Protein 1VBK (pdb70)

Sequence (603 aa):
MNVVIVRYGEIGTKSRQTRSWFEKILMNNIREALVTEEVPYKEIFSRHGRIIVKTNSPKEAANVLVRVFGIVSISPAMEVEASLEKINRTALLMFRKKAKEVGKERPKFRVTARRITKEFPLDSLEIQAKVGEYILNNENCEVDLKNYDIEIGIEIMQGKAYIYTEKIKGWGGLPIGTEGRMIGILHDELSALAIFLMMKRGVEVIPVYIGKDDKNLEKVRSLWNLLKRYSYGSKGFLVVAESFDRVLKLIRDFGVKGVIKGLRPNDLNSEVSEITEDFKMFPVPVYYPLIALPEEYIKSVKERLGLMNVVIVRYKSRQTRSWFEKILMNNIREALVTEEVPYKEIFSRHGRIIVKTNSPKEAANVLVRVFGIVSISPAMEVEASLEKINRTALLMFRKKAKEVGKERPKFRVTARRITKEFPLDSLEIQAKVGEYILNNENCEVDLKNYDIEIGIEIMQGKAYIYTEKIKGWGGLPIGTEGRMIGILHDELSALAIFLMMKRGVEVIPVYIGKDDKNLEKVRSLWNLLKRYSYGSKGFLVVAESFDRVLKLIRDFGVKGVIKGLRPVSEITEDFKMFPVPVYYPLIALPEEYIKSVKERLGL

Foldseek 3Di:
DWKKKWAFDDPPDDFPDDPVVLVVLLQQLLVLQCVVVVFDWDDWDDDLRIIMTGHPRQVVSQVLCLLFARTFKMFRWDKDFPDLVVLLVRLLVQVVVLCVVLPDQAWEEFEFECESDPPDPDHRVRSRVSSVVSNVVPGRYHYDPPDGSWYWYWYHDDRMIIIGTDMGGHLYAGGAQSVEEAEQEFQDPLSLLQVLVVSSNRYQYAYEYEDDPDPSVVVRVVSLVVVQSNRRSHPSDYHYHPDVVVVQVVCVVVVHQEYEYSDAPVPADPVSVVLVVVVVSHPHYYDHCNHPPDPVVSVVVCVVVVD/DWKKKWAFPFPDDPVVLQVLLQQLLVQQCVVVVFDFDDWDDDLRIIMTTGPPQVVSQVLQLLFAGTFKMFRWDKDFPDLVVLLVRLLVQVVVLCVVLPDQAWEEFEFEDESDPPDPDHRVVSRVSSVVSNVVPGRYYYDPPDTSWYWYWYHDDRMIITGTDIGGHPYAGGAPRVEEAEQEFQDPLSLLQVLVVRSNRYQYAYEYEAPDCPRVVVRVVSLVVSVSNRRSHPSDYHYHHHVVVVQVVCVVVVHAEYEYRDADPVVLVVVVVSDPHYYDHCNHPDDPVVSVVVCVVVVD

Organism: Pyrococcus horikoshii (strain ATCC 700860 / DSM 12428 / JCM 9974 / NBRC 100139 / OT-3) (NCBI:txid70601)

Radius of gyration: 33.52 Å; Cα contacts (8 Å, |Δi|>4): 1227; chains: 2; bounding box: 63×38×114 Å

Structure (mmCIF, N/CA/C/O backbone):
data_1VBK
#
_entry.id   1VBK
#
_cell.length_a   71.743
_cell.length_b   71.164
_cell.length_c   141.774
_cell.angle_alpha   90.00
_cell.angle_beta   90.00
_cell.angle_gamma   90.00
#
_symmetry.space_group_name_H-M   'P 21 21 21'
#
loop_
_entity.id
_entity.type
_entity.pdbx_description
1 polymer 'hypothetical protein PH1313'
2 non-polymer (4R)-2-METHYLPENTANE-2,4-DIOL
3 water water
#
loop_
_atom_site.group_PDB
_atom_site.id
_atom_site.type_symbol
_atom_site.label_atom_id
_atom_site.label_alt_id
_atom_site.label_comp_id
_atom_site.label_asym_id
_atom_site.label_entity_id
_atom_site.label_seq_id
_atom_site.pdbx_PDB_ins_code
_atom_site.Cartn_x
_atom_site.Cartn_y
_atom_site.Cartn_z
_atom_site.occupancy
_atom_site.B_iso_or_equiv
_atom_site.auth_seq_id
_atom_site.auth_comp_id
_atom_site.auth_asym_id
_atom_site.auth_atom_id
_atom_site.pdbx_PDB_model_num
ATOM 1 N N . MET A 1 1 ? 23.427 8.176 67.689 1.00 34.40 1 MET A N 1
ATOM 2 C CA . MET A 1 1 ? 24.291 7.348 66.797 1.00 34.40 1 MET A CA 1
ATOM 3 C C . MET A 1 1 ? 25.365 8.210 66.145 1.00 32.87 1 MET A C 1
ATOM 4 O O . MET A 1 1 ? 25.251 9.438 66.119 1.00 31.81 1 MET A O 1
ATOM 9 N N . ASN A 1 2 ? 26.406 7.567 65.620 1.00 30.39 2 ASN A N 1
ATOM 10 C CA . ASN A 1 2 ? 27.493 8.299 64.993 1.00 25.63 2 ASN A CA 1
ATOM 11 C C . ASN A 1 2 ? 28.120 7.671 63.746 1.00 23.71 2 ASN A C 1
ATOM 12 O O . ASN A 1 2 ? 29.091 8.206 63.215 1.00 20.19 2 ASN A O 1
ATOM 17 N N . VAL A 1 3 ? 27.583 6.543 63.279 1.00 19.61 3 VAL A N 1
ATOM 18 C CA . VAL A 1 3 ? 28.105 5.920 62.060 1.00 18.21 3 VAL A CA 1
ATOM 19 C C . VAL A 1 3 ? 27.012 5.174 61.302 1.00 17.48 3 VAL A C 1
ATOM 20 O O . VAL A 1 3 ? 25.879 5.036 61.771 1.00 17.23 3 VAL A O 1
ATOM 24 N N . VAL A 1 4 ? 27.369 4.711 60.112 1.00 16.65 4 VAL A N 1
ATOM 25 C CA . VAL A 1 4 ? 26.475 3.906 59.297 1.00 16.63 4 VAL A CA 1
ATOM 26 C C . VAL A 1 4 ? 27.313 2.705 58.869 1.00 17.60 4 VAL A C 1
ATOM 27 O O . VAL A 1 4 ? 28.408 2.869 58.328 1.00 17.98 4 VAL A O 1
ATOM 31 N N . ILE A 1 5 ? 26.815 1.505 59.152 1.00 17.41 5 ILE A N 1
ATOM 32 C CA . ILE A 1 5 ? 27.502 0.280 58.762 1.00 16.30 5 ILE A CA 1
ATOM 33 C C . ILE A 1 5 ? 26.955 -0.117 57.397 1.00 17.30 5 ILE A C 1
ATOM 34 O O . ILE A 1 5 ? 25.742 -0.238 57.216 1.00 15.70 5 ILE A O 1
ATOM 39 N N . VAL A 1 6 ? 27.847 -0.303 56.434 1.00 16.04 6 VAL A N 1
ATOM 40 C CA . VAL A 1 6 ? 27.446 -0.698 55.094 1.00 16.46 6 VAL A CA 1
ATOM 41 C C . VAL A 1 6 ? 27.979 -2.106 54.852 1.00 16.61 6 VAL A C 1
ATOM 42 O O . VAL A 1 6 ? 29.186 -2.337 54.925 1.00 16.90 6 VAL A O 1
ATOM 46 N N . ARG A 1 7 ? 27.073 -3.043 54.586 1.00 15.99 7 ARG A N 1
ATOM 47 C CA . ARG A 1 7 ? 27.457 -4.435 54.353 1.00 16.71 7 ARG A CA 1
ATOM 48 C C . ARG A 1 7 ? 27.296 -4.787 52.885 1.00 16.55 7 ARG A C 1
ATOM 49 O O . ARG A 1 7 ? 26.360 -4.334 52.229 1.00 16.42 7 ARG A O 1
ATOM 57 N N . TYR A 1 8 ? 28.207 -5.611 52.379 1.00 18.11 8 TYR A N 1
ATOM 58 C CA . TYR A 1 8 ? 28.182 -6.001 50.975 1.00 21.59 8 TYR A CA 1
ATOM 59 C C . TYR A 1 8 ? 28.760 -7.392 50.773 1.00 24.12 8 TYR A C 1
ATOM 60 O O . TYR A 1 8 ? 29.266 -8.015 51.710 1.00 24.65 8 TYR A O 1
ATOM 69 N N . GLY A 1 9 ? 28.694 -7.868 49.537 1.00 28.32 9 GLY A N 1
ATOM 70 C CA . GLY A 1 9 ? 29.213 -9.185 49.230 1.00 35.22 9 GLY A CA 1
ATOM 71 C C . GLY A 1 9 ? 28.215 -10.247 49.633 1.00 38.69 9 GLY A C 1
ATOM 72 O O . GLY A 1 9 ? 27.619 -10.170 50.709 1.00 39.05 9 GLY A O 1
ATOM 73 N N . GLU A 1 10 ? 28.018 -11.235 48.767 1.00 41.99 10 GLU A N 1
ATOM 74 C CA . GLU A 1 10 ? 27.084 -12.311 49.060 1.00 46.01 10 GLU A CA 1
ATOM 75 C C . GLU A 1 10 ? 27.498 -13.607 48.369 1.00 47.75 10 GLU A C 1
ATOM 76 O O . GLU A 1 10 ? 27.912 -13.604 47.208 1.00 47.82 10 GLU A O 1
ATOM 82 N N . ILE A 1 11 ? 27.396 -14.713 49.099 1.00 49.03 11 ILE A N 1
ATOM 83 C CA . ILE A 1 11 ? 27.770 -16.016 48.569 1.00 49.85 11 ILE A CA 1
ATOM 84 C C . ILE A 1 11 ? 27.093 -16.274 47.230 1.00 50.93 11 ILE A C 1
ATOM 85 O O . ILE A 1 11 ? 25.938 -15.898 47.020 1.00 50.56 11 ILE A O 1
ATOM 90 N N . GLY A 1 12 ? 27.824 -16.912 46.323 1.00 52.38 12 GLY A N 1
ATOM 91 C CA . GLY A 1 12 ? 27.272 -17.213 45.018 1.00 54.28 12 GLY A CA 1
ATOM 92 C C . GLY A 1 12 ? 27.262 -16.026 44.074 1.00 55.75 12 GLY A C 1
ATOM 93 O O . GLY A 1 12 ? 26.800 -16.144 42.937 1.00 56.82 12 GLY A O 1
ATOM 94 N N . THR A 1 13 ? 27.760 -14.880 44.532 1.00 55.89 13 THR A N 1
ATOM 95 C CA . THR A 1 13 ? 27.797 -13.697 43.680 1.00 56.63 13 THR A CA 1
ATOM 96 C C . THR A 1 13 ? 29.154 -13.626 42.999 1.00 55.94 13 THR A C 1
ATOM 97 O O . THR A 1 13 ? 30.175 -13.979 43.589 1.00 56.91 13 THR A O 1
ATOM 101 N N . LYS A 1 14 ? 29.165 -13.177 41.752 1.00 54.88 14 LYS A N 1
ATOM 102 C CA . LYS A 1 14 ? 30.409 -13.073 41.013 1.00 53.33 14 LYS A CA 1
ATOM 103 C C . LYS A 1 14 ? 30.694 -11.639 40.593 1.00 51.55 14 LYS A C 1
ATOM 104 O O . LYS A 1 14 ? 29.833 -10.954 40.039 1.00 50.83 14 LYS A O 1
ATOM 110 N N . SER A 1 15 ? 31.911 -11.191 40.873 1.00 49.28 15 SER A N 1
ATOM 111 C CA . SER A 1 15 ? 32.346 -9.854 40.505 1.00 46.83 15 SER A CA 1
ATOM 112 C C . SER A 1 15 ? 33.658 -10.013 39.758 1.00 45.64 15 SER A C 1
ATOM 113 O O . SER A 1 15 ? 34.576 -10.670 40.246 1.00 46.25 15 SER A O 1
ATOM 116 N N . ARG A 1 16 ? 33.751 -9.425 38.572 1.00 44.07 16 ARG A N 1
ATOM 117 C CA . ARG A 1 16 ? 34.978 -9.531 37.798 1.00 42.87 16 ARG A CA 1
ATOM 118 C C . ARG A 1 16 ? 36.124 -8.819 38.515 1.00 40.09 16 ARG A C 1
ATOM 119 O O . ARG A 1 16 ? 37.293 -9.052 38.213 1.00 39.69 16 ARG A O 1
ATOM 127 N N . GLN A 1 17 ? 35.785 -7.955 39.470 1.00 37.79 17 GLN A N 1
ATOM 128 C CA . GLN A 1 17 ? 36.792 -7.206 40.220 1.00 35.09 17 GLN A CA 1
ATOM 129 C C . GLN A 1 17 ? 37.278 -7.932 41.468 1.00 32.09 17 GLN A C 1
ATOM 130 O O . GLN A 1 17 ? 36.588 -8.796 42.004 1.00 31.45 17 GLN A O 1
ATOM 136 N N . THR A 1 18 ? 38.475 -7.581 41.925 1.00 29.25 18 THR A N 1
ATOM 137 C CA . THR A 1 18 ? 39.015 -8.179 43.138 1.00 27.17 18 THR A CA 1
ATOM 138 C C . THR A 1 18 ? 38.262 -7.492 44.269 1.00 26.10 18 THR A C 1
ATOM 139 O O . THR A 1 18 ? 37.644 -6.451 44.055 1.00 25.21 18 THR A O 1
ATOM 143 N N . ARG A 1 19 ? 38.302 -8.068 45.465 1.00 26.92 19 ARG A N 1
ATOM 144 C CA . ARG A 1 19 ? 37.615 -7.469 46.603 1.00 26.66 19 ARG A CA 1
ATOM 145 C C . ARG A 1 19 ? 38.059 -6.023 46.823 1.00 25.61 19 ARG A C 1
ATOM 146 O O . ARG A 1 19 ? 37.230 -5.139 47.059 1.00 23.20 19 ARG A O 1
ATOM 154 N N . SER A 1 20 ? 39.367 -5.785 46.744 1.00 23.27 20 SER A N 1
ATOM 155 C CA . SER A 1 20 ? 39.909 -4.445 46.957 1.00 23.29 20 SER A CA 1
ATOM 156 C C . SER A 1 20 ? 39.349 -3.384 46.017 1.00 21.29 20 SER A C 1
ATOM 157 O O . SER A 1 20 ? 39.015 -2.281 46.458 1.00 19.79 20 SER A O 1
ATOM 160 N N . TRP A 1 21 ? 39.257 -3.695 44.726 1.00 21.47 21 TRP A N 1
ATOM 161 C CA . TRP A 1 21 ? 38.717 -2.722 43.781 1.00 19.04 21 TRP A CA 1
ATOM 162 C C . TRP A 1 21 ? 37.210 -2.585 43.959 1.00 19.14 21 TRP A C 1
ATOM 163 O O . TRP A 1 21 ? 36.652 -1.498 43.801 1.00 17.67 21 TRP A O 1
ATOM 174 N N . PHE A 1 22 ? 36.559 -3.692 44.297 1.00 19.71 22 PHE A N 1
ATOM 175 C CA . PHE A 1 22 ? 35.121 -3.686 44.535 1.00 20.44 22 PHE A CA 1
ATOM 176 C C . PHE A 1 22 ? 34.833 -2.663 45.638 1.00 20.11 22 PHE A C 1
ATOM 177 O O . PHE A 1 22 ? 33.949 -1.817 45.500 1.00 20.46 22 PHE A O 1
ATOM 185 N N . GLU A 1 23 ? 35.606 -2.731 46.720 1.00 19.90 23 GLU A N 1
ATOM 186 C CA . GLU A 1 23 ? 35.423 -1.830 47.852 1.00 19.43 23 GLU A CA 1
ATOM 187 C C . GLU A 1 23 ? 35.750 -0.369 47.530 1.00 20.07 23 GLU A C 1
ATOM 188 O O . GLU A 1 23 ? 35.033 0.537 47.954 1.00 18.74 23 GLU A O 1
ATOM 194 N N . LYS A 1 24 ? 36.824 -0.133 46.784 1.00 18.77 24 LYS A N 1
ATOM 195 C CA . LYS A 1 24 ? 37.191 1.237 46.430 1.00 18.78 24 LYS A CA 1
ATOM 196 C C . LYS A 1 24 ? 36.134 1.897 45.556 1.00 17.84 24 LYS A C 1
ATOM 197 O O . LYS A 1 24 ? 35.812 3.073 45.738 1.00 18.78 24 LYS A O 1
ATOM 203 N N . ILE A 1 25 ? 35.595 1.137 44.611 1.00 17.01 25 ILE A N 1
ATOM 204 C CA . ILE A 1 25 ? 34.571 1.649 43.704 1.00 18.05 25 ILE A CA 1
ATOM 205 C C . ILE A 1 25 ? 33.275 1.914 44.477 1.00 17.63 25 ILE A C 1
ATOM 206 O O . ILE A 1 25 ? 32.596 2.921 44.255 1.00 16.62 25 ILE A O 1
ATOM 211 N N . LEU A 1 26 ? 32.942 1.020 45.403 1.00 17.21 26 LEU A N 1
ATOM 212 C CA . LEU A 1 26 ? 31.735 1.202 46.209 1.00 17.45 26 LEU A CA 1
ATOM 213 C C . LEU A 1 26 ? 31.865 2.432 47.116 1.00 17.05 26 LEU A C 1
ATOM 214 O O . LEU A 1 26 ? 30.914 3.201 47.263 1.00 15.68 26 LEU A O 1
ATOM 219 N N . MET A 1 27 ? 33.036 2.631 47.719 1.00 16.79 27 MET A N 1
ATOM 220 C CA . MET A 1 27 ? 33.223 3.800 48.579 1.00 18.25 27 MET A CA 1
ATOM 221 C C . MET A 1 27 ? 33.139 5.072 47.748 1.00 18.90 27 MET A C 1
ATOM 222 O O . MET A 1 27 ? 32.664 6.101 48.226 1.00 20.00 27 MET A O 1
ATOM 227 N N . ASN A 1 28 ? 33.613 4.996 46.507 1.00 18.77 28 ASN A N 1
ATOM 228 C CA . ASN A 1 28 ? 33.573 6.141 45.598 1.00 19.64 28 ASN A CA 1
ATOM 229 C C . ASN A 1 28 ? 32.122 6.537 45.346 1.00 18.18 28 ASN A C 1
ATOM 230 O O . ASN A 1 28 ? 31.763 7.709 45.417 1.00 17.92 28 ASN A O 1
ATOM 235 N N . ASN A 1 29 ? 31.290 5.544 45.050 1.00 16.38 29 ASN A N 1
ATOM 236 C CA . ASN A 1 29 ? 29.882 5.783 44.781 1.00 16.71 29 ASN A CA 1
ATOM 237 C C . ASN A 1 29 ? 29.142 6.285 46.021 1.00 16.95 29 ASN A C 1
ATOM 238 O O . ASN A 1 29 ? 28.228 7.102 45.920 1.00 17.99 29 ASN A O 1
ATOM 243 N N . ILE A 1 30 ? 29.550 5.805 47.192 1.00 17.29 30 ILE A N 1
ATOM 244 C CA . ILE A 1 30 ? 28.937 6.226 48.447 1.00 17.31 30 ILE A CA 1
ATOM 245 C C . ILE A 1 30 ? 29.270 7.701 48.690 1.00 18.52 30 ILE A C 1
ATOM 246 O O . ILE A 1 30 ? 28.410 8.483 49.097 1.00 17.39 30 ILE A O 1
ATOM 251 N N . ARG A 1 31 ? 30.519 8.081 48.435 1.00 18.81 31 ARG A N 1
ATOM 252 C CA . ARG A 1 31 ? 30.929 9.473 48.611 1.00 21.16 31 ARG A CA 1
ATOM 253 C C . ARG A 1 31 ? 30.129 10.376 47.668 1.00 20.92 31 ARG A C 1
ATOM 254 O O . ARG A 1 31 ? 29.618 11.420 48.075 1.00 19.46 31 ARG A O 1
ATOM 262 N N . GLU A 1 32 ? 30.035 9.967 46.407 1.00 21.79 32 GLU A N 1
ATOM 263 C CA . GLU A 1 32 ? 29.299 10.731 45.406 1.00 24.66 32 GLU A CA 1
ATOM 264 C C . GLU A 1 32 ? 27.845 10.927 45.815 1.00 23.56 32 GLU A C 1
ATOM 265 O O . GLU A 1 32 ? 27.293 12.015 45.658 1.00 23.33 32 GLU A O 1
ATOM 271 N N . ALA A 1 33 ? 27.232 9.873 46.347 1.00 22.03 33 ALA A N 1
ATOM 272 C CA . ALA A 1 33 ? 25.839 9.936 46.780 1.00 22.10 33 ALA A CA 1
ATOM 273 C C . ALA A 1 33 ? 25.622 10.918 47.927 1.00 22.35 33 ALA A C 1
ATOM 274 O O . ALA A 1 33 ? 24.714 11.750 47.878 1.00 23.02 33 ALA A O 1
ATOM 276 N N . LEU A 1 34 ? 26.447 10.817 48.964 1.00 20.76 34 LEU A N 1
ATOM 277 C CA . LEU A 1 34 ? 26.321 11.700 50.118 1.00 21.22 34 LEU A CA 1
ATOM 278 C C . LEU A 1 34 ? 26.608 13.161 49.758 1.00 22.69 34 LEU A C 1
ATOM 279 O O . LEU A 1 34 ? 25.906 14.070 50.210 1.00 21.41 34 LEU A O 1
ATOM 284 N N . VAL A 1 35 ? 27.633 13.386 48.944 1.00 23.07 35 VAL A N 1
ATOM 285 C CA . VAL A 1 35 ? 27.979 14.744 48.539 1.00 25.72 35 VAL A CA 1
ATOM 286 C C . VAL A 1 35 ? 26.857 15.339 47.688 1.00 26.21 35 VAL A C 1
ATOM 287 O O . VAL A 1 35 ? 26.457 16.483 47.891 1.00 26.41 35 VAL A O 1
ATOM 291 N N . THR A 1 36 ? 26.344 14.555 46.746 1.00 25.51 36 THR A N 1
ATOM 292 C CA . THR A 1 36 ? 25.266 15.011 45.880 1.00 27.77 36 THR A CA 1
ATOM 293 C C . THR A 1 36 ? 24.024 15.391 46.687 1.00 28.73 36 THR A C 1
ATOM 294 O O . THR A 1 36 ? 23.379 16.399 46.404 1.00 27.06 36 THR A O 1
ATOM 298 N N . GLU A 1 37 ? 23.700 14.592 47.700 1.00 28.60 37 GLU A N 1
ATOM 299 C CA . GLU A 1 37 ? 22.530 14.854 48.535 1.00 28.25 37 GLU A CA 1
ATOM 300 C C . GLU A 1 37 ? 22.854 15.777 49.709 1.00 26.36 37 GLU A C 1
ATOM 301 O O . GLU A 1 37 ? 22.014 16.020 50.573 1.00 26.23 37 GLU A O 1
ATOM 307 N N . GLU A 1 38 ? 24.076 16.290 49.733 1.00 25.65 38 GLU A N 1
ATOM 308 C CA . GLU A 1 38 ? 24.533 17.180 50.794 1.00 26.15 38 GLU A CA 1
ATOM 309 C C . GLU A 1 38 ? 24.383 16.598 52.198 1.00 26.77 38 GLU A C 1
ATOM 310 O O . GLU A 1 38 ? 23.929 17.280 53.121 1.00 25.44 38 GLU A O 1
ATOM 316 N N . VAL A 1 39 ? 24.756 15.332 52.355 1.00 25.26 39 VAL A N 1
ATOM 317 C CA . VAL A 1 39 ? 24.704 14.689 53.661 1.00 24.81 39 VAL A CA 1
ATOM 318 C C . VAL A 1 39 ? 26.114 14.778 54.237 1.00 24.28 39 VAL A C 1
ATOM 319 O O . VAL A 1 39 ? 27.064 14.253 53.658 1.00 25.59 39 VAL A O 1
ATOM 323 N N . PRO A 1 40 ? 26.268 15.450 55.384 1.00 24.78 40 PRO A N 1
ATOM 324 C CA . PRO A 1 40 ? 27.580 15.596 56.020 1.00 25.80 40 PRO A CA 1
ATOM 325 C C . PRO A 1 40 ? 28.114 14.255 56.523 1.00 24.35 40 PRO A C 1
ATOM 326 O O . PRO A 1 40 ? 27.343 13.389 56.921 1.00 23.09 40 PRO A O 1
ATOM 330 N N . TYR A 1 41 ? 29.433 14.095 56.491 1.00 24.01 41 TYR A N 1
ATOM 331 C CA . TYR A 1 41 ? 30.090 12.885 56.969 1.00 25.28 41 TYR A CA 1
ATOM 332 C C . TYR A 1 41 ? 31.551 13.225 57.231 1.00 25.99 41 TYR A C 1
ATOM 333 O O . TYR A 1 41 ? 32.124 14.083 56.557 1.00 27.10 41 TYR A O 1
ATOM 342 N N . LYS A 1 42 ? 32.144 12.559 58.215 1.00 25.77 42 LYS A N 1
ATOM 343 C CA . LYS A 1 42 ? 33.529 12.799 58.596 1.00 26.60 42 LYS A CA 1
ATOM 344 C C . LYS A 1 42 ? 34.515 11.919 57.843 1.00 26.14 42 LYS A C 1
ATOM 345 O O . LYS A 1 42 ? 35.546 12.400 57.369 1.00 25.43 42 LYS A O 1
ATOM 351 N N . GLU A 1 43 ? 34.206 10.627 57.753 1.00 23.60 43 GLU A N 1
ATOM 352 C CA . GLU A 1 43 ? 35.075 9.674 57.070 1.00 24.34 43 GLU A CA 1
ATOM 353 C C . GLU A 1 43 ? 34.302 8.519 56.457 1.00 21.84 43 GLU A C 1
ATOM 354 O O . GLU A 1 43 ? 33.185 8.212 56.868 1.00 22.01 43 GLU A O 1
ATOM 360 N N . ILE A 1 44 ? 34.937 7.870 55.489 1.00 20.79 44 ILE A N 1
ATOM 361 C CA . ILE A 1 44 ? 34.397 6.686 54.826 1.00 19.30 44 ILE A CA 1
ATOM 362 C C . ILE A 1 44 ? 35.599 5.764 54.664 1.00 19.53 44 ILE A C 1
ATOM 363 O O . ILE A 1 44 ? 36.623 6.169 54.112 1.00 18.72 44 ILE A O 1
ATOM 368 N N . PHE A 1 45 ? 35.496 4.539 55.169 1.00 17.95 45 PHE A N 1
ATOM 369 C CA . PHE A 1 45 ? 36.592 3.590 55.040 1.00 17.12 45 PHE A CA 1
ATOM 370 C C . PHE A 1 45 ? 36.080 2.160 55.038 1.00 16.80 45 PHE A C 1
ATOM 371 O O . PHE A 1 45 ? 34.963 1.889 55.487 1.00 15.72 45 PHE A O 1
ATOM 379 N N . SER A 1 46 ? 36.902 1.256 54.514 1.00 17.58 46 SER A N 1
ATOM 380 C CA . SER A 1 46 ? 36.564 -0.158 54.424 1.00 18.76 46 SER A CA 1
ATOM 381 C C . SER A 1 46 ? 37.528 -0.979 55.271 1.00 23.39 46 SER A C 1
ATOM 382 O O . SER A 1 46 ? 38.745 -0.919 55.068 1.00 24.85 46 SER A O 1
ATOM 385 N N . ARG A 1 47 ? 36.993 -1.746 56.214 1.00 20.40 47 ARG A N 1
ATOM 386 C CA . ARG A 1 47 ? 37.835 -2.592 57.048 1.00 22.98 47 ARG A CA 1
ATOM 387 C C . ARG A 1 47 ? 37.147 -3.904 57.387 1.00 21.63 47 ARG A C 1
ATOM 388 O O . ARG A 1 47 ? 35.978 -3.932 57.765 1.00 22.65 47 ARG A O 1
ATOM 396 N N . HIS A 1 48 ? 37.885 -4.991 57.205 1.00 23.15 48 HIS A N 1
ATOM 397 C CA . HIS A 1 48 ? 37.400 -6.335 57.486 1.00 23.56 48 HIS A CA 1
ATOM 398 C C . HIS A 1 48 ? 36.051 -6.688 56.865 1.00 22.98 48 HIS A C 1
ATOM 399 O O . HIS A 1 48 ? 35.179 -7.249 57.529 1.00 22.24 48 HIS A O 1
ATOM 406 N N . GLY A 1 49 ? 35.890 -6.353 55.588 1.00 21.22 49 GLY A N 1
ATOM 407 C CA . GLY A 1 49 ? 34.667 -6.684 54.875 1.00 20.35 49 GLY A CA 1
ATOM 408 C C . GLY A 1 49 ? 33.472 -5.784 55.096 1.00 20.22 49 GLY A C 1
ATOM 409 O O . GLY A 1 49 ? 32.381 -6.074 54.609 1.00 19.80 49 GLY A O 1
ATOM 410 N N . ARG A 1 50 ? 33.677 -4.694 55.824 1.00 20.13 50 ARG A N 1
ATOM 411 C CA . ARG A 1 50 ? 32.616 -3.736 56.107 1.00 21.89 50 ARG A CA 1
ATOM 412 C C . ARG A 1 50 ? 33.063 -2.335 55.716 1.00 20.08 50 ARG A C 1
ATOM 413 O O . ARG A 1 50 ? 34.253 -2.034 55.703 1.00 18.48 50 ARG A O 1
ATOM 421 N N . ILE A 1 51 ? 32.099 -1.485 55.394 1.00 18.80 51 ILE A N 1
ATOM 422 C CA . ILE A 1 51 ? 32.397 -0.097 55.094 1.00 17.64 51 ILE A CA 1
ATOM 423 C C . ILE A 1 51 ? 31.721 0.680 56.215 1.00 17.56 51 ILE A C 1
ATOM 424 O O . ILE A 1 51 ? 30.564 0.417 56.570 1.00 17.18 51 ILE A O 1
ATOM 429 N N . ILE A 1 52 ? 32.460 1.608 56.801 1.00 15.42 52 ILE A N 1
ATOM 430 C CA . ILE A 1 52 ? 31.937 2.417 57.878 1.00 14.73 52 ILE A CA 1
ATOM 431 C C . ILE A 1 52 ? 31.931 3.864 57.423 1.00 17.98 52 ILE A C 1
ATOM 432 O O . ILE A 1 52 ? 32.936 4.364 56.908 1.00 16.19 52 ILE A O 1
ATOM 437 N N . VAL A 1 53 ? 30.790 4.522 57.596 1.00 16.16 53 VAL A N 1
ATOM 438 C CA . VAL A 1 53 ? 30.661 5.929 57.256 1.00 18.34 53 VAL A CA 1
ATOM 439 C C . VAL A 1 53 ? 30.518 6.665 58.583 1.00 18.02 53 VAL A C 1
ATOM 440 O O . VAL A 1 53 ? 29.505 6.517 59.257 1.00 17.68 53 VAL A O 1
ATOM 444 N N . LYS A 1 54 ? 31.536 7.420 58.986 1.00 19.19 54 LYS A N 1
ATOM 445 C CA . LYS A 1 54 ? 31.436 8.177 60.230 1.00 21.65 54 LYS A CA 1
ATOM 446 C C . LYS A 1 54 ? 30.680 9.456 59.899 1.00 21.82 54 LYS A C 1
ATOM 447 O O . LYS A 1 54 ? 31.139 10.253 59.075 1.00 21.27 54 LYS A O 1
ATOM 453 N N . THR A 1 55 ? 29.527 9.646 60.537 1.00 21.35 55 THR A N 1
ATOM 454 C CA . THR A 1 55 ? 28.696 10.823 60.299 1.00 23.33 55 THR A CA 1
ATOM 455 C C . THR A 1 55 ? 27.708 11.107 61.427 1.00 24.50 55 THR A C 1
ATOM 456 O O . THR A 1 55 ? 27.208 10.187 62.078 1.00 24.98 55 THR A O 1
ATOM 460 N N . ASN A 1 56 ? 27.419 12.387 61.649 1.00 25.16 56 ASN A N 1
ATOM 461 C CA . ASN A 1 56 ? 26.471 12.769 62.684 1.00 26.28 56 ASN A CA 1
ATOM 462 C C . ASN A 1 56 ? 25.054 12.840 62.120 1.00 25.52 56 ASN A C 1
ATOM 463 O O . ASN A 1 56 ? 24.126 13.243 62.813 1.00 24.31 56 ASN A O 1
ATOM 468 N N . SER A 1 57 ? 24.903 12.448 60.856 1.00 23.94 57 SER A N 1
ATOM 469 C CA . SER A 1 57 ? 23.599 12.411 60.190 1.00 23.50 57 SER A CA 1
ATOM 470 C C . SER A 1 57 ? 23.434 10.987 59.643 1.00 21.54 57 SER A C 1
ATOM 471 O O . SER A 1 57 ? 23.179 10.793 58.454 1.00 20.87 57 SER A O 1
ATOM 474 N N . PRO A 1 58 ? 23.555 9.973 60.518 1.00 21.23 58 PRO A N 1
ATOM 475 C CA . PRO A 1 58 ? 23.434 8.564 60.119 1.00 21.66 58 PRO A CA 1
ATOM 476 C C . PRO A 1 58 ? 22.112 8.136 59.491 1.00 21.89 58 PRO A C 1
ATOM 477 O O . PRO A 1 58 ? 22.094 7.384 58.517 1.00 21.74 58 PRO A O 1
ATOM 481 N N . LYS A 1 59 ? 21.002 8.605 60.046 1.00 24.11 59 LYS A N 1
ATOM 482 C CA . LYS A 1 59 ? 19.692 8.247 59.512 1.00 26.33 59 LYS A CA 1
ATOM 483 C C . LYS A 1 59 ? 19.549 8.790 58.085 1.00 25.55 59 LYS A C 1
ATOM 484 O O . LYS A 1 59 ? 19.080 8.095 57.180 1.00 22.37 59 LYS A O 1
ATOM 490 N N . GLU A 1 60 ? 19.977 10.030 57.885 1.00 24.66 60 GLU A N 1
ATOM 491 C CA . GLU A 1 60 ? 19.894 10.657 56.573 1.00 26.85 60 GLU A CA 1
ATOM 492 C C . GLU A 1 60 ? 20.821 9.972 55.574 1.00 23.19 60 GLU A C 1
ATOM 493 O O . GLU A 1 60 ? 20.464 9.781 54.414 1.00 22.45 60 GLU A O 1
ATOM 499 N N . ALA A 1 61 ? 22.019 9.621 56.023 1.00 21.27 61 ALA A N 1
ATOM 500 C CA . ALA A 1 61 ? 22.983 8.950 55.156 1.00 20.07 61 ALA A CA 1
ATOM 501 C C . ALA A 1 61 ? 22.439 7.582 54.750 1.00 20.25 61 ALA A C 1
ATOM 502 O O . ALA A 1 61 ? 22.472 7.206 53.580 1.00 19.57 61 ALA A O 1
ATOM 504 N N . ALA A 1 62 ? 21.933 6.838 55.728 1.00 21.47 62 ALA A N 1
ATOM 505 C CA . ALA A 1 62 ? 21.394 5.509 55.463 1.00 22.65 62 ALA A CA 1
ATOM 506 C C . ALA A 1 62 ? 20.286 5.529 54.411 1.00 24.69 62 ALA A C 1
ATOM 507 O O . ALA A 1 62 ? 20.237 4.663 53.535 1.00 23.26 62 ALA A O 1
ATOM 509 N N . ASN A 1 63 ? 19.403 6.519 54.489 1.00 25.21 63 ASN A N 1
ATOM 510 C CA . ASN A 1 63 ? 18.304 6.619 53.537 1.00 27.08 63 ASN A CA 1
ATOM 511 C C . ASN A 1 63 ? 18.770 6.900 52.113 1.00 25.81 63 ASN A C 1
ATOM 512 O O . ASN A 1 63 ? 18.106 6.509 51.158 1.00 25.68 63 ASN A O 1
ATOM 517 N N . VAL A 1 64 ? 19.903 7.581 51.971 1.00 23.70 64 VAL A N 1
ATOM 518 C CA . VAL A 1 64 ? 20.455 7.870 50.649 1.00 22.28 64 VAL A CA 1
ATOM 519 C C . VAL A 1 64 ? 21.154 6.614 50.125 1.00 20.92 64 VAL A C 1
ATOM 520 O O . VAL A 1 64 ? 20.961 6.211 48.981 1.00 19.97 64 VAL A O 1
ATOM 524 N N . LEU A 1 65 ? 21.960 5.996 50.984 1.00 19.80 65 LEU A N 1
ATOM 525 C CA . LEU A 1 65 ? 22.719 4.812 50.608 1.00 20.47 65 LEU A CA 1
ATOM 526 C C . LEU A 1 65 ? 21.874 3.625 50.159 1.00 20.10 65 LEU A C 1
ATOM 527 O O . LEU A 1 65 ? 22.385 2.704 49.520 1.00 19.26 65 LEU A O 1
ATOM 532 N N . VAL A 1 66 ? 20.590 3.636 50.492 1.00 20.29 66 VAL A N 1
ATOM 533 C CA . VAL A 1 66 ? 19.707 2.559 50.056 1.00 21.19 66 VAL A CA 1
ATOM 534 C C . VAL A 1 66 ? 19.705 2.510 48.526 1.00 20.24 66 VAL A C 1
ATOM 535 O O . VAL A 1 66 ? 19.487 1.456 47.929 1.00 21.26 66 VAL A O 1
ATOM 539 N N . ARG A 1 67 ? 19.959 3.652 47.892 1.00 20.28 67 ARG A N 1
ATOM 540 C CA . ARG A 1 67 ? 19.950 3.720 46.429 1.00 20.95 67 ARG A CA 1
ATOM 541 C C . ARG A 1 67 ? 21.284 3.428 45.749 1.00 20.06 67 ARG A C 1
ATOM 542 O O . ARG A 1 67 ? 21.419 3.611 44.534 1.00 21.44 67 ARG A O 1
ATOM 550 N N . VAL A 1 68 ? 22.260 2.966 46.523 1.00 17.86 68 VAL A N 1
ATOM 551 C CA . VAL A 1 68 ? 23.584 2.646 45.993 1.00 17.37 68 VAL A CA 1
ATOM 552 C C . VAL A 1 68 ? 23.726 1.141 45.755 1.00 18.78 68 VAL A C 1
ATOM 553 O O . VAL A 1 68 ? 23.752 0.351 46.702 1.00 18.14 68 VAL A O 1
ATOM 557 N N . PHE A 1 69 ? 23.823 0.745 44.487 1.00 17.30 69 PHE A N 1
ATOM 558 C CA . PHE A 1 69 ? 23.943 -0.670 44.154 1.00 17.62 69 PHE A CA 1
ATOM 559 C C . PHE A 1 69 ? 25.209 -1.312 44.712 1.00 17.39 69 PHE A C 1
ATOM 560 O O . PHE A 1 69 ? 26.249 -0.667 44.829 1.00 16.98 69 PHE A O 1
ATOM 568 N N . GLY A 1 70 ? 25.112 -2.592 45.056 1.00 17.92 70 GLY A N 1
ATOM 569 C CA . GLY A 1 70 ? 26.254 -3.296 45.605 1.00 16.77 70 GLY A CA 1
ATOM 570 C C . GLY A 1 70 ? 26.157 -3.419 47.117 1.00 18.32 70 GLY A C 1
ATOM 571 O O . GLY A 1 70 ? 26.913 -4.168 47.741 1.00 17.91 70 GLY A O 1
ATOM 572 N N . ILE A 1 71 ? 25.226 -2.672 47.703 1.00 16.74 71 ILE A N 1
ATOM 573 C CA . ILE A 1 71 ? 25.020 -2.688 49.147 1.00 17.55 71 ILE A CA 1
ATOM 574 C C . ILE A 1 71 ? 23.927 -3.687 49.494 1.00 18.03 71 ILE A C 1
ATOM 575 O O . ILE A 1 71 ? 22.821 -3.623 48.945 1.00 18.69 71 ILE A O 1
ATOM 580 N N . VAL A 1 72 ? 24.247 -4.620 50.388 1.00 20.02 72 VAL A N 1
ATOM 581 C CA . VAL A 1 72 ? 23.286 -5.633 50.819 1.00 19.99 72 VAL A CA 1
ATOM 582 C C . VAL A 1 72 ? 22.412 -5.091 51.949 1.00 19.08 72 VAL A C 1
ATOM 583 O O . VAL A 1 72 ? 21.192 -5.262 51.932 1.00 18.51 72 VAL A O 1
ATOM 587 N N . SER A 1 73 ? 23.027 -4.441 52.933 1.00 17.71 73 SER A N 1
ATOM 588 C CA . SER A 1 73 ? 22.254 -3.855 54.027 1.00 18.33 73 SER A CA 1
ATOM 589 C C . SER A 1 73 ? 22.974 -2.680 54.670 1.00 17.79 73 SER A C 1
ATOM 590 O O . SER A 1 73 ? 24.202 -2.565 54.603 1.00 17.03 73 SER A O 1
ATOM 593 N N . ILE A 1 74 ? 22.186 -1.813 55.297 1.00 17.34 74 ILE A N 1
ATOM 594 C CA . ILE A 1 74 ? 22.681 -0.602 55.931 1.00 16.80 74 ILE A CA 1
ATOM 595 C C . ILE A 1 74 ? 22.179 -0.480 57.374 1.00 16.61 74 ILE A C 1
ATOM 596 O O . ILE A 1 74 ? 20.996 -0.681 57.637 1.00 16.73 74 ILE A O 1
ATOM 601 N N . SER A 1 75 ? 23.074 -0.135 58.300 1.00 15.49 75 SER A N 1
ATOM 602 C CA . SER A 1 75 ? 22.681 0.020 59.700 1.00 15.02 75 SER A CA 1
ATOM 603 C C . SER A 1 75 ? 23.215 1.266 60.397 1.00 16.49 75 SER A C 1
ATOM 604 O O . SER A 1 75 ? 24.413 1.367 60.661 1.00 18.02 75 SER A O 1
ATOM 607 N N . PRO A 1 76 ? 22.338 2.239 60.686 1.00 17.02 76 PRO A N 1
ATOM 608 C CA . PRO A 1 76 ? 22.807 3.442 61.388 1.00 17.27 76 PRO A CA 1
ATOM 609 C C . PRO A 1 76 ? 23.224 2.832 62.727 1.00 16.58 76 PRO A C 1
ATOM 610 O O . PRO A 1 76 ? 22.555 1.919 63.205 1.00 16.20 76 PRO A O 1
ATOM 614 N N . ALA A 1 77 ? 24.303 3.301 63.338 1.00 16.64 77 ALA A N 1
ATOM 615 C CA . ALA A 1 77 ? 24.722 2.698 64.594 1.00 17.86 77 ALA A CA 1
ATOM 616 C C . ALA A 1 77 ? 25.521 3.615 65.503 1.00 18.73 77 ALA A C 1
ATOM 617 O O . ALA A 1 77 ? 25.978 4.677 65.087 1.00 17.40 77 ALA A O 1
ATOM 619 N N . MET A 1 78 ? 25.675 3.182 66.752 1.00 18.67 78 MET A N 1
ATOM 620 C CA . MET A 1 78 ? 26.456 3.915 67.738 1.00 20.06 78 MET A CA 1
ATOM 621 C C . MET A 1 78 ? 27.770 3.173 67.909 1.00 20.53 78 MET A C 1
ATOM 622 O O . MET A 1 78 ? 27.778 1.964 68.157 1.00 19.61 78 MET A O 1
ATOM 627 N N . GLU A 1 79 ? 28.875 3.895 67.766 1.00 20.61 79 GLU A N 1
ATOM 628 C CA . GLU A 1 79 ? 30.201 3.309 67.930 1.00 22.02 79 GLU A CA 1
ATOM 629 C C . GLU A 1 79 ? 30.699 3.624 69.336 1.00 22.09 79 GLU A C 1
ATOM 630 O O . GLU A 1 79 ? 30.636 4.769 69.778 1.00 22.59 79 GLU A O 1
ATOM 636 N N . VAL A 1 80 ? 31.190 2.608 70.035 1.00 20.96 80 VAL A N 1
ATOM 637 C CA . VAL A 1 80 ? 31.705 2.787 71.388 1.00 22.16 80 VAL A CA 1
ATOM 638 C C . VAL A 1 80 ? 32.892 1.854 71.621 1.00 23.16 80 VAL A C 1
ATOM 639 O O . VAL A 1 80 ? 33.111 0.911 70.860 1.00 21.74 80 VAL A O 1
ATOM 643 N N . GLU A 1 81 ? 33.663 2.132 72.667 1.00 24.86 81 GLU A N 1
ATOM 644 C CA . GLU A 1 81 ? 34.797 1.290 73.017 1.00 27.96 81 GLU A CA 1
ATOM 645 C C . GLU A 1 81 ? 34.223 -0.091 73.309 1.00 27.19 81 GLU A C 1
ATOM 646 O O . GLU A 1 81 ? 33.179 -0.207 73.951 1.00 28.37 81 GLU A O 1
ATOM 652 N N . ALA A 1 82 ? 34.898 -1.134 72.841 1.00 25.86 82 ALA A N 1
ATOM 653 C CA . ALA A 1 82 ? 34.413 -2.493 73.043 1.00 25.85 82 ALA A CA 1
ATOM 654 C C . ALA A 1 82 ? 34.714 -3.077 74.422 1.00 25.91 82 ALA A C 1
ATOM 655 O O . ALA A 1 82 ? 35.681 -3.816 74.596 1.00 25.46 82 ALA A O 1
ATOM 657 N N . SER A 1 83 ? 33.886 -2.720 75.398 1.00 25.74 83 SER A N 1
ATOM 658 C CA . SER A 1 83 ? 33.999 -3.238 76.759 1.00 26.94 83 SER A CA 1
ATOM 659 C C . SER A 1 83 ? 32.593 -3.741 77.052 1.00 26.45 83 SER A C 1
ATOM 660 O O . SER A 1 83 ? 31.625 -3.163 76.562 1.00 24.08 83 SER A O 1
ATOM 663 N N . LEU A 1 84 ? 32.466 -4.810 77.832 1.00 26.74 84 LEU A N 1
ATOM 664 C CA . LEU A 1 84 ? 31.141 -5.341 78.126 1.00 26.35 84 LEU A CA 1
ATOM 665 C C . LEU A 1 84 ? 30.249 -4.269 78.745 1.00 25.20 84 LEU A C 1
ATOM 666 O O . LEU A 1 84 ? 29.085 -4.140 78.380 1.00 24.50 84 LEU A O 1
ATOM 671 N N . GLU A 1 85 ? 30.805 -3.495 79.672 1.00 25.27 85 GLU A N 1
ATOM 672 C CA . GLU A 1 85 ? 30.060 -2.428 80.334 1.00 26.40 85 GLU A CA 1
ATOM 673 C C . GLU A 1 85 ? 29.453 -1.441 79.333 1.00 24.71 85 GLU A C 1
ATOM 674 O O . GLU A 1 85 ? 28.264 -1.129 79.399 1.00 23.47 85 GLU A O 1
ATOM 680 N N . LYS A 1 86 ? 30.275 -0.951 78.409 1.00 22.42 86 LYS A N 1
ATOM 681 C CA . LYS A 1 86 ? 29.810 0.006 77.413 1.00 22.12 86 LYS A CA 1
ATOM 682 C C . LYS A 1 86 ? 28.841 -0.622 76.416 1.00 20.30 86 LYS A C 1
ATOM 683 O O . LYS A 1 86 ? 27.867 0.014 76.007 1.00 19.89 86 LYS A O 1
ATOM 689 N N . ILE A 1 87 ? 29.107 -1.863 76.024 1.00 17.50 87 ILE A N 1
ATOM 690 C CA . ILE A 1 87 ? 28.225 -2.563 75.092 1.00 18.25 87 ILE A CA 1
ATOM 691 C C . ILE A 1 87 ? 26.846 -2.753 75.747 1.00 18.03 87 ILE A C 1
ATOM 692 O O . ILE A 1 87 ? 25.816 -2.531 75.111 1.00 18.46 87 ILE A O 1
ATOM 697 N N . ASN A 1 88 ? 26.827 -3.150 77.018 1.00 16.56 88 ASN A N 1
ATOM 698 C CA . ASN A 1 88 ? 25.553 -3.341 77.717 1.00 17.40 88 ASN A CA 1
ATOM 699 C C . ASN A 1 88 ? 24.744 -2.056 77.849 1.00 17.81 88 ASN A C 1
ATOM 700 O O . ASN A 1 88 ? 23.549 -2.035 77.547 1.00 17.23 88 ASN A O 1
ATOM 705 N N . ARG A 1 89 ? 25.379 -0.980 78.300 1.00 19.20 89 ARG A N 1
ATOM 706 C CA . ARG A 1 89 ? 24.622 0.248 78.469 1.00 22.89 89 ARG A CA 1
ATOM 707 C C . ARG A 1 89 ? 24.161 0.854 77.146 1.00 20.92 89 ARG A C 1
ATOM 708 O O . ARG A 1 89 ? 23.058 1.391 77.073 1.00 19.62 89 ARG A O 1
ATOM 716 N N . THR A 1 90 ? 24.976 0.761 76.098 1.00 19.13 90 THR A N 1
ATOM 717 C CA . THR A 1 90 ? 24.559 1.309 74.810 1.00 18.67 90 THR A CA 1
ATOM 718 C C . THR A 1 90 ? 23.440 0.450 74.229 1.00 17.24 90 THR A C 1
ATOM 719 O O . THR A 1 90 ? 22.496 0.963 73.638 1.00 16.34 90 THR A O 1
ATOM 723 N N . ALA A 1 91 ? 23.552 -0.864 74.397 1.00 15.93 91 ALA A N 1
ATOM 724 C CA . ALA A 1 91 ? 22.529 -1.774 73.897 1.00 15.63 91 ALA A CA 1
ATOM 725 C C . ALA A 1 91 ? 21.180 -1.471 74.564 1.00 16.22 91 ALA A C 1
ATOM 726 O O . ALA A 1 91 ? 20.149 -1.435 73.892 1.00 15.15 91 ALA A O 1
ATOM 728 N N . LEU A 1 92 ? 21.191 -1.248 75.877 1.00 15.42 92 LEU A N 1
ATOM 729 C CA . LEU A 1 92 ? 19.958 -0.944 76.607 1.00 16.60 92 LEU A CA 1
ATOM 730 C C . LEU A 1 92 ? 19.395 0.413 76.179 1.00 15.94 92 LEU A C 1
ATOM 731 O O . LEU A 1 92 ? 18.184 0.572 76.014 1.00 13.61 92 LEU A O 1
ATOM 736 N N . LEU A 1 93 ? 20.279 1.382 75.984 1.00 16.21 93 LEU A N 1
ATOM 737 C CA . LEU A 1 93 ? 19.866 2.716 75.559 1.00 18.28 93 LEU A CA 1
ATOM 738 C C . LEU A 1 93 ? 19.142 2.655 74.214 1.00 17.51 93 LEU A C 1
ATOM 739 O O . LEU A 1 93 ? 18.075 3.255 74.027 1.00 17.52 93 LEU A O 1
ATOM 744 N N . MET A 1 94 ? 19.724 1.927 73.271 1.00 15.76 94 MET A N 1
ATOM 745 C CA . MET A 1 94 ? 19.122 1.801 71.955 1.00 18.10 94 MET A CA 1
ATOM 746 C C . MET A 1 94 ? 17.867 0.938 71.976 1.00 15.91 94 MET A C 1
ATOM 747 O O . MET A 1 94 ? 16.939 1.164 71.206 1.00 12.89 94 MET A O 1
ATOM 752 N N . PHE A 1 95 ? 17.844 -0.049 72.862 1.00 16.31 95 PHE A N 1
ATOM 753 C CA . PHE A 1 95 ? 16.684 -0.921 72.982 1.00 15.94 95 PHE A CA 1
ATOM 754 C C . PHE A 1 95 ? 15.501 -0.090 73.453 1.00 16.16 95 PHE A C 1
ATOM 755 O O . PHE A 1 95 ? 14.395 -0.209 72.924 1.00 15.48 95 PHE A O 1
ATOM 763 N N . ARG A 1 96 ? 15.741 0.757 74.450 1.00 16.33 96 ARG A N 1
ATOM 764 C CA . ARG A 1 96 ? 14.682 1.598 74.991 1.00 17.00 96 ARG A CA 1
ATOM 765 C C . ARG A 1 96 ? 14.150 2.577 73.957 1.00 18.32 96 ARG A C 1
ATOM 766 O O . ARG A 1 96 ? 12.941 2.799 73.870 1.00 16.66 96 ARG A O 1
ATOM 774 N N . LYS A 1 97 ? 15.042 3.137 73.149 1.00 19.22 97 LYS A N 1
ATOM 775 C CA . LYS A 1 97 ? 14.613 4.071 72.120 1.00 20.76 97 LYS A CA 1
ATOM 776 C C . LYS A 1 97 ? 13.692 3.355 71.137 1.00 20.67 97 LYS A C 1
ATOM 777 O O . LYS A 1 97 ? 12.635 3.866 70.776 1.00 18.59 97 LYS A O 1
ATOM 783 N N . LYS A 1 98 ? 14.097 2.162 70.712 1.00 19.24 98 LYS A N 1
ATOM 784 C CA . LYS A 1 98 ? 13.297 1.393 69.773 1.00 18.96 98 LYS A CA 1
ATOM 785 C C . LYS A 1 98 ? 11.995 0.919 70.416 1.00 19.59 98 LYS A C 1
ATOM 786 O O . LYS A 1 98 ? 10.934 0.967 69.790 1.00 18.78 98 LYS A O 1
ATOM 792 N N . ALA A 1 99 ? 12.073 0.470 71.667 1.00 18.01 99 ALA A N 1
ATOM 793 C CA . ALA A 1 99 ? 10.886 -0.014 72.367 1.00 18.65 99 ALA A CA 1
ATOM 794 C C . ALA A 1 99 ? 9.826 1.076 72.457 1.00 18.77 99 ALA A C 1
ATOM 795 O O . ALA A 1 99 ? 8.631 0.801 72.338 1.00 20.24 99 ALA A O 1
ATOM 797 N N . LYS A 1 100 ? 10.257 2.315 72.664 1.00 19.42 100 LYS A N 1
ATOM 798 C CA . LYS A 1 100 ? 9.310 3.420 72.754 1.00 21.43 100 LYS A CA 1
ATOM 799 C C . LYS A 1 100 ? 8.578 3.557 71.421 1.00 20.65 100 LYS A C 1
ATOM 800 O O . LYS A 1 100 ? 7.369 3.793 71.390 1.00 21.03 100 LYS A O 1
ATOM 806 N N . GLU A 1 101 ? 9.313 3.403 70.323 1.00 20.43 101 GLU A N 1
ATOM 807 C CA . GLU A 1 101 ? 8.725 3.500 68.991 1.00 21.09 101 GLU A CA 1
ATOM 808 C C . GLU A 1 101 ? 7.797 2.314 68.718 1.00 20.45 101 GLU A C 1
ATOM 809 O O . GLU A 1 101 ? 6.739 2.475 68.108 1.00 18.39 101 GLU A O 1
ATOM 815 N N . VAL A 1 102 ? 8.194 1.125 69.166 1.00 17.61 102 VAL A N 1
ATOM 816 C CA . VAL A 1 102 ? 7.373 -0.071 68.976 1.00 17.84 102 VAL A CA 1
ATOM 817 C C . VAL A 1 102 ? 6.051 0.099 69.732 1.00 18.54 102 VAL A C 1
ATOM 818 O O . VAL A 1 102 ? 4.984 -0.238 69.218 1.00 18.46 102 VAL A O 1
ATOM 822 N N . GLY A 1 103 ? 6.134 0.624 70.951 1.00 18.78 103 GLY A N 1
ATOM 823 C CA . GLY A 1 103 ? 4.941 0.892 71.740 1.00 20.22 103 GLY A CA 1
ATOM 824 C C . GLY A 1 103 ? 4.201 -0.269 72.377 1.00 19.58 103 GLY A C 1
ATOM 825 O O . GLY A 1 103 ? 2.977 -0.219 72.527 1.00 16.90 103 GLY A O 1
ATOM 826 N N . LYS A 1 104 ? 4.928 -1.315 72.752 1.00 18.08 104 LYS A N 1
ATOM 827 C CA . LYS A 1 104 ? 4.302 -2.467 73.392 1.00 19.77 104 LYS A CA 1
ATOM 828 C C . LYS A 1 104 ? 4.773 -2.584 74.833 1.00 20.04 104 LYS A C 1
ATOM 829 O O . LYS A 1 104 ? 5.873 -2.148 75.169 1.00 21.48 104 LYS A O 1
ATOM 835 N N . GLU A 1 105 ? 3.943 -3.175 75.687 1.00 20.97 105 GLU A N 1
ATOM 836 C CA . GLU A 1 105 ? 4.305 -3.344 77.089 1.00 22.92 105 GLU A CA 1
ATOM 837 C C . GLU A 1 105 ? 5.462 -4.326 77.220 1.00 21.63 105 GLU A C 1
ATOM 838 O O . GLU A 1 105 ? 6.395 -4.110 77.997 1.00 21.75 105 GLU A O 1
ATOM 844 N N . ARG A 1 106 ? 5.386 -5.410 76.454 1.00 18.92 106 ARG A N 1
ATOM 845 C CA . ARG A 1 106 ? 6.388 -6.465 76.520 1.00 18.46 106 ARG A CA 1
ATOM 846 C C . ARG A 1 106 ? 6.829 -6.906 75.128 1.00 16.64 106 ARG A C 1
ATOM 847 O O . ARG A 1 106 ? 6.398 -7.944 74.618 1.00 17.16 106 ARG A O 1
ATOM 855 N N . PRO A 1 107 ? 7.701 -6.112 74.489 1.00 16.05 107 PRO A N 1
ATOM 856 C CA . PRO A 1 107 ? 8.194 -6.434 73.148 1.00 15.56 107 PRO A CA 1
ATOM 857 C C . PRO A 1 107 ? 9.050 -7.701 73.110 1.00 17.46 107 PRO A C 1
ATOM 858 O O . PRO A 1 107 ? 9.709 -8.054 74.094 1.00 17.34 107 PRO A O 1
ATOM 862 N N . LYS A 1 108 ? 9.015 -8.392 71.976 1.00 16.12 108 LYS A N 1
ATOM 863 C CA . LYS A 1 108 ? 9.824 -9.593 71.786 1.00 16.59 108 LYS A CA 1
ATOM 864 C C . LYS A 1 108 ? 11.129 -9.115 71.148 1.00 15.99 108 LYS A C 1
ATOM 865 O O . LYS A 1 108 ? 11.105 -8.230 70.286 1.00 15.59 108 LYS A O 1
ATOM 871 N N . PHE A 1 109 ? 12.256 -9.691 71.559 1.00 16.34 109 PHE A N 1
ATOM 872 C CA . PHE A 1 109 ? 13.545 -9.276 71.008 1.00 15.86 109 PHE A CA 1
ATOM 873 C C . PHE A 1 109 ? 14.591 -10.383 70.956 1.00 17.83 109 PHE A C 1
ATOM 874 O O . PHE A 1 109 ? 14.401 -11.473 71.499 1.00 17.80 109 PHE A O 1
ATOM 882 N N . ARG A 1 110 ? 15.701 -10.079 70.287 1.00 15.32 110 ARG A N 1
ATOM 883 C CA . ARG A 1 110 ? 16.830 -10.990 70.212 1.00 16.71 110 ARG A CA 1
ATOM 884 C C . ARG A 1 110 ? 18.066 -10.121 70.072 1.00 16.66 110 ARG A C 1
ATOM 885 O O . ARG A 1 110 ? 17.968 -8.938 69.753 1.00 17.67 110 ARG A O 1
ATOM 893 N N . VAL A 1 111 ? 19.223 -10.700 70.344 1.00 16.72 111 VAL A N 1
ATOM 894 C CA . VAL A 1 111 ? 20.477 -9.982 70.207 1.00 17.10 111 VAL A CA 1
ATOM 895 C C . VAL A 1 111 ? 21.260 -10.760 69.162 1.00 17.31 111 VAL A C 1
ATOM 896 O O . VAL A 1 111 ? 21.271 -11.996 69.170 1.00 15.98 111 VAL A O 1
ATOM 900 N N . THR A 1 112 ? 21.886 -10.034 68.247 1.00 15.83 112 THR A N 1
ATOM 901 C CA . THR A 1 112 ? 22.669 -10.650 67.189 1.00 17.91 112 THR A CA 1
ATOM 902 C C . THR A 1 112 ? 24.050 -10.022 67.268 1.00 17.76 112 THR A C 1
ATOM 903 O O . THR A 1 112 ? 24.204 -8.818 67.075 1.00 19.35 112 THR A O 1
ATOM 907 N N . ALA A 1 113 ? 25.055 -10.838 67.568 1.00 17.24 113 ALA A N 1
ATOM 908 C CA . ALA A 1 113 ? 26.410 -10.332 67.698 1.00 18.63 113 ALA A CA 1
ATOM 909 C C . ALA A 1 113 ? 27.373 -11.007 66.750 1.00 20.59 113 ALA A C 1
ATOM 910 O O . ALA A 1 113 ? 27.229 -12.189 66.432 1.00 19.81 113 ALA A O 1
ATOM 912 N N . ARG A 1 114 ? 28.360 -10.239 66.299 1.00 19.18 114 ARG A N 1
ATOM 913 C CA . ARG A 1 114 ? 29.380 -10.751 65.394 1.00 21.88 114 ARG A CA 1
ATOM 914 C C . ARG A 1 114 ? 30.737 -10.174 65.766 1.00 21.78 114 ARG A C 1
ATOM 915 O O . ARG A 1 114 ? 30.875 -8.964 65.939 1.00 20.03 114 ARG A O 1
ATOM 923 N N . ARG A 1 115 ? 31.732 -11.040 65.918 1.00 22.89 115 ARG A N 1
ATOM 924 C CA . ARG A 1 115 ? 33.078 -10.567 66.209 1.00 26.12 115 ARG A CA 1
ATOM 925 C C . ARG A 1 115 ? 33.766 -10.504 64.857 1.00 27.85 115 ARG A C 1
ATOM 926 O O . ARG A 1 115 ? 34.234 -11.522 64.347 1.00 28.55 115 ARG A O 1
ATOM 934 N N . ILE A 1 116 ? 33.795 -9.321 64.256 1.00 29.53 116 ILE A N 1
ATOM 935 C CA . ILE A 1 116 ? 34.441 -9.219 62.976 1.00 31.16 116 ILE A CA 1
ATOM 936 C C . ILE A 1 116 ? 35.908 -9.532 63.152 1.00 31.41 116 ILE A C 1
ATOM 937 O O . ILE A 1 116 ? 36.489 -10.333 62.432 1.00 31.99 116 ILE A O 1
ATOM 942 N N . THR A 1 117 ? 36.543 -8.927 64.151 1.00 30.84 117 THR A N 1
ATOM 943 C CA . THR A 1 117 ? 37.921 -9.262 64.487 1.00 31.17 117 THR A CA 1
ATOM 944 C C . THR A 1 117 ? 37.748 -10.061 65.783 1.00 31.94 117 THR A C 1
ATOM 945 O O . THR A 1 117 ? 36.734 -9.905 66.466 1.00 29.36 117 THR A O 1
ATOM 949 N N . LYS A 1 118 ? 38.717 -10.905 66.129 1.00 32.08 118 LYS A N 1
ATOM 950 C CA . LYS A 1 118 ? 38.572 -11.761 67.308 1.00 34.43 118 LYS A CA 1
ATOM 951 C C . LYS A 1 118 ? 39.269 -11.409 68.620 1.00 34.40 118 LYS A C 1
ATOM 952 O O . LYS A 1 118 ? 39.544 -12.310 69.416 1.00 34.78 118 LYS A O 1
ATOM 958 N N . GLU A 1 119 ? 39.541 -10.135 68.883 1.00 34.75 119 GLU A N 1
ATOM 959 C CA . GLU A 1 119 ? 40.217 -9.802 70.132 1.00 33.96 119 GLU A CA 1
ATOM 960 C C . GLU A 1 119 ? 39.308 -9.744 71.368 1.00 33.76 119 GLU A C 1
ATOM 961 O O . GLU A 1 119 ? 39.779 -9.941 72.491 1.00 32.23 119 GLU A O 1
ATOM 967 N N . PHE A 1 120 ? 38.014 -9.488 71.178 1.00 30.98 120 PHE A N 1
ATOM 968 C CA . PHE A 1 120 ? 37.098 -9.430 72.318 1.00 29.16 120 PHE A CA 1
ATOM 969 C C . PHE A 1 120 ? 37.074 -10.809 72.980 1.00 28.85 120 PHE A C 1
ATOM 970 O O . PHE A 1 120 ? 36.996 -11.828 72.296 1.00 29.85 120 PHE A O 1
ATOM 978 N N . PRO A 1 121 ? 37.144 -10.855 74.322 1.00 29.64 121 PRO A N 1
ATOM 979 C CA . PRO A 1 121 ? 37.143 -12.092 75.117 1.00 30.76 121 PRO A CA 1
ATOM 980 C C . PRO A 1 121 ? 35.935 -13.029 75.013 1.00 30.64 121 PRO A C 1
ATOM 981 O O . PRO A 1 121 ? 36.081 -14.239 75.183 1.00 31.89 121 PRO A O 1
ATOM 985 N N . LEU A 1 122 ? 34.751 -12.485 74.752 1.00 28.22 122 LEU A N 1
ATOM 986 C CA . LEU A 1 122 ? 33.548 -13.312 74.657 1.00 27.68 122 LEU A CA 1
ATOM 987 C C . LEU A 1 122 ? 33.172 -13.577 73.206 1.00 27.23 122 LEU A C 1
ATOM 988 O O . LEU A 1 122 ? 33.288 -12.684 72.368 1.00 27.10 122 LEU A O 1
ATOM 993 N N . ASP A 1 123 ? 32.724 -14.794 72.898 1.00 25.67 123 ASP A N 1
ATOM 994 C CA . ASP A 1 123 ? 32.337 -15.084 71.525 1.00 25.25 123 ASP A CA 1
ATOM 995 C C . ASP A 1 123 ? 30.942 -14.535 71.276 1.00 25.01 123 ASP A C 1
ATOM 996 O O . ASP A 1 123 ? 30.254 -14.124 72.212 1.00 24.22 123 ASP A O 1
ATOM 1001 N N . SER A 1 124 ? 30.532 -14.520 70.014 1.00 23.62 124 SER A N 1
ATOM 1002 C CA . SER A 1 124 ? 29.230 -13.982 69.631 1.00 23.66 124 SER A CA 1
ATOM 1003 C C . SER A 1 124 ? 28.055 -14.472 70.466 1.00 22.85 124 SER A C 1
ATOM 1004 O O . SER A 1 124 ? 27.220 -13.672 70.890 1.00 19.76 124 SER A O 1
ATOM 1007 N N . LEU A 1 125 ? 27.975 -15.777 70.703 1.00 20.24 125 LEU A N 1
ATOM 1008 C CA . LEU A 1 125 ? 26.864 -16.309 71.483 1.00 20.75 125 LEU A CA 1
ATOM 1009 C C . LEU A 1 125 ? 26.936 -15.899 72.954 1.00 19.04 125 LEU A C 1
ATOM 1010 O O . LEU A 1 125 ? 25.904 -15.753 73.617 1.00 17.40 125 LEU A O 1
ATOM 1015 N N . GLU A 1 126 ? 28.150 -15.716 73.468 1.00 18.88 126 GLU A N 1
ATOM 1016 C CA . GLU A 1 126 ? 28.319 -15.293 74.854 1.00 20.25 126 GLU A CA 1
ATOM 1017 C C . GLU A 1 126 ? 27.859 -13.836 74.959 1.00 19.91 126 GLU A C 1
ATOM 1018 O O . GLU A 1 126 ? 27.197 -13.447 75.920 1.00 19.40 126 GLU A O 1
ATOM 1024 N N . ILE A 1 127 ? 28.210 -13.034 73.960 1.00 19.13 127 ILE A N 1
ATOM 1025 C CA . ILE A 1 127 ? 27.814 -11.630 73.943 1.00 18.13 127 ILE A CA 1
ATOM 1026 C C . ILE A 1 127 ? 26.290 -11.538 73.898 1.00 17.39 127 ILE A C 1
ATOM 1027 O O . ILE A 1 127 ? 25.679 -10.784 74.657 1.00 17.91 127 ILE A O 1
ATOM 1032 N N . GLN A 1 128 ? 25.676 -12.315 73.009 1.00 18.10 128 GLN A N 1
ATOM 1033 C CA . GLN A 1 128 ? 24.221 -12.311 72.880 1.00 17.77 128 GLN A CA 1
ATOM 1034 C C . GLN A 1 128 ? 23.543 -12.677 74.200 1.00 18.75 128 GLN A C 1
ATOM 1035 O O . GLN A 1 128 ? 22.574 -12.032 74.607 1.00 19.19 128 GLN A O 1
ATOM 1041 N N . ALA A 1 129 ? 24.058 -13.703 74.871 1.00 17.92 129 ALA A N 1
ATOM 1042 C CA . ALA A 1 129 ? 23.481 -14.143 76.141 1.00 18.20 129 ALA A CA 1
ATOM 1043 C C . ALA A 1 129 ? 23.610 -13.097 77.242 1.00 17.68 129 ALA A C 1
ATOM 1044 O O . ALA A 1 129 ? 22.648 -12.828 77.962 1.00 18.79 129 ALA A O 1
ATOM 1046 N N . LYS A 1 130 ? 24.798 -12.513 77.373 1.00 16.26 130 LYS A N 1
ATOM 1047 C CA . LYS A 1 130 ? 25.055 -11.509 78.400 1.00 17.90 130 LYS A CA 1
ATOM 1048 C C . LYS A 1 130 ? 24.270 -10.217 78.181 1.00 16.94 130 LYS A C 1
ATOM 1049 O O . LYS A 1 130 ? 23.723 -9.643 79.125 1.00 16.46 130 LYS A O 1
ATOM 1055 N N . VAL A 1 131 ? 24.236 -9.748 76.938 1.00 16.20 131 VAL A N 1
ATOM 1056 C CA . VAL A 1 131 ? 23.508 -8.523 76.618 1.00 15.57 131 VAL A CA 1
ATOM 1057 C C . VAL A 1 131 ? 22.010 -8.755 76.785 1.00 16.78 131 VAL A C 1
ATOM 1058 O O . VAL A 1 131 ? 21.291 -7.887 77.276 1.00 16.87 131 VAL A O 1
ATOM 1062 N N . GLY A 1 132 ? 21.544 -9.930 76.372 1.00 15.47 132 GLY A N 1
ATOM 1063 C CA . GLY A 1 132 ? 20.134 -10.244 76.504 1.00 17.01 132 GLY A CA 1
ATOM 1064 C C . GLY A 1 132 ? 19.726 -10.299 77.966 1.00 17.53 132 GLY A C 1
ATOM 1065 O O . GLY A 1 132 ? 18.628 -9.882 78.320 1.00 16.38 132 GLY A O 1
ATOM 1066 N N . GLU A 1 133 ? 20.610 -10.822 78.813 1.00 18.35 133 GLU A N 1
ATOM 1067 C CA . GLU A 1 133 ? 20.341 -10.919 80.246 1.00 20.42 133 GLU A CA 1
ATOM 1068 C C . GLU A 1 133 ? 20.273 -9.525 80.862 1.00 19.48 133 GLU A C 1
ATOM 1069 O O . GLU A 1 133 ? 19.483 -9.273 81.771 1.00 18.18 133 GLU A O 1
ATOM 1075 N N . TYR A 1 134 ? 21.113 -8.625 80.362 1.00 17.88 134 TYR A N 1
ATOM 1076 C CA . TYR A 1 134 ? 21.152 -7.253 80.853 1.00 17.04 134 TYR A CA 1
ATOM 1077 C C . TYR A 1 134 ? 19.832 -6.556 80.526 1.00 18.53 134 TYR A C 1
ATOM 1078 O O . TYR A 1 134 ? 19.243 -5.890 81.377 1.00 16.72 134 TYR A O 1
ATOM 1087 N N . ILE A 1 135 ? 19.371 -6.712 79.288 1.00 16.45 135 ILE A N 1
ATOM 1088 C CA . ILE A 1 135 ? 18.117 -6.097 78.870 1.00 17.32 135 ILE A CA 1
ATOM 1089 C C . ILE A 1 135 ? 16.929 -6.707 79.638 1.00 16.81 135 ILE A C 1
ATOM 1090 O O . ILE A 1 135 ? 16.045 -5.985 80.109 1.00 15.87 135 ILE A O 1
ATOM 1095 N N . LEU A 1 136 ? 16.920 -8.029 79.785 1.00 15.89 136 LEU A N 1
ATOM 1096 C CA . LEU A 1 136 ? 15.844 -8.707 80.508 1.00 17.60 136 LEU A CA 1
ATOM 1097 C C . LEU A 1 136 ? 15.734 -8.282 81.974 1.00 17.72 136 LEU A C 1
ATOM 1098 O O . LEU A 1 136 ? 14.650 -8.330 82.559 1.00 18.71 136 LEU A O 1
ATOM 1103 N N . ASN A 1 137 ? 16.857 -7.876 82.560 1.00 18.40 137 ASN A N 1
ATOM 1104 C CA . ASN A 1 137 ? 16.901 -7.443 83.956 1.00 19.35 137 ASN A CA 1
ATOM 1105 C C . ASN A 1 137 ? 16.495 -5.981 84.132 1.00 19.08 137 ASN A C 1
ATOM 1106 O O . ASN A 1 137 ? 16.287 -5.526 85.254 1.00 19.11 137 ASN A O 1
ATOM 1111 N N . ASN A 1 138 ? 16.382 -5.246 83.032 1.00 18.40 138 ASN A N 1
ATOM 1112 C CA . ASN A 1 138 ? 16.041 -3.830 83.112 1.00 18.31 138 ASN A CA 1
ATOM 1113 C C . ASN A 1 138 ? 14.794 -3.401 82.345 1.00 19.80 138 ASN A C 1
ATOM 1114 O O . ASN A 1 138 ? 14.392 -2.238 82.410 1.00 18.80 138 ASN A O 1
ATOM 1119 N N . GLU A 1 139 ? 14.167 -4.333 81.636 1.00 17.91 139 GLU A N 1
ATOM 1120 C CA . GLU A 1 139 ? 12.984 -4.007 80.851 1.00 17.46 139 GLU A CA 1
ATOM 1121 C C . GLU A 1 139 ? 12.010 -5.166 80.807 1.00 18.80 139 GLU A C 1
ATOM 1122 O O . GLU A 1 139 ? 12.415 -6.326 80.888 1.00 17.60 139 GLU A O 1
ATOM 1128 N N . ASN A 1 140 ? 10.726 -4.851 80.678 1.00 18.78 140 ASN A N 1
ATOM 1129 C CA . ASN A 1 140 ? 9.722 -5.896 80.560 1.00 18.98 140 ASN A CA 1
ATOM 1130 C C . ASN A 1 140 ? 9.789 -6.278 79.092 1.00 18.51 140 ASN A C 1
ATOM 1131 O O . ASN A 1 140 ? 9.446 -5.486 78.212 1.00 18.47 140 ASN A O 1
ATOM 1136 N N . CYS A 1 141 ? 10.268 -7.483 78.824 1.00 17.48 141 CYS A N 1
ATOM 1137 C CA . CYS A 1 141 ? 10.394 -7.943 77.454 1.00 18.13 141 CYS A CA 1
ATOM 1138 C C . CYS A 1 141 ? 10.549 -9.451 77.445 1.00 19.48 141 CYS A C 1
ATOM 1139 O O . CYS A 1 141 ? 10.527 -10.092 78.495 1.00 22.41 141 CYS A O 1
ATOM 1142 N N . GLU A 1 142 ? 10.732 -10.011 76.259 1.00 18.99 142 GLU A N 1
ATOM 1143 C CA . GLU A 1 142 ? 10.830 -11.454 76.124 1.00 20.99 142 GLU A CA 1
ATOM 1144 C C . GLU A 1 142 ? 11.670 -11.835 74.920 1.00 20.11 142 GLU A C 1
ATOM 1145 O O . GLU A 1 142 ? 11.532 -11.252 73.852 1.00 19.85 142 GLU A O 1
ATOM 1151 N N . VAL A 1 143 ? 12.542 -12.820 75.098 1.00 20.88 143 VAL A N 1
ATOM 1152 C CA . VAL A 1 143 ? 13.389 -13.274 74.009 1.00 20.21 143 VAL A CA 1
ATOM 1153 C C . VAL A 1 143 ? 12.594 -14.147 73.045 1.00 22.78 143 VAL A C 1
ATOM 1154 O O . VAL A 1 143 ? 11.862 -15.040 73.462 1.00 22.34 143 VAL A O 1
ATOM 1158 N N . ASP A 1 144 ? 12.725 -13.865 71.755 1.00 23.06 144 ASP A N 1
ATOM 1159 C CA . ASP A 1 144 ? 12.066 -14.654 70.718 1.00 24.09 144 ASP A CA 1
ATOM 1160 C C . ASP A 1 144 ? 12.969 -14.552 69.499 1.00 23.65 144 ASP A C 1
ATOM 1161 O O . ASP A 1 144 ? 13.084 -13.491 68.891 1.00 20.76 144 ASP A O 1
ATOM 1166 N N . LEU A 1 145 ? 13.620 -15.657 69.157 1.00 24.66 145 LEU A N 1
ATOM 1167 C CA . LEU A 1 145 ? 14.548 -15.692 68.029 1.00 28.77 145 LEU A CA 1
ATOM 1168 C C . LEU A 1 145 ? 13.879 -15.748 66.657 1.00 30.63 145 LEU A C 1
ATOM 1169 O O . LEU A 1 145 ? 14.503 -15.423 65.650 1.00 33.35 145 LEU A O 1
ATOM 1174 N N . LYS A 1 146 ? 12.617 -16.158 66.612 1.00 33.58 146 LYS A N 1
ATOM 1175 C CA . LYS A 1 146 ? 11.906 -16.257 65.339 1.00 36.31 146 LYS A CA 1
ATOM 1176 C C . LYS A 1 146 ? 11.129 -14.989 64.995 1.00 35.69 146 LYS A C 1
ATOM 1177 O O . LYS A 1 146 ? 11.324 -14.398 63.929 1.00 36.21 146 LYS A O 1
ATOM 1183 N N . ASN A 1 147 ? 10.244 -14.573 65.892 1.00 33.11 147 ASN A N 1
ATOM 1184 C CA . ASN A 1 147 ? 9.462 -13.369 65.665 1.00 31.79 147 ASN A CA 1
ATOM 1185 C C . ASN A 1 147 ? 9.805 -12.364 66.751 1.00 28.49 147 ASN A C 1
ATOM 1186 O O . ASN A 1 147 ? 9.542 -12.594 67.931 1.00 29.25 147 ASN A O 1
ATOM 1191 N N . TYR A 1 148 ? 10.407 -11.253 66.350 1.00 24.32 148 TYR A N 1
ATOM 1192 C CA . TYR A 1 148 ? 10.791 -10.228 67.309 1.00 21.64 148 TYR A CA 1
ATOM 1193 C C . TYR A 1 148 ? 10.455 -8.830 66.820 1.00 19.72 148 TYR A C 1
ATOM 1194 O O . TYR A 1 148 ? 10.510 -8.552 65.617 1.00 19.32 148 TYR A O 1
ATOM 1203 N N . ASP A 1 149 ? 10.100 -7.958 67.762 1.00 17.14 149 ASP A N 1
ATOM 1204 C CA . ASP A 1 149 ? 9.780 -6.568 67.454 1.00 17.91 149 ASP A CA 1
ATOM 1205 C C . ASP A 1 149 ? 11.080 -5.774 67.388 1.00 17.36 149 ASP A C 1
ATOM 1206 O O . ASP A 1 149 ? 11.169 -4.756 66.703 1.00 17.18 149 ASP A O 1
ATOM 1211 N N . ILE A 1 150 ? 12.079 -6.244 68.126 1.00 17.75 150 ILE A N 1
ATOM 1212 C CA . ILE A 1 150 ? 13.359 -5.552 68.213 1.00 15.68 150 ILE A CA 1
ATOM 1213 C C . ILE A 1 150 ? 14.564 -6.468 68.089 1.00 17.03 150 ILE A C 1
ATOM 1214 O O . ILE A 1 150 ? 14.602 -7.543 68.682 1.00 15.69 150 ILE A O 1
ATOM 1219 N N . GLU A 1 151 ? 15.553 -6.036 67.315 1.00 16.22 151 GLU A N 1
ATOM 1220 C CA . GLU A 1 151 ? 16.779 -6.803 67.193 1.00 18.45 151 GLU A CA 1
ATOM 1221 C C . GLU A 1 151 ? 17.930 -5.886 67.567 1.00 18.43 151 GLU A C 1
ATOM 1222 O O . GLU A 1 151 ? 18.100 -4.828 66.970 1.00 18.69 151 GLU A O 1
ATOM 1228 N N . ILE A 1 152 ? 18.692 -6.278 68.582 1.00 16.17 152 ILE A N 1
ATOM 1229 C CA . ILE A 1 152 ? 19.851 -5.504 69.003 1.00 16.45 152 ILE A CA 1
ATOM 1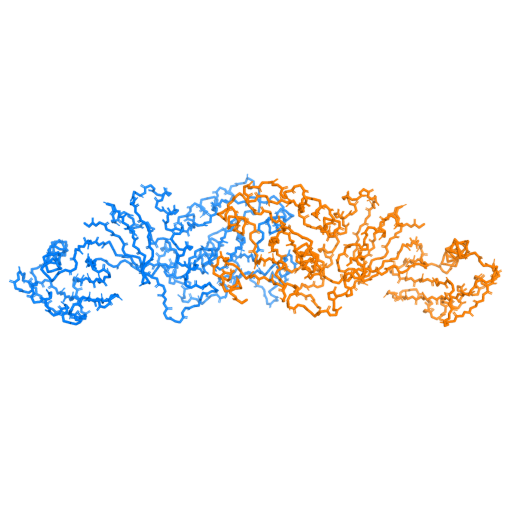230 C C . ILE A 1 152 ? 21.033 -6.142 68.283 1.00 17.30 152 ILE A C 1
ATOM 1231 O O . ILE A 1 152 ? 21.391 -7.286 68.567 1.00 17.31 152 ILE A O 1
ATOM 1236 N N . GLY A 1 153 ? 21.623 -5.407 67.343 1.00 16.59 153 GLY A N 1
ATOM 1237 C CA . GLY A 1 153 ? 22.758 -5.928 66.601 1.00 15.58 153 GLY A CA 1
ATOM 1238 C C . GLY A 1 153 ? 24.049 -5.377 67.166 1.00 16.79 153 GLY A C 1
ATOM 1239 O O . GLY A 1 153 ? 24.113 -4.209 67.553 1.00 15.43 153 GLY A O 1
ATOM 1240 N N . ILE A 1 154 ? 25.082 -6.211 67.212 1.00 15.32 154 ILE A N 1
ATOM 1241 C CA . ILE A 1 154 ? 26.368 -5.793 67.755 1.00 17.34 154 ILE A CA 1
ATOM 1242 C C . ILE A 1 154 ? 27.513 -6.333 66.908 1.00 18.72 154 ILE A C 1
ATOM 1243 O O . ILE A 1 154 ? 27.652 -7.542 66.741 1.00 20.10 154 ILE A O 1
ATOM 1248 N N . GLU A 1 155 ? 28.322 -5.432 66.362 1.00 17.65 155 GLU A N 1
ATOM 1249 C CA . GLU A 1 155 ? 29.462 -5.835 65.561 1.00 16.69 155 GLU A CA 1
ATOM 1250 C C . GLU A 1 155 ? 30.713 -5.287 66.229 1.00 17.55 155 GLU A C 1
ATOM 1251 O O . GLU A 1 155 ? 30.804 -4.091 66.508 1.00 19.67 155 GLU A O 1
ATOM 1257 N N . ILE A 1 156 ? 31.668 -6.168 66.509 1.00 17.82 156 ILE A N 1
ATOM 1258 C CA . ILE A 1 156 ? 32.906 -5.753 67.156 1.00 19.76 156 ILE A CA 1
ATOM 1259 C C . ILE A 1 156 ? 34.060 -5.855 66.170 1.00 19.89 156 ILE A C 1
ATOM 1260 O O . ILE A 1 156 ? 34.265 -6.885 65.534 1.00 19.87 156 ILE A O 1
ATOM 1265 N N . MET A 1 157 ? 34.816 -4.775 66.052 1.00 21.47 157 MET A N 1
ATOM 1266 C CA . MET A 1 157 ? 35.915 -4.738 65.107 1.00 23.03 157 MET A CA 1
ATOM 1267 C C . MET A 1 157 ? 37.021 -3.825 65.609 1.00 21.26 157 MET A C 1
ATOM 1268 O O . MET A 1 157 ? 36.790 -2.646 65.877 1.00 20.19 157 MET A O 1
ATOM 1273 N N . GLN A 1 158 ? 38.219 -4.387 65.750 1.00 21.41 158 GLN A N 1
ATOM 1274 C CA . GLN A 1 158 ? 39.380 -3.636 66.209 1.00 22.26 158 GLN A CA 1
ATOM 1275 C C . GLN A 1 158 ? 39.126 -2.752 67.428 1.00 21.52 158 GLN A C 1
ATOM 1276 O O . GLN A 1 158 ? 39.334 -1.542 67.375 1.00 20.89 158 GLN A O 1
ATOM 1282 N N . GLY A 1 159 ? 38.666 -3.356 68.521 1.00 20.05 159 GLY A N 1
ATOM 1283 C CA . GLY A 1 159 ? 38.430 -2.602 69.745 1.00 22.19 159 GLY A CA 1
ATOM 1284 C C . GLY A 1 159 ? 37.225 -1.678 69.807 1.00 21.58 159 GLY A C 1
ATOM 1285 O O . GLY A 1 159 ? 37.030 -0.980 70.808 1.00 21.05 159 GLY A O 1
ATOM 1286 N N . LYS A 1 160 ? 36.421 -1.655 68.749 1.00 21.32 160 LYS A N 1
ATOM 1287 C CA . LYS A 1 160 ? 35.232 -0.811 68.724 1.00 21.38 160 LYS A CA 1
ATOM 1288 C C . LYS A 1 160 ? 33.999 -1.689 68.571 1.00 20.27 160 LYS A C 1
ATOM 1289 O O . LYS A 1 160 ? 34.039 -2.712 67.887 1.00 20.30 160 LYS A O 1
ATOM 1295 N N . ALA A 1 161 ? 32.909 -1.289 69.218 1.00 20.11 161 ALA A N 1
ATOM 1296 C CA . ALA A 1 161 ? 31.650 -2.021 69.117 1.00 18.92 161 ALA A CA 1
ATOM 1297 C C . ALA A 1 161 ? 30.658 -1.106 68.402 1.00 18.08 161 ALA A C 1
ATOM 1298 O O . ALA A 1 161 ? 30.548 0.076 68.726 1.00 18.76 161 ALA A O 1
ATOM 1300 N N . TYR A 1 162 ? 29.950 -1.656 67.425 1.00 18.51 162 TYR A N 1
ATOM 1301 C CA . TYR A 1 162 ? 28.962 -0.903 66.659 1.00 16.03 162 TYR A CA 1
ATOM 1302 C C . TYR A 1 162 ? 27.612 -1.506 67.004 1.00 17.27 162 TYR A C 1
ATOM 1303 O O . TYR A 1 162 ? 27.330 -2.647 66.662 1.00 16.83 162 TYR A O 1
ATOM 1312 N N . ILE A 1 163 ? 26.783 -0.724 67.682 1.00 17.11 163 ILE A N 1
ATOM 1313 C CA . ILE A 1 163 ? 25.482 -1.197 68.130 1.00 18.31 163 ILE A CA 1
ATOM 1314 C C . ILE A 1 163 ? 24.330 -0.565 67.367 1.00 17.13 163 ILE A C 1
ATOM 1315 O O . ILE A 1 163 ? 24.265 0.653 67.225 1.00 15.72 163 ILE A O 1
ATOM 1320 N N . TYR A 1 164 ? 23.414 -1.400 66.885 1.00 15.38 164 TYR A N 1
ATOM 1321 C CA . TYR A 1 164 ? 22.290 -0.908 66.104 1.00 17.28 164 TYR A CA 1
ATOM 1322 C C . TYR A 1 164 ? 20.972 -1.644 66.364 1.00 18.00 164 TYR A C 1
ATOM 1323 O O . TYR A 1 164 ? 20.960 -2.747 66.907 1.00 17.77 164 TYR A O 1
ATOM 1332 N N . THR A 1 165 ? 19.866 -1.019 65.970 1.00 17.40 165 THR A N 1
ATOM 1333 C CA . THR A 1 165 ? 18.546 -1.638 66.097 1.00 19.00 165 THR A CA 1
ATOM 1334 C C . THR A 1 165 ? 17.879 -1.675 64.725 1.00 20.19 165 THR A C 1
ATOM 1335 O O . THR A 1 165 ? 16.865 -2.351 64.543 1.00 20.98 165 THR A O 1
ATOM 1339 N N . GLU A 1 166 ? 18.458 -0.957 63.761 1.00 19.81 166 GLU A N 1
ATOM 1340 C CA . GLU A 1 166 ? 17.913 -0.906 62.402 1.00 21.35 166 GLU A CA 1
ATOM 1341 C C . GLU A 1 166 ? 18.842 -1.540 61.362 1.00 22.97 166 GLU A C 1
ATOM 1342 O O . GLU A 1 166 ? 20.054 -1.326 61.370 1.00 20.06 166 GLU A O 1
ATOM 1348 N N . LYS A 1 167 ? 18.252 -2.322 60.468 1.00 22.42 167 LYS A N 1
ATOM 1349 C CA . LYS A 1 167 ? 18.987 -3.002 59.411 1.00 24.85 167 LYS A CA 1
ATOM 1350 C C . LYS A 1 167 ? 18.161 -2.845 58.144 1.00 25.23 167 LYS A C 1
ATOM 1351 O O . LYS A 1 167 ? 17.213 -3.603 57.914 1.00 25.96 167 LYS A O 1
ATOM 1357 N N . ILE A 1 168 ? 18.518 -1.847 57.340 1.00 22.98 168 ILE A N 1
ATOM 1358 C CA . ILE A 1 168 ? 17.811 -1.536 56.102 1.00 21.98 168 ILE A CA 1
ATOM 1359 C C . ILE A 1 168 ? 18.334 -2.346 54.928 1.00 22.48 168 ILE A C 1
ATOM 1360 O O . ILE A 1 168 ? 19.533 -2.364 54.656 1.00 19.81 168 ILE A O 1
ATOM 1365 N N . LYS A 1 169 ? 17.421 -3.004 54.224 1.00 22.92 169 LYS A N 1
ATOM 1366 C CA . LYS A 1 169 ? 17.782 -3.821 53.074 1.00 25.08 169 LYS A CA 1
ATOM 1367 C C . LYS A 1 169 ? 18.181 -2.945 51.883 1.00 23.81 169 LYS A C 1
ATOM 1368 O O . LYS A 1 169 ? 17.452 -2.029 51.498 1.00 22.93 169 LYS A O 1
ATOM 1374 N N . GLY A 1 170 ? 19.353 -3.217 51.318 1.00 23.05 170 GLY A N 1
ATOM 1375 C CA . GLY A 1 170 ? 19.812 -2.460 50.171 1.00 21.67 170 GLY A CA 1
ATOM 1376 C C . GLY A 1 170 ? 19.266 -3.112 48.915 1.00 21.85 170 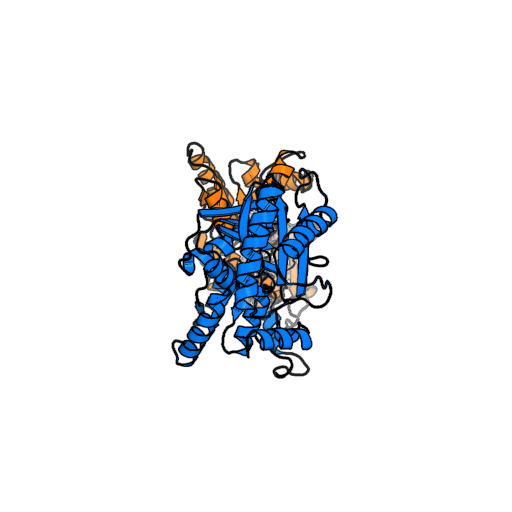GLY A C 1
ATOM 1377 O O . GLY A 1 170 ? 18.449 -4.027 48.998 1.00 22.12 170 GLY A O 1
ATOM 1378 N N . TRP A 1 171 ? 19.708 -2.655 47.751 1.00 21.10 171 TRP A N 1
ATOM 1379 C CA . TRP A 1 171 ? 19.236 -3.229 46.497 1.00 22.91 171 TRP A CA 1
ATOM 1380 C C . TRP A 1 171 ? 20.056 -4.419 46.052 1.00 24.30 171 TRP A C 1
ATOM 1381 O O . TRP A 1 171 ? 19.680 -5.120 45.117 1.00 26.85 171 TRP A O 1
ATOM 1392 N N . GLY A 1 172 ? 21.177 -4.655 46.722 1.00 24.13 172 GLY A N 1
ATOM 1393 C CA . GLY A 1 172 ? 22.030 -5.754 46.324 1.00 22.78 172 GLY A CA 1
ATOM 1394 C C . GLY A 1 172 ? 22.666 -5.366 45.003 1.00 23.50 172 GLY A C 1
ATOM 1395 O O . GLY A 1 172 ? 22.923 -4.181 44.763 1.00 22.53 172 GLY A O 1
ATOM 1396 N N . GLY A 1 173 ? 22.913 -6.345 44.139 1.00 22.32 173 GLY A N 1
ATOM 1397 C CA . GLY A 1 173 ? 23.524 -6.038 42.856 1.00 22.37 173 GLY A CA 1
ATOM 1398 C C . GLY A 1 173 ? 25.020 -5.814 42.989 1.00 23.39 173 GLY A C 1
ATOM 1399 O O . GLY A 1 173 ? 25.648 -6.323 43.922 1.00 23.82 173 GLY A O 1
ATOM 1400 N N . LEU A 1 174 ? 25.594 -5.048 42.064 1.00 21.47 174 LEU A N 1
ATOM 1401 C CA . LEU A 1 174 ? 27.029 -4.771 42.079 1.00 21.17 174 LEU A CA 1
ATOM 1402 C C . LEU A 1 174 ? 27.270 -3.268 41.955 1.00 20.61 174 LEU A C 1
ATOM 1403 O O . LEU A 1 174 ? 26.486 -2.554 41.337 1.00 21.41 174 LEU A O 1
ATOM 1408 N N . PRO A 1 175 ? 28.361 -2.765 42.550 1.00 20.95 175 PRO A N 1
ATOM 1409 C CA . PRO A 1 175 ? 28.654 -1.330 42.479 1.00 19.48 175 PRO A CA 1
ATOM 1410 C C . PRO A 1 175 ? 28.774 -0.824 41.040 1.00 19.65 175 PRO A C 1
ATOM 1411 O O . PRO A 1 175 ? 29.397 -1.468 40.200 1.00 18.61 175 PRO A O 1
ATOM 1415 N N . ILE A 1 176 ? 28.170 0.328 40.763 1.00 19.96 176 ILE A N 1
ATOM 1416 C CA . ILE A 1 176 ? 28.232 0.912 39.426 1.00 20.09 176 ILE A CA 1
ATOM 1417 C C . ILE A 1 176 ? 29.698 1.150 39.074 1.00 20.55 176 ILE A C 1
ATOM 1418 O O . ILE A 1 176 ? 30.431 1.785 39.830 1.00 18.14 176 ILE A O 1
ATOM 1423 N N . GLY A 1 177 ? 30.122 0.628 37.928 1.00 21.33 177 GLY A N 1
ATOM 1424 C CA . GLY A 1 177 ? 31.502 0.803 37.513 1.00 22.32 177 GLY A CA 1
ATOM 1425 C C . GLY A 1 177 ? 32.358 -0.449 37.614 1.00 23.07 177 GLY A C 1
ATOM 1426 O O . GLY A 1 177 ? 33.396 -0.539 36.962 1.00 25.02 177 GLY A O 1
ATOM 1427 N N . THR A 1 178 ? 31.935 -1.418 38.421 1.00 22.11 178 THR A N 1
ATOM 1428 C CA . THR A 1 178 ? 32.705 -2.648 38.578 1.00 21.86 178 THR A CA 1
ATOM 1429 C C . THR A 1 178 ? 32.553 -3.594 37.392 1.00 23.21 178 THR A C 1
ATOM 1430 O O . THR A 1 178 ? 33.363 -4.504 37.212 1.00 23.80 178 THR A O 1
ATOM 1434 N N . GLU A 1 179 ? 31.523 -3.384 36.578 1.00 23.84 179 GLU A N 1
ATOM 1435 C CA . GLU A 1 179 ? 31.306 -4.256 35.430 1.00 26.39 179 GLU A CA 1
ATOM 1436 C C . GLU A 1 179 ? 31.355 -3.557 34.073 1.00 27.10 179 GLU A C 1
ATOM 1437 O O . GLU A 1 179 ? 30.692 -3.982 33.130 1.00 29.80 179 GLU A O 1
ATOM 1443 N N . GLY A 1 180 ? 32.133 -2.485 33.974 1.00 27.21 180 GLY A N 1
ATOM 1444 C CA . GLY A 1 180 ? 32.263 -1.795 32.702 1.00 27.65 180 GLY A CA 1
ATOM 1445 C C . GLY A 1 180 ? 31.293 -0.665 32.408 1.00 28.30 180 GLY A C 1
ATOM 1446 O O . GLY A 1 180 ? 30.473 -0.281 33.248 1.00 26.56 180 GLY A O 1
ATOM 1447 N N . ARG A 1 181 ? 31.390 -0.140 31.188 1.00 25.17 181 ARG A N 1
ATOM 1448 C CA . ARG A 1 181 ? 30.554 0.967 30.747 1.00 24.16 181 ARG A CA 1
ATOM 1449 C C . ARG A 1 181 ? 29.807 0.662 29.450 1.00 22.30 181 ARG A C 1
ATOM 1450 O O . ARG A 1 181 ? 30.374 0.114 28.506 1.00 20.03 181 ARG A O 1
ATOM 1458 N N . MET A 1 182 ? 28.532 1.034 29.414 1.00 20.22 182 MET A N 1
ATOM 1459 C CA . MET A 1 182 ? 27.694 0.816 28.238 1.00 20.40 182 MET A CA 1
ATOM 1460 C C . MET A 1 182 ? 26.827 2.042 28.011 1.00 20.26 182 MET A C 1
ATOM 1461 O O . MET A 1 182 ? 26.690 2.882 28.897 1.00 19.14 182 MET A O 1
ATOM 1466 N N . ILE A 1 183 ? 26.257 2.162 26.816 1.00 21.01 183 ILE A N 1
ATOM 1467 C CA . ILE A 1 183 ? 25.351 3.270 26.556 1.00 21.14 183 ILE A CA 1
ATOM 1468 C C . ILE A 1 183 ? 23.977 2.634 26.659 1.00 22.44 183 ILE A C 1
ATOM 1469 O O . ILE A 1 183 ? 23.816 1.444 26.377 1.00 22.51 183 ILE A O 1
ATOM 1474 N N . GLY A 1 184 ? 22.994 3.413 27.089 1.00 21.43 184 GLY A N 1
ATOM 1475 C CA . GLY A 1 184 ? 21.650 2.889 27.206 1.00 21.56 184 GLY A CA 1
ATOM 1476 C C . GLY A 1 184 ? 20.752 3.742 26.342 1.00 21.68 184 GLY A C 1
ATOM 1477 O O . GLY A 1 184 ? 20.689 4.956 26.529 1.00 20.93 184 GLY A O 1
ATOM 1478 N N . ILE A 1 185 ? 20.076 3.123 25.381 1.00 22.81 185 ILE A N 1
ATOM 1479 C CA . ILE A 1 185 ? 19.187 3.876 24.508 1.00 23.04 185 ILE A CA 1
ATOM 1480 C C . ILE A 1 185 ? 17.898 4.104 25.282 1.00 23.03 185 ILE A C 1
ATOM 1481 O O . ILE A 1 185 ? 17.115 3.176 25.494 1.00 23.50 185 ILE A O 1
ATOM 1486 N N . LEU A 1 186 ? 17.691 5.350 25.697 1.00 23.25 186 LEU A N 1
ATOM 1487 C CA . LEU A 1 186 ? 16.528 5.735 26.492 1.00 24.30 186 LEU A CA 1
ATOM 1488 C C . LEU A 1 186 ? 15.458 6.464 25.681 1.00 25.93 186 LEU A C 1
ATOM 1489 O O . LEU A 1 186 ? 15.730 7.498 25.068 1.00 25.59 186 LEU A O 1
ATOM 1494 N N . HIS A 1 187 ? 14.235 5.937 25.692 1.00 27.34 187 HIS A N 1
ATOM 1495 C CA . HIS A 1 187 ? 13.145 6.559 24.943 1.00 30.20 187 HIS A CA 1
ATOM 1496 C C . HIS A 1 187 ? 11.772 6.385 25.591 1.00 30.73 187 HIS A C 1
ATOM 1497 O O . HIS A 1 187 ? 10.819 7.047 25.201 1.00 31.09 187 HIS A O 1
ATOM 1504 N N . ASP A 1 188 ? 11.669 5.489 26.566 1.00 32.73 188 ASP A N 1
ATOM 1505 C CA . ASP A 1 188 ? 10.404 5.264 27.258 1.00 33.31 188 ASP A CA 1
ATOM 1506 C C . ASP A 1 188 ? 10.617 4.612 28.625 1.00 33.55 188 ASP A C 1
ATOM 1507 O O . ASP A 1 188 ? 11.752 4.400 29.050 1.00 32.07 188 ASP A O 1
ATOM 1512 N N . GLU A 1 189 ? 9.522 4.306 29.315 1.00 33.89 189 GLU A N 1
ATOM 1513 C CA . GLU A 1 189 ? 9.595 3.700 30.639 1.00 34.07 189 GLU A CA 1
ATOM 1514 C C . GLU A 1 189 ? 10.279 2.337 30.628 1.00 31.29 189 GLU A C 1
ATOM 1515 O O . GLU A 1 189 ? 11.050 2.021 31.531 1.00 30.49 189 GLU A O 1
ATOM 1521 N N . LEU A 1 190 ? 9.997 1.538 29.604 1.00 29.10 190 LEU A N 1
ATOM 1522 C CA . LEU A 1 190 ? 10.587 0.208 29.477 1.00 28.59 190 LEU A CA 1
ATOM 1523 C C . LEU A 1 190 ? 12.103 0.258 29.310 1.00 26.82 190 LEU A C 1
ATOM 1524 O O . LEU A 1 190 ? 12.827 -0.527 29.925 1.00 25.81 190 LEU A O 1
ATOM 1529 N N . SER A 1 191 ? 12.580 1.167 28.467 1.00 26.08 191 SER A N 1
ATOM 1530 C CA . SER A 1 191 ? 14.016 1.294 28.249 1.00 25.08 191 SER A CA 1
ATOM 1531 C C . SER A 1 191 ? 14.672 1.855 29.512 1.00 24.67 191 SER A C 1
ATOM 1532 O O . SER A 1 191 ? 15.841 1.580 29.790 1.00 24.77 191 SER A O 1
ATOM 1535 N N . ALA A 1 192 ? 13.911 2.626 30.285 1.00 23.84 192 ALA A N 1
ATOM 1536 C CA . ALA A 1 192 ? 14.429 3.202 31.524 1.00 22.88 192 ALA A CA 1
ATOM 1537 C C . ALA A 1 192 ? 14.641 2.091 32.541 1.00 23.74 192 ALA A C 1
ATOM 1538 O O . ALA A 1 192 ? 15.635 2.091 33.271 1.00 23.41 192 ALA A O 1
ATOM 1540 N N . LEU A 1 193 ? 13.703 1.144 32.579 1.00 23.63 193 LEU A N 1
ATOM 1541 C CA . LEU A 1 193 ? 13.777 0.004 33.490 1.00 24.79 193 LEU A CA 1
ATOM 1542 C C . LEU A 1 193 ? 14.929 -0.901 33.068 1.00 24.21 193 LEU A C 1
ATOM 1543 O O . LEU A 1 193 ? 15.611 -1.493 33.907 1.00 23.36 193 LEU A O 1
ATOM 1548 N N . ALA A 1 194 ? 15.139 -1.001 31.759 1.00 23.73 194 ALA A N 1
ATOM 1549 C CA . ALA A 1 194 ? 16.221 -1.813 31.218 1.00 22.43 194 ALA A CA 1
ATOM 1550 C C . ALA A 1 194 ? 17.547 -1.249 31.729 1.00 21.58 194 ALA A C 1
ATOM 1551 O O . ALA A 1 194 ? 18.433 -1.993 32.143 1.00 20.05 194 ALA A O 1
ATOM 1553 N N . ILE A 1 195 ? 17.672 0.073 31.694 1.00 20.60 195 ILE A N 1
ATOM 1554 C CA . ILE A 1 195 ? 18.883 0.742 32.162 1.00 21.88 195 ILE A CA 1
ATOM 1555 C C . ILE A 1 195 ? 19.061 0.542 33.661 1.00 21.79 195 ILE A C 1
ATOM 1556 O O . ILE A 1 195 ? 20.161 0.270 34.134 1.00 20.01 195 ILE A O 1
ATOM 1561 N N . PHE A 1 196 ? 17.968 0.665 34.406 1.00 22.12 196 PHE A N 1
ATOM 1562 C CA . PHE A 1 196 ? 18.018 0.481 35.850 1.00 22.84 196 PHE A CA 1
ATOM 1563 C C . PHE A 1 196 ? 18.552 -0.914 36.186 1.00 22.30 196 PHE A C 1
ATOM 1564 O O . PHE A 1 196 ? 19.424 -1.063 37.042 1.00 23.28 196 PHE A O 1
ATOM 1572 N N . LEU A 1 197 ? 18.040 -1.930 35.497 1.00 22.61 197 LEU A N 1
ATOM 1573 C CA . LEU A 1 197 ? 18.463 -3.307 35.735 1.00 22.81 197 LEU A CA 1
ATOM 1574 C C . LEU A 1 197 ? 19.948 -3.539 35.452 1.00 23.13 197 LEU A C 1
ATOM 1575 O O . LEU A 1 197 ? 20.604 -4.314 36.148 1.00 22.10 197 LEU A O 1
ATOM 1580 N N . MET A 1 198 ? 20.481 -2.867 34.438 1.00 21.81 198 MET A N 1
ATOM 1581 C CA . MET A 1 198 ? 21.893 -3.026 34.098 1.00 21.02 198 MET A CA 1
ATOM 1582 C C . MET A 1 198 ? 22.805 -2.286 35.078 1.00 20.74 198 MET A C 1
ATOM 1583 O O . MET A 1 198 ? 23.897 -2.760 35.395 1.00 20.06 198 MET A O 1
ATOM 1588 N N . MET A 1 199 ? 22.369 -1.125 35.557 1.00 20.78 199 MET A N 1
ATOM 1589 C CA . MET A 1 199 ? 23.173 -0.395 36.528 1.00 22.43 199 MET A CA 1
ATOM 1590 C C . MET A 1 199 ? 23.290 -1.265 37.786 1.00 22.39 199 MET A C 1
ATOM 1591 O O . MET A 1 199 ? 24.349 -1.336 38.416 1.00 21.27 199 MET A O 1
ATOM 1596 N N . LYS A 1 200 ? 22.196 -1.941 38.125 1.00 21.40 200 LYS A N 1
ATOM 1597 C CA . LYS A 1 200 ? 22.150 -2.820 39.291 1.00 21.42 200 LYS A CA 1
ATOM 1598 C C . LYS A 1 200 ? 23.166 -3.953 39.155 1.00 21.33 200 LYS A C 1
ATOM 1599 O O . LYS A 1 200 ? 23.633 -4.503 40.152 1.00 22.08 200 LYS A O 1
ATOM 1605 N N . ARG A 1 201 ? 23.503 -4.303 37.917 1.00 21.25 201 ARG A N 1
ATOM 1606 C CA . ARG A 1 201 ? 24.479 -5.358 37.663 1.00 22.56 201 ARG A CA 1
ATOM 1607 C C . ARG A 1 201 ? 25.891 -4.763 37.602 1.00 22.44 201 ARG A C 1
ATOM 1608 O O . ARG A 1 201 ? 26.820 -5.369 37.063 1.00 24.84 201 ARG A O 1
ATOM 1616 N N . GLY A 1 202 ? 26.041 -3.563 38.156 1.00 21.82 202 GLY A N 1
ATOM 1617 C CA . GLY A 1 202 ? 27.338 -2.905 38.194 1.00 20.64 202 GLY A CA 1
ATOM 1618 C C . GLY A 1 202 ? 27.806 -2.192 36.940 1.00 20.91 202 GLY A C 1
ATOM 1619 O O . GLY A 1 202 ? 28.973 -1.816 36.839 1.00 20.29 202 GLY A O 1
ATOM 1620 N N . VAL A 1 203 ? 26.909 -1.989 35.983 1.00 22.98 203 VAL A N 1
ATOM 1621 C CA . VAL A 1 203 ? 27.283 -1.319 34.744 1.00 23.25 203 VAL A CA 1
ATOM 1622 C C . VAL A 1 203 ? 27.090 0.190 34.791 1.00 23.80 203 VAL A C 1
ATOM 1623 O O . VAL A 1 203 ? 26.020 0.682 35.162 1.00 24.48 203 VAL A O 1
ATOM 1627 N N . GLU A 1 204 ? 28.136 0.926 34.433 1.00 21.19 204 GLU A N 1
ATOM 1628 C CA . GLU A 1 204 ? 28.044 2.376 34.384 1.00 22.11 204 GLU A CA 1
ATOM 1629 C C . GLU A 1 204 ? 27.347 2.656 33.059 1.00 22.50 204 GLU A C 1
ATOM 1630 O O . GLU A 1 204 ? 27.844 2.269 31.998 1.00 24.05 204 GLU A O 1
ATOM 1636 N N . VAL A 1 205 ? 26.204 3.326 33.110 1.00 21.70 205 VAL A N 1
ATOM 1637 C CA . VAL A 1 205 ? 25.460 3.597 31.890 1.00 22.29 205 VAL A CA 1
ATOM 1638 C C . VAL A 1 205 ? 25.390 5.059 31.473 1.00 22.65 205 VAL A C 1
ATOM 1639 O O . VAL A 1 205 ? 25.096 5.940 32.281 1.00 23.77 205 VAL A O 1
ATOM 1643 N N . ILE A 1 206 ? 25.680 5.306 30.199 1.00 21.94 206 ILE A N 1
ATOM 1644 C CA . ILE A 1 206 ? 25.596 6.644 29.639 1.00 20.45 206 ILE A CA 1
ATOM 1645 C C . ILE A 1 206 ? 24.259 6.645 28.899 1.00 20.69 206 ILE A C 1
ATOM 1646 O O . ILE A 1 206 ? 24.104 5.963 27.881 1.00 19.15 206 ILE A O 1
ATOM 1651 N N . PRO A 1 207 ? 23.267 7.389 29.411 1.00 20.30 207 PRO A N 1
ATOM 1652 C CA . PRO A 1 207 ? 21.969 7.417 28.736 1.00 21.36 207 PRO A CA 1
ATOM 1653 C C . PRO A 1 207 ? 22.040 8.207 27.436 1.00 21.85 207 PRO A C 1
ATOM 1654 O O . PRO A 1 207 ? 22.618 9.295 27.392 1.00 22.31 207 PRO A O 1
ATOM 1658 N N . VAL A 1 208 ? 21.454 7.653 26.380 1.00 21.32 208 VAL A N 1
ATOM 1659 C CA . VAL A 1 208 ? 21.464 8.313 25.082 1.00 22.05 208 VAL A CA 1
ATOM 1660 C C . VAL A 1 208 ? 20.066 8.426 24.504 1.00 23.61 208 VAL A C 1
ATOM 1661 O O . VAL A 1 208 ? 19.314 7.450 24.468 1.00 23.54 208 VAL A O 1
ATOM 1665 N N . TYR A 1 209 ? 19.722 9.631 24.071 1.00 23.81 209 TYR A N 1
ATOM 1666 C CA . TYR A 1 209 ? 18.432 9.881 23.453 1.00 26.04 209 TYR A CA 1
ATOM 1667 C C . TYR A 1 209 ? 18.689 10.103 21.968 1.00 24.48 209 TYR A C 1
ATOM 1668 O O . TYR A 1 209 ? 19.397 11.033 21.592 1.00 24.31 209 TYR A O 1
ATOM 1677 N N . ILE A 1 210 ? 18.126 9.241 21.130 1.00 24.27 210 ILE A N 1
ATOM 1678 C CA . ILE A 1 210 ? 18.298 9.374 19.690 1.00 24.00 210 ILE A CA 1
ATOM 1679 C C . ILE A 1 210 ? 17.073 10.094 19.139 1.00 26.63 210 ILE A C 1
ATOM 1680 O O . ILE A 1 210 ? 16.021 9.495 18.936 1.00 25.78 210 ILE A O 1
ATOM 1685 N N . GLY A 1 211 ? 17.213 11.394 18.919 1.00 30.06 211 GLY A N 1
ATOM 1686 C CA . GLY A 1 211 ? 16.101 12.168 18.408 1.00 34.69 211 GLY A CA 1
ATOM 1687 C C . GLY A 1 211 ? 16.411 13.648 18.363 1.00 37.21 211 GLY A C 1
ATOM 1688 O O . GLY A 1 211 ? 17.575 14.049 18.369 1.00 35.44 211 GLY A O 1
ATOM 1689 N N . LYS A 1 212 ? 15.359 14.461 18.330 1.00 40.72 212 LYS A N 1
ATOM 1690 C CA . LYS A 1 212 ? 15.505 15.908 18.271 1.00 44.29 212 LYS A CA 1
ATOM 1691 C C . LYS A 1 212 ? 14.964 16.553 19.541 1.00 46.44 212 LYS A C 1
ATOM 1692 O O . LYS A 1 212 ? 14.510 15.861 20.450 1.00 46.73 212 LYS A O 1
ATOM 1698 N N . ASP A 1 213 ? 15.019 17.880 19.595 1.00 48.52 213 ASP A N 1
ATOM 1699 C CA . ASP A 1 213 ? 14.511 18.629 20.738 1.00 51.22 213 ASP A CA 1
ATOM 1700 C C . ASP A 1 213 ? 12.990 18.714 20.639 1.00 52.08 213 ASP A C 1
ATOM 1701 O O . ASP A 1 213 ? 12.442 19.774 20.337 1.00 51.98 213 ASP A O 1
ATOM 1706 N N . ASP A 1 214 ? 12.316 17.595 20.887 1.00 53.27 214 ASP A N 1
ATOM 1707 C CA . ASP A 1 214 ? 10.857 17.544 20.816 1.00 54.52 214 ASP A CA 1
ATOM 1708 C C . ASP A 1 214 ? 10.226 17.362 22.194 1.00 54.25 214 ASP A C 1
ATOM 1709 O O . ASP A 1 214 ? 10.886 17.535 23.220 1.00 54.02 214 ASP A O 1
ATOM 1714 N N . LYS A 1 215 ? 8.944 17.007 22.206 1.00 54.16 215 LYS A N 1
ATOM 1715 C CA . LYS A 1 215 ? 8.221 16.797 23.453 1.00 54.26 215 LYS A CA 1
ATOM 1716 C C . LYS A 1 215 ? 8.557 15.458 24.083 1.00 53.37 215 LYS A C 1
ATOM 1717 O O . LYS A 1 215 ? 8.447 15.297 25.299 1.00 54.12 215 LYS A O 1
ATOM 1723 N N . ASN A 1 216 ? 8.961 14.491 23.264 1.00 52.11 216 ASN A N 1
ATOM 1724 C CA . ASN A 1 216 ? 9.315 13.189 23.808 1.00 50.14 216 ASN A CA 1
ATOM 1725 C C . ASN A 1 216 ? 10.649 13.305 24.531 1.00 47.71 216 ASN A C 1
ATOM 1726 O O . ASN A 1 216 ? 10.960 12.494 25.405 1.00 47.55 216 ASN A O 1
ATOM 1731 N N . LEU A 1 217 ? 11.433 14.319 24.168 1.00 44.79 217 LEU A N 1
ATOM 1732 C CA . LEU A 1 217 ? 12.724 14.536 24.811 1.00 42.32 217 LEU A CA 1
ATOM 1733 C C . LEU A 1 217 ? 12.480 15.039 26.225 1.00 41.70 217 LEU A C 1
ATOM 1734 O O . LEU A 1 217 ? 13.175 14.649 27.163 1.00 39.07 217 LEU A O 1
ATOM 1739 N N . GLU A 1 218 ? 11.486 15.911 26.366 1.00 41.42 218 GLU A N 1
ATOM 1740 C CA . GLU A 1 218 ? 11.131 16.464 27.666 1.00 41.93 218 GLU A CA 1
ATOM 1741 C C . GLU A 1 218 ? 10.689 15.291 28.535 1.00 39.67 218 GLU A C 1
ATOM 1742 O O . GLU A 1 218 ? 10.977 15.237 29.730 1.00 40.26 218 GLU A O 1
ATOM 1748 N N . LYS A 1 219 ? 9.986 14.351 27.914 1.00 37.85 219 LYS A N 1
ATOM 1749 C CA . LYS A 1 219 ? 9.507 13.157 28.595 1.00 35.65 219 LYS A CA 1
ATOM 1750 C C . LYS A 1 219 ? 10.693 12.273 28.979 1.00 35.55 219 LYS A C 1
ATOM 1751 O O . LYS A 1 219 ? 10.698 11.651 30.045 1.00 34.84 219 LYS A O 1
ATOM 1757 N N . VAL A 1 220 ? 11.701 12.224 28.113 1.00 32.78 220 VAL A N 1
ATOM 1758 C CA . VAL A 1 220 ? 12.881 11.416 28.387 1.00 31.55 220 VAL A CA 1
ATOM 1759 C C . VAL A 1 220 ? 13.728 12.029 29.495 1.00 31.18 220 VAL A C 1
ATOM 1760 O O . VAL A 1 220 ? 14.237 11.312 30.353 1.00 31.22 220 VAL A O 1
ATOM 1764 N N . ARG A 1 221 ? 13.876 13.350 29.487 1.00 31.29 221 ARG A N 1
ATOM 1765 C CA . ARG A 1 221 ? 14.661 14.006 30.526 1.00 32.44 221 ARG A CA 1
ATOM 1766 C C . ARG A 1 221 ? 14.064 13.721 31.904 1.00 32.53 221 ARG A C 1
ATOM 1767 O O . ARG A 1 221 ? 14.795 13.577 32.883 1.00 31.71 221 ARG A O 1
ATOM 1775 N N . SER A 1 222 ? 12.739 13.634 31.980 1.00 31.84 222 SER A N 1
ATOM 1776 C CA . SER A 1 222 ? 12.088 13.356 33.253 1.00 33.14 222 SER A CA 1
ATOM 1777 C C . SER A 1 222 ? 12.327 11.900 33.655 1.00 31.98 222 SER A C 1
ATOM 1778 O O . SER A 1 222 ? 12.391 11.577 34.841 1.00 29.97 222 SER A O 1
ATOM 1781 N N . LEU A 1 223 ? 12.468 11.023 32.666 1.00 31.77 223 LEU A N 1
ATOM 1782 C CA . LEU A 1 223 ? 12.735 9.617 32.944 1.00 30.43 223 LEU A CA 1
ATOM 1783 C C . LEU A 1 223 ? 14.149 9.515 33.501 1.00 29.99 223 LEU A C 1
ATOM 1784 O O . LEU A 1 223 ? 14.399 8.797 34.470 1.00 29.82 223 LEU A O 1
ATOM 1789 N N . TRP A 1 224 ? 15.075 10.245 32.888 1.00 28.41 224 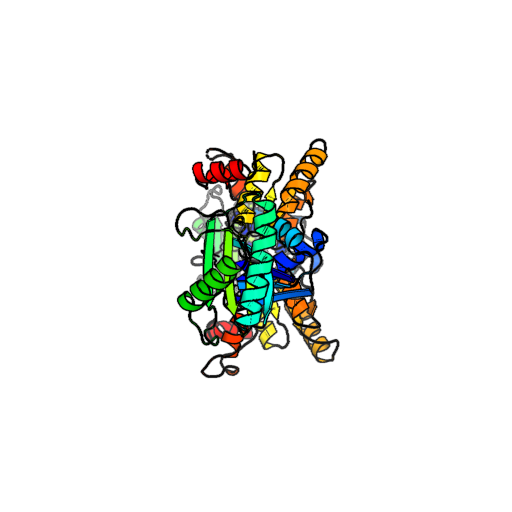TRP A N 1
ATOM 1790 C CA . TRP A 1 224 ? 16.456 10.221 33.340 1.00 28.54 224 TRP A CA 1
ATOM 1791 C C . TRP A 1 224 ? 16.595 10.800 34.750 1.00 29.72 224 TRP A C 1
ATOM 1792 O O . TRP A 1 224 ? 17.411 10.324 35.539 1.00 29.39 224 TRP A O 1
ATOM 1803 N N . ASN A 1 225 ? 15.801 11.821 35.067 1.00 29.82 225 ASN A N 1
ATOM 1804 C CA . ASN A 1 225 ? 15.859 12.436 36.392 1.00 30.78 225 ASN A CA 1
ATOM 1805 C C . ASN A 1 225 ? 15.579 11.421 37.493 1.00 29.60 225 ASN A C 1
ATOM 1806 O O . ASN A 1 225 ? 16.163 11.496 38.571 1.00 29.52 225 ASN A O 1
ATOM 1811 N N . LEU A 1 226 ? 14.682 10.480 37.220 1.00 29.64 226 LEU A N 1
ATOM 1812 C CA . LEU A 1 226 ? 14.348 9.440 38.184 1.00 29.23 226 LEU A CA 1
ATOM 1813 C C . LEU A 1 226 ? 15.496 8.433 38.280 1.00 29.59 226 LEU A C 1
ATOM 1814 O O . LEU A 1 226 ? 15.863 8.003 39.372 1.00 28.51 226 LEU A O 1
ATOM 1819 N N . LEU A 1 227 ? 16.055 8.062 37.129 1.00 26.82 227 LEU A N 1
ATOM 1820 C CA . LEU A 1 227 ? 17.165 7.112 37.080 1.00 26.34 227 LEU A CA 1
ATOM 1821 C C . LEU A 1 227 ? 18.433 7.675 37.716 1.00 26.63 227 LEU A C 1
ATOM 1822 O O . LEU A 1 227 ? 19.231 6.934 38.289 1.00 26.65 227 LEU A O 1
ATOM 1827 N N . LYS A 1 228 ? 18.616 8.986 37.615 1.00 26.48 228 LYS A N 1
ATOM 1828 C CA . LYS A 1 228 ? 19.805 9.619 38.162 1.00 28.71 228 LYS A CA 1
ATOM 1829 C C . LYS A 1 228 ? 19.983 9.356 39.656 1.00 29.13 228 LYS A C 1
ATOM 1830 O O . LYS A 1 228 ? 21.111 9.264 40.141 1.00 27.91 228 LYS A O 1
ATOM 1836 N N . ARG A 1 229 ? 18.871 9.222 40.376 1.00 28.04 229 ARG A N 1
ATOM 1837 C CA . ARG A 1 229 ? 18.903 8.980 41.821 1.00 28.27 229 ARG A CA 1
ATOM 1838 C C . ARG A 1 229 ? 19.435 7.596 42.180 1.00 26.80 229 ARG A C 1
ATOM 1839 O O . ARG A 1 229 ? 19.488 7.230 43.357 1.00 26.71 229 ARG A O 1
ATOM 1847 N N . TYR A 1 230 ? 19.821 6.834 41.162 1.00 24.73 230 TYR A N 1
ATOM 1848 C CA . TYR A 1 230 ? 20.343 5.482 41.339 1.00 23.31 230 TYR A CA 1
ATOM 1849 C C . TYR A 1 230 ? 21.623 5.308 40.525 1.00 23.64 230 TYR A C 1
ATOM 1850 O O . TYR A 1 230 ? 22.075 4.186 40.313 1.00 21.63 230 TYR A O 1
ATOM 1859 N N . SER A 1 231 ? 22.212 6.414 40.080 1.00 23.94 231 SER A N 1
ATOM 1860 C CA . SER A 1 231 ? 23.400 6.334 39.234 1.00 25.30 231 SER A CA 1
ATOM 1861 C C . SER A 1 231 ? 24.700 6.892 39.805 1.00 24.12 231 SER A C 1
ATOM 1862 O O . SER A 1 231 ? 25.636 7.162 39.053 1.00 24.05 231 SER A O 1
ATOM 1865 N N . TYR A 1 232 ? 24.769 7.058 41.119 1.00 24.53 232 TYR A N 1
ATOM 1866 C CA . TYR A 1 232 ? 25.976 7.595 41.736 1.00 26.40 232 TYR A CA 1
ATOM 1867 C C . TYR A 1 232 ? 27.204 6.791 41.311 1.00 26.70 232 TYR A C 1
ATOM 1868 O O . TYR A 1 232 ? 27.224 5.564 41.405 1.00 24.99 232 TYR A O 1
ATOM 1877 N N . GLY A 1 233 ? 28.224 7.494 40.828 1.00 28.40 233 GLY A N 1
ATOM 1878 C CA . GLY A 1 233 ? 29.432 6.826 40.379 1.00 29.09 233 GLY A CA 1
ATOM 1879 C C . GLY A 1 233 ? 29.649 6.997 38.886 1.00 30.68 233 GLY A C 1
ATOM 1880 O O . GLY A 1 233 ? 30.739 6.743 38.374 1.00 31.91 233 GLY A O 1
ATOM 1881 N N . SER A 1 234 ? 28.605 7.413 38.177 1.00 29.87 234 SER A N 1
ATOM 1882 C CA . SER A 1 234 ? 28.712 7.632 36.739 1.00 29.66 234 SER A CA 1
ATOM 1883 C C . SER A 1 234 ? 28.544 9.122 36.493 1.00 30.12 234 SER A C 1
ATOM 1884 O O . SER A 1 234 ? 28.153 9.853 37.401 1.00 28.96 234 SER A O 1
ATOM 1887 N N . LYS A 1 235 ? 28.838 9.573 35.275 1.00 31.07 235 LYS A N 1
ATOM 1888 C CA . LYS A 1 235 ? 28.692 10.987 34.944 1.00 32.74 235 LYS A CA 1
ATOM 1889 C C . LYS A 1 235 ? 27.227 11.392 35.046 1.00 33.45 235 LYS A C 1
ATOM 1890 O O . LYS A 1 235 ? 26.905 12.519 35.426 1.00 33.34 235 LYS A O 1
ATOM 1896 N N . GLY A 1 236 ? 26.346 10.459 34.701 1.00 32.23 236 GLY A N 1
ATOM 1897 C CA . GLY A 1 236 ? 24.916 10.699 34.788 1.00 33.78 236 GLY A CA 1
ATOM 1898 C C . GLY A 1 236 ? 24.315 11.841 33.989 1.00 33.54 236 GLY A C 1
ATOM 1899 O O . GLY A 1 236 ? 23.417 12.525 34.480 1.00 33.59 236 GLY A O 1
ATOM 1900 N N . PHE A 1 237 ? 24.793 12.049 32.767 1.00 33.19 237 PHE A N 1
ATOM 1901 C CA . PHE A 1 237 ? 24.260 13.108 31.917 1.00 32.77 237 PHE A CA 1
ATOM 1902 C C . PHE A 1 237 ? 23.633 12.515 30.665 1.00 30.40 237 PHE A C 1
ATOM 1903 O O . 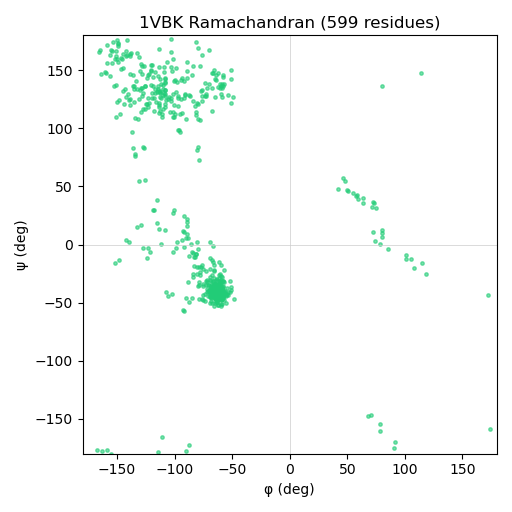PHE A 1 237 ? 24.214 11.641 30.024 1.00 28.38 237 PHE A O 1
ATOM 1911 N N . LEU A 1 238 ? 22.442 12.993 30.326 1.00 29.03 238 LEU A N 1
ATOM 1912 C CA . LEU A 1 238 ? 21.738 12.516 29.145 1.00 29.08 238 LEU A CA 1
ATOM 1913 C C . LEU A 1 238 ? 22.406 13.056 27.891 1.00 28.83 238 LEU A C 1
ATOM 1914 O O . LEU A 1 238 ? 22.649 14.253 27.776 1.00 29.94 238 LEU A O 1
ATOM 1919 N N . VAL A 1 239 ? 22.706 12.162 26.956 1.00 27.91 239 VAL A N 1
ATOM 1920 C CA . VAL A 1 239 ? 23.339 12.544 25.700 1.00 27.97 239 VAL A CA 1
ATOM 1921 C C . VAL A 1 239 ? 22.309 12.483 24.582 1.00 27.39 239 VAL A C 1
ATOM 1922 O O . VAL A 1 239 ? 21.655 11.462 24.390 1.00 27.51 239 VAL A O 1
ATOM 1926 N N . VAL A 1 240 ? 22.157 13.583 23.856 1.00 27.15 240 VAL A N 1
ATOM 1927 C CA . VAL A 1 240 ? 21.213 13.636 22.747 1.00 28.40 240 VAL A CA 1
ATOM 1928 C C . VAL A 1 240 ? 21.997 13.462 21.451 1.00 27.64 240 VAL A C 1
ATOM 1929 O O . VAL A 1 240 ? 22.892 14.248 21.155 1.00 28.95 240 VAL A O 1
ATOM 1933 N N . ALA A 1 241 ? 21.673 12.422 20.688 1.00 26.72 241 ALA A N 1
ATOM 1934 C CA . ALA A 1 241 ? 22.357 12.166 19.422 1.00 26.24 241 ALA A CA 1
ATOM 1935 C C . ALA A 1 241 ? 21.398 12.438 18.273 1.00 26.25 241 ALA A C 1
ATOM 1936 O O . ALA A 1 241 ? 20.376 11.769 18.137 1.00 28.00 241 ALA A O 1
ATOM 1938 N N . GLU A 1 242 ? 21.736 13.424 17.448 1.00 27.97 242 GLU A N 1
ATOM 1939 C CA . GLU A 1 242 ? 20.903 13.819 16.317 1.00 28.28 242 GLU A CA 1
ATOM 1940 C C . GLU A 1 242 ? 20.856 12.779 15.198 1.00 27.94 242 GLU A C 1
ATOM 1941 O O . GLU A 1 242 ? 19.933 12.784 14.387 1.00 29.86 242 GLU A O 1
ATOM 1947 N N . SER A 1 243 ? 21.852 11.900 15.149 1.00 24.44 243 SER A N 1
ATOM 1948 C CA . SER A 1 243 ? 21.911 10.857 14.123 1.00 23.56 243 SER A CA 1
ATOM 1949 C C . SER A 1 243 ? 22.747 9.681 14.624 1.00 21.71 243 SER A C 1
ATOM 1950 O O . SER A 1 243 ? 23.440 9.800 15.631 1.00 19.94 243 SER A O 1
ATOM 1953 N N . PHE A 1 244 ? 22.694 8.550 13.925 1.00 19.66 244 PHE A N 1
ATOM 1954 C CA . PHE A 1 244 ? 23.435 7.372 14.375 1.00 18.89 244 PHE A CA 1
ATOM 1955 C C . PHE A 1 244 ? 24.949 7.541 14.396 1.00 18.36 244 PHE A C 1
ATOM 1956 O O . PHE A 1 244 ? 25.630 6.908 15.207 1.00 19.32 244 PHE A O 1
ATOM 1964 N N . ASP A 1 245 ? 25.485 8.380 13.516 1.00 17.74 245 ASP A N 1
ATOM 1965 C CA . ASP A 1 245 ? 26.927 8.589 13.489 1.00 19.40 245 ASP A CA 1
ATOM 1966 C C . ASP A 1 245 ? 27.413 9.101 14.845 1.00 20.15 245 ASP A C 1
ATOM 1967 O O . ASP A 1 245 ? 28.483 8.714 15.313 1.00 18.74 245 ASP A O 1
ATOM 1972 N N . ARG A 1 246 ? 26.613 9.949 15.486 1.00 20.70 246 ARG A N 1
ATOM 1973 C CA . ARG A 1 246 ? 26.970 10.495 16.794 1.00 21.42 246 ARG A CA 1
ATOM 1974 C C . ARG A 1 246 ? 26.992 9.405 17.873 1.00 19.64 246 ARG A C 1
ATOM 1975 O O . ARG A 1 246 ? 27.758 9.487 18.834 1.00 18.01 246 ARG A O 1
ATOM 1983 N N . VAL A 1 247 ? 26.149 8.388 17.718 1.00 18.27 247 VAL A N 1
ATOM 1984 C CA . VAL A 1 247 ? 26.108 7.288 18.678 1.00 17.24 247 VAL A CA 1
ATOM 1985 C C . VAL A 1 247 ? 27.399 6.467 18.561 1.00 17.51 247 VAL A C 1
ATOM 1986 O O . VAL A 1 247 ? 28.007 6.098 19.569 1.00 16.70 247 VAL A O 1
ATOM 1990 N N . LEU A 1 248 ? 27.808 6.177 17.329 1.00 16.94 248 LEU A N 1
ATOM 1991 C CA . LEU A 1 248 ? 29.032 5.417 17.100 1.00 16.38 248 LEU A CA 1
ATOM 1992 C C . LEU A 1 248 ? 30.219 6.215 17.631 1.00 16.35 248 LEU A C 1
ATOM 1993 O O . LEU A 1 248 ? 31.138 5.650 18.217 1.00 16.36 248 LEU A O 1
ATOM 1998 N N . LYS A 1 249 ? 30.195 7.530 17.428 1.00 16.95 249 LYS A N 1
ATOM 1999 C CA . LYS A 1 249 ? 31.274 8.383 17.915 1.00 17.49 249 LYS A CA 1
ATOM 2000 C C . LYS A 1 249 ? 31.366 8.296 19.436 1.00 17.81 249 LYS A C 1
ATOM 2001 O O . LYS A 1 249 ? 32.459 8.226 19.993 1.00 18.01 249 LYS A O 1
ATOM 2007 N N . LEU A 1 250 ? 30.212 8.298 20.099 1.00 18.84 250 LEU A N 1
ATOM 2008 C CA . LEU A 1 250 ? 30.148 8.219 21.557 1.00 20.09 250 LEU A CA 1
ATOM 2009 C C . LEU A 1 250 ? 30.737 6.891 22.034 1.00 21.48 250 LEU A C 1
ATOM 2010 O O . LEU A 1 250 ? 31.509 6.840 22.997 1.00 21.57 250 LEU A O 1
ATOM 2015 N N . ILE A 1 251 ? 30.355 5.811 21.362 1.00 19.68 251 ILE A N 1
ATOM 2016 C CA . ILE A 1 251 ? 30.858 4.495 21.716 1.00 19.63 251 ILE A CA 1
ATOM 2017 C C . ILE A 1 251 ? 32.383 4.470 21.622 1.00 20.78 251 ILE A C 1
ATOM 2018 O O . ILE A 1 251 ? 33.062 3.992 22.536 1.00 19.73 251 ILE A O 1
ATOM 2023 N N . ARG A 1 252 ? 32.915 4.996 20.520 1.00 18.84 252 ARG A N 1
ATOM 2024 C CA . ARG A 1 252 ? 34.361 5.039 20.316 1.00 21.06 252 ARG A CA 1
ATOM 2025 C C . ARG A 1 252 ? 35.066 5.955 21.321 1.00 20.97 252 ARG A C 1
ATOM 2026 O O . ARG A 1 252 ? 36.005 5.534 22.002 1.00 19.23 252 ARG A O 1
ATOM 2034 N N . ASP A 1 253 ? 34.609 7.200 21.425 1.00 19.98 253 ASP A N 1
ATOM 2035 C CA . ASP A 1 253 ? 35.233 8.157 22.338 1.00 21.58 253 ASP A CA 1
ATOM 2036 C C . ASP A 1 253 ? 35.263 7.758 23.812 1.00 22.17 253 ASP A C 1
ATOM 2037 O O . ASP A 1 253 ? 36.248 8.013 24.506 1.00 23.04 253 ASP A O 1
ATOM 2042 N N . PHE A 1 254 ? 34.200 7.130 24.298 1.00 23.03 254 PHE A N 1
ATOM 2043 C CA . PHE A 1 254 ? 34.147 6.749 25.705 1.00 21.84 254 PHE A CA 1
ATOM 2044 C C . PHE A 1 254 ? 34.521 5.306 26.037 1.00 21.40 254 PHE A C 1
ATOM 2045 O O . PHE A 1 254 ? 34.464 4.900 27.195 1.00 22.11 254 PHE A O 1
ATOM 2053 N N . GLY A 1 255 ? 34.909 4.535 25.029 1.00 20.00 255 GLY A N 1
ATOM 2054 C CA . GLY A 1 255 ? 35.289 3.153 25.272 1.00 20.05 255 GLY A CA 1
ATOM 2055 C C . GLY A 1 255 ? 34.151 2.292 25.790 1.00 20.99 255 GLY A C 1
ATOM 2056 O O . GLY A 1 255 ? 34.344 1.456 26.668 1.00 23.84 255 GLY A O 1
ATOM 2057 N N . VAL A 1 256 ? 32.962 2.502 25.239 1.00 19.99 256 VAL A N 1
ATOM 2058 C CA . VAL A 1 256 ? 31.761 1.755 25.611 1.00 20.43 256 VAL A CA 1
ATOM 2059 C C . VAL A 1 256 ? 31.906 0.295 25.172 1.00 21.67 256 VAL A C 1
ATOM 2060 O O . VAL A 1 256 ? 32.311 0.021 24.043 1.00 21.20 256 VAL A O 1
ATOM 2064 N N . LYS A 1 257 ? 31.562 -0.634 26.061 1.00 20.61 257 LYS A N 1
ATOM 2065 C CA . LYS A 1 257 ? 31.679 -2.062 25.770 1.00 22.49 257 LYS A CA 1
ATOM 2066 C C . LYS A 1 257 ? 30.356 -2.728 25.404 1.00 21.52 257 LYS A C 1
ATOM 2067 O O . LYS A 1 257 ? 30.329 -3.900 25.022 1.00 21.82 257 LYS A O 1
ATOM 2073 N N . GLY A 1 258 ? 29.261 -1.989 25.520 1.00 19.46 258 GLY A N 1
ATOM 2074 C CA . GLY A 1 258 ? 27.970 -2.566 25.201 1.00 18.14 258 GLY A CA 1
ATOM 2075 C C . GLY A 1 258 ? 26.862 -1.546 25.042 1.00 17.98 258 GLY A C 1
ATOM 2076 O O . GLY A 1 258 ? 27.009 -0.384 25.416 1.00 18.20 258 GLY A O 1
ATOM 2077 N N . VAL A 1 259 ? 25.751 -1.992 24.468 1.00 18.52 259 VAL A N 1
ATOM 2078 C CA . VAL A 1 259 ? 24.589 -1.140 24.250 1.00 17.43 259 VAL A CA 1
ATOM 2079 C C . VAL A 1 259 ? 23.378 -1.821 24.877 1.00 18.92 259 VAL A C 1
ATOM 2080 O O . VAL A 1 259 ? 23.194 -3.029 24.730 1.00 17.76 259 VAL A O 1
ATOM 2084 N N . ILE A 1 260 ? 22.569 -1.035 25.582 1.00 17.71 260 ILE A N 1
ATOM 2085 C CA . ILE A 1 260 ? 21.378 -1.537 26.259 1.00 18.42 260 ILE A CA 1
ATOM 2086 C C . ILE A 1 260 ? 20.103 -0.988 25.625 1.00 18.08 260 ILE A C 1
ATOM 2087 O O . ILE A 1 260 ? 19.979 0.216 25.421 1.00 18.11 260 ILE A O 1
ATOM 2092 N N . LYS A 1 261 ? 19.156 -1.871 25.319 1.00 19.13 261 LYS A N 1
ATOM 2093 C CA . LYS A 1 261 ? 17.881 -1.454 24.728 1.00 20.99 261 LYS A CA 1
ATOM 2094 C C . LYS A 1 261 ? 16.717 -2.039 25.524 1.00 22.86 261 LYS A C 1
ATOM 2095 O O . LYS A 1 261 ? 16.859 -3.082 26.155 1.00 23.40 261 LYS A O 1
ATOM 2101 N N . GLY A 1 262 ? 15.569 -1.366 25.490 1.00 24.83 262 GLY A N 1
ATOM 2102 C CA . GLY A 1 262 ? 14.416 -1.831 26.244 1.00 28.31 262 GLY A CA 1
ATOM 2103 C C . GLY A 1 262 ? 13.504 -2.803 25.521 1.00 31.20 262 GLY A C 1
ATOM 2104 O O . GLY A 1 262 ? 12.340 -2.957 25.890 1.00 31.20 262 GLY A O 1
ATOM 2105 N N . LEU A 1 263 ? 14.041 -3.472 24.507 1.00 34.07 263 LEU A N 1
ATOM 2106 C CA . LEU A 1 263 ? 13.288 -4.429 23.705 1.00 36.57 263 LEU A CA 1
ATOM 2107 C C . LEU A 1 263 ? 12.656 -5.562 24.518 1.00 38.13 263 LEU A C 1
ATOM 2108 O O . LEU A 1 263 ? 13.276 -6.117 25.429 1.00 37.68 263 LEU A O 1
ATOM 2113 N N . ARG A 1 264 ? 11.414 -5.899 24.177 1.00 40.29 264 ARG A N 1
ATOM 2114 C CA . ARG A 1 264 ? 10.682 -6.974 24.843 1.00 42.69 264 ARG A CA 1
ATOM 2115 C C . ARG A 1 264 ? 10.311 -8.044 23.821 1.00 43.03 264 ARG A C 1
ATOM 2116 O O . ARG A 1 264 ? 10.169 -7.755 22.634 1.00 41.89 264 ARG A O 1
ATOM 2124 N N . PRO A 1 265 ? 10.133 -9.295 24.276 1.00 43.98 265 PRO A N 1
ATOM 2125 C CA . PRO A 1 265 ? 9.773 -10.396 23.377 1.00 44.53 265 PRO A CA 1
ATOM 2126 C C . PRO A 1 265 ? 8.555 -10.027 22.532 1.00 44.92 265 PRO A C 1
ATOM 2127 O O . PRO A 1 265 ? 8.423 -10.453 21.385 1.00 44.99 265 PRO A O 1
ATOM 2131 N N . ASN A 1 266 ? 7.680 -9.216 23.116 1.00 45.36 266 ASN A N 1
ATOM 2132 C CA . ASN A 1 266 ? 6.454 -8.765 22.469 1.00 46.55 266 ASN A CA 1
ATOM 2133 C C . ASN A 1 266 ? 6.693 -7.851 21.268 1.00 45.45 266 ASN A C 1
ATOM 2134 O O . ASN A 1 266 ? 5.786 -7.635 20.463 1.00 45.36 266 ASN A O 1
ATOM 2139 N N . ASP A 1 267 ? 7.909 -7.329 21.138 1.00 43.86 267 ASP A N 1
ATOM 2140 C CA . ASP A 1 267 ? 8.235 -6.424 20.035 1.00 41.97 267 ASP A CA 1
ATOM 2141 C C . ASP A 1 267 ? 8.952 -7.121 18.880 1.00 40.60 267 ASP A C 1
ATOM 2142 O O . ASP A 1 267 ? 9.235 -6.503 17.854 1.00 39.32 267 ASP A O 1
ATOM 2147 N N . LEU A 1 268 ? 9.242 -8.404 19.041 1.00 39.38 268 LEU A N 1
ATOM 2148 C CA . LEU A 1 268 ? 9.967 -9.139 18.012 1.00 39.08 268 LEU A CA 1
ATOM 2149 C C . LEU A 1 268 ? 9.114 -10.033 17.124 1.00 38.24 268 LEU A C 1
ATOM 2150 O O . LEU A 1 268 ? 7.992 -10.388 17.478 1.00 37.30 268 LEU A O 1
ATOM 2155 N N . ASN A 1 269 ? 9.657 -10.373 15.956 1.00 38.16 269 ASN A N 1
ATOM 2156 C CA . ASN A 1 269 ? 8.987 -11.285 15.037 1.00 38.06 269 ASN A CA 1
ATOM 2157 C C . ASN A 1 269 ? 9.720 -12.615 15.213 1.00 36.78 269 ASN A C 1
ATOM 2158 O O . ASN A 1 269 ? 10.691 -12.687 15.974 1.00 36.11 269 ASN A O 1
ATOM 2163 N N . SER A 1 270 ? 9.267 -13.662 14.532 1.00 35.12 270 SER A N 1
ATOM 2164 C CA . SER A 1 270 ? 9.898 -14.973 14.669 1.00 34.09 270 SER A CA 1
ATOM 2165 C C . SER A 1 270 ? 11.371 -14.973 14.261 1.00 33.16 270 SER A C 1
ATOM 2166 O O . SER A 1 270 ? 12.153 -15.798 14.734 1.00 32.32 270 SER A O 1
ATOM 2169 N N . GLU A 1 271 ? 11.755 -14.045 13.391 1.00 33.13 271 GLU A N 1
ATOM 2170 C CA . GLU A 1 271 ? 13.144 -13.970 12.948 1.00 34.74 271 GLU A CA 1
ATOM 2171 C C . GLU A 1 271 ? 13.996 -13.031 13.795 1.00 31.95 271 GLU A C 1
ATOM 2172 O O . GLU A 1 271 ? 15.201 -12.913 13.570 1.00 32.98 271 GLU A O 1
ATOM 2178 N N . VAL A 1 272 ? 13.370 -12.390 14.778 1.00 30.50 272 VAL A N 1
ATOM 2179 C CA . VAL A 1 272 ? 14.053 -11.438 15.652 1.00 29.54 272 VAL A CA 1
ATOM 2180 C C . VAL A 1 272 ? 14.990 -10.572 14.815 1.00 28.74 272 VAL A C 1
ATOM 2181 O O . VAL A 1 272 ? 16.152 -10.365 15.157 1.00 27.12 272 VAL A O 1
ATOM 2185 N N . SER A 1 273 ? 14.455 -10.068 13.709 1.00 28.77 273 SER A N 1
ATOM 2186 C CA . SER A 1 273 ? 15.212 -9.231 12.793 1.00 30.28 273 SER A CA 1
ATOM 2187 C C . SER A 1 273 ? 15.844 -8.042 13.512 1.00 30.05 273 SER A C 1
ATOM 2188 O O . SER A 1 273 ? 16.967 -7.649 13.201 1.00 29.29 273 SER A O 1
ATOM 2191 N N . GLU A 1 274 ? 15.132 -7.469 14.476 1.00 30.30 274 GLU A N 1
ATOM 2192 C CA . GLU A 1 274 ? 15.684 -6.335 15.200 1.00 30.69 274 GLU A CA 1
ATOM 2193 C C . GLU A 1 274 ? 16.947 -6.751 15.946 1.00 29.24 274 GLU A C 1
ATOM 2194 O O . GLU A 1 274 ? 17.879 -5.963 16.078 1.00 29.23 274 GLU A O 1
ATOM 2200 N N . ILE A 1 275 ? 16.984 -7.992 16.422 1.00 27.34 275 ILE A N 1
ATOM 2201 C CA . ILE A 1 275 ? 18.156 -8.486 17.136 1.00 26.69 275 ILE A CA 1
ATOM 2202 C C . ILE A 1 275 ? 19.330 -8.700 16.176 1.00 25.74 275 ILE A C 1
ATOM 2203 O O . ILE A 1 275 ? 20.464 -8.317 16.473 1.00 24.54 275 ILE A O 1
ATOM 2208 N N . THR A 1 276 ? 19.056 -9.308 15.025 1.00 24.65 276 THR A N 1
ATOM 2209 C CA . THR A 1 276 ? 20.099 -9.553 14.033 1.00 26.19 276 THR A CA 1
ATOM 2210 C C . THR A 1 276 ? 20.573 -8.229 13.427 1.00 25.72 276 THR A C 1
ATOM 2211 O O . THR A 1 276 ? 21.762 -8.046 13.156 1.00 24.72 276 THR A O 1
ATOM 2215 N N . GLU A 1 277 ? 19.636 -7.309 13.218 1.00 26.33 277 GLU A N 1
ATOM 2216 C CA . GLU A 1 277 ? 19.957 -5.993 12.673 1.00 28.30 277 GLU A CA 1
ATOM 2217 C C . GLU A 1 277 ? 20.820 -5.240 13.689 1.00 28.81 277 GLU A C 1
ATOM 2218 O O . GLU A 1 277 ? 21.817 -4.614 13.324 1.00 27.68 277 GLU A O 1
ATOM 2224 N N . ASP A 1 278 ? 20.428 -5.314 14.962 1.00 29.61 278 ASP A N 1
ATOM 2225 C CA . ASP A 1 278 ? 21.163 -4.669 16.053 1.00 31.18 278 ASP A CA 1
ATOM 2226 C C . ASP A 1 278 ? 22.590 -5.182 16.073 1.00 31.39 278 ASP A C 1
ATOM 2227 O O . ASP A 1 278 ? 23.543 -4.424 16.252 1.00 30.63 278 ASP A O 1
ATOM 2232 N N . PHE A 1 279 ? 22.727 -6.490 15.902 1.00 32.61 279 PHE A N 1
ATOM 2233 C CA . PHE A 1 279 ? 24.036 -7.111 15.903 1.00 32.68 279 PHE A CA 1
ATOM 2234 C C . PHE A 1 279 ? 24.932 -6.514 14.821 1.00 32.08 279 PHE A C 1
ATOM 2235 O O . PHE A 1 279 ? 26.153 -6.438 14.982 1.00 33.06 279 PHE A O 1
ATOM 2243 N N . LYS A 1 280 ? 24.329 -6.085 13.719 1.00 30.91 280 LYS A N 1
ATOM 2244 C CA . LYS A 1 280 ? 25.098 -5.518 12.619 1.00 28.88 280 LYS A CA 1
ATOM 2245 C C . LYS A 1 280 ? 25.341 -4.014 12.698 1.00 27.88 280 LYS A C 1
ATOM 2246 O O . LYS A 1 280 ? 26.375 -3.536 12.239 1.00 28.42 280 LYS A O 1
ATOM 2252 N N . MET A 1 281 ? 24.405 -3.260 13.270 1.00 24.97 281 MET A N 1
ATOM 2253 C CA . MET A 1 281 ? 24.585 -1.815 13.335 1.00 23.81 281 MET A CA 1
ATOM 2254 C C . MET A 1 281 ? 25.493 -1.314 14.457 1.00 21.97 281 MET A C 1
ATOM 2255 O O . MET A 1 281 ? 26.001 -0.196 14.385 1.00 21.75 281 MET A O 1
ATOM 2260 N N . PHE A 1 282 ? 25.711 -2.137 15.480 1.00 20.38 282 PHE A N 1
ATOM 2261 C CA . PHE A 1 282 ? 26.570 -1.758 16.601 1.00 19.45 282 PHE A CA 1
ATOM 2262 C C . PHE A 1 282 ? 27.869 -2.566 16.604 1.00 19.23 282 PHE A C 1
ATOM 2263 O O . PHE A 1 282 ? 27.854 -3.773 16.379 1.00 18.33 282 PHE A O 1
ATOM 2271 N N . PRO A 1 283 ? 29.009 -1.904 16.864 1.00 19.22 283 PRO A N 1
ATOM 2272 C CA . PRO A 1 283 ? 30.333 -2.534 16.906 1.00 19.23 283 PRO A CA 1
ATOM 2273 C C . PRO A 1 283 ? 30.597 -3.270 18.221 1.00 19.77 283 PRO A C 1
ATOM 2274 O O . PRO A 1 283 ? 31.648 -3.891 18.396 1.00 18.86 283 PRO A O 1
ATOM 2278 N N . VAL A 1 284 ? 29.649 -3.178 19.148 1.00 18.46 284 VAL A N 1
ATOM 2279 C CA . VAL A 1 284 ? 29.769 -3.845 20.441 1.00 18.80 284 VAL A CA 1
ATOM 2280 C C . VAL A 1 284 ? 28.464 -4.598 20.694 1.00 19.81 284 VAL A C 1
ATOM 2281 O O . VAL A 1 284 ? 27.448 -4.312 20.066 1.00 19.20 284 VAL A O 1
ATOM 2285 N N . PRO A 1 285 ? 28.480 -5.576 21.613 1.00 20.07 285 PRO A N 1
ATOM 2286 C CA . PRO A 1 285 ? 27.289 -6.368 21.938 1.00 20.35 285 PRO A CA 1
ATOM 2287 C C . PRO A 1 285 ? 26.118 -5.520 22.417 1.00 18.84 285 PRO A C 1
ATOM 2288 O O . PRO A 1 285 ? 26.307 -4.513 23.097 1.00 19.43 285 PRO A O 1
ATOM 2292 N N . VAL A 1 286 ? 24.908 -5.945 22.067 1.00 19.38 286 VAL A N 1
ATOM 2293 C CA . VAL A 1 286 ? 23.699 -5.250 22.479 1.00 20.11 286 VAL A CA 1
ATOM 2294 C C . VAL A 1 286 ? 22.995 -6.154 23.484 1.00 21.56 286 VAL A C 1
ATOM 2295 O O . VAL A 1 286 ? 22.879 -7.359 23.264 1.00 21.59 286 VAL A O 1
ATOM 2299 N N . TYR A 1 287 ? 22.545 -5.578 24.591 1.00 20.39 287 TYR A N 1
ATOM 2300 C CA . TYR A 1 287 ? 21.873 -6.357 25.620 1.00 21.98 287 TYR A CA 1
ATOM 2301 C C . TYR A 1 287 ? 20.416 -5.961 25.769 1.00 20.98 287 TYR A C 1
ATOM 2302 O O . TYR A 1 287 ? 20.061 -4.789 25.620 1.00 20.07 287 TYR A O 1
ATOM 2311 N N . TYR A 1 288 ? 19.582 -6.955 26.062 1.00 21.34 288 TYR A N 1
ATOM 2312 C CA . TYR A 1 288 ? 18.147 -6.763 26.224 1.00 22.98 288 TYR A CA 1
ATOM 2313 C C . TYR A 1 288 ? 17.718 -7.338 27.573 1.00 24.21 288 TYR A C 1
ATOM 2314 O O . TYR A 1 288 ? 17.231 -8.467 27.654 1.00 25.63 288 TYR A O 1
ATOM 2323 N N . PRO A 1 289 ? 17.887 -6.561 28.650 1.00 25.71 289 PRO A N 1
ATOM 2324 C CA . PRO A 1 289 ? 17.525 -6.995 30.002 1.00 26.14 289 PRO A CA 1
ATOM 2325 C C . PRO A 1 289 ? 16.105 -7.539 30.157 1.00 26.62 289 PRO A C 1
ATOM 2326 O O . PRO A 1 289 ? 15.889 -8.531 30.853 1.00 27.70 289 PRO A O 1
ATOM 2330 N N . LEU A 1 290 ? 15.143 -6.891 29.509 1.00 27.38 290 LEU A N 1
ATOM 2331 C CA . LEU A 1 290 ? 13.747 -7.303 29.617 1.00 29.91 290 LEU A CA 1
ATOM 2332 C C . LEU A 1 290 ? 13.444 -8.631 28.934 1.00 32.05 290 LEU A C 1
ATOM 2333 O O . LEU A 1 290 ? 12.368 -9.201 29.121 1.00 32.48 290 LEU A O 1
ATOM 2338 N N . ILE A 1 291 ? 14.394 -9.125 28.147 1.00 32.64 291 ILE A N 1
ATOM 2339 C CA . ILE A 1 291 ? 14.227 -10.398 27.460 1.00 32.54 291 ILE A CA 1
ATOM 2340 C C . ILE A 1 291 ? 15.112 -11.464 28.103 1.00 33.54 291 ILE A C 1
ATOM 2341 O O . ILE A 1 291 ? 14.688 -12.607 28.285 1.00 32.91 291 ILE A O 1
ATOM 2346 N N . ALA A 1 292 ? 16.335 -11.078 28.461 1.00 32.67 292 ALA A N 1
ATOM 2347 C CA . ALA A 1 292 ? 17.297 -12.004 29.055 1.00 33.33 292 ALA A CA 1
ATOM 2348 C C . ALA A 1 292 ? 17.095 -12.319 30.536 1.00 34.44 292 ALA A C 1
ATOM 2349 O O . ALA A 1 292 ? 17.396 -13.428 30.978 1.00 35.63 292 ALA A O 1
ATOM 2351 N N . LEU A 1 293 ? 16.599 -11.356 31.305 1.00 34.43 293 LEU A N 1
ATOM 2352 C CA . LEU A 1 293 ? 16.394 -11.581 32.736 1.00 36.06 293 LEU A CA 1
ATOM 2353 C C . LEU A 1 293 ? 15.044 -12.247 33.033 1.00 37.15 293 LEU A C 1
ATOM 2354 O O . LEU A 1 293 ? 14.054 -12.005 32.340 1.00 36.11 293 LEU A O 1
ATOM 2359 N N . PRO A 1 294 ? 14.997 -13.106 34.068 1.00 38.95 294 PRO A N 1
ATOM 2360 C CA . PRO A 1 294 ? 13.786 -13.827 34.482 1.00 40.61 294 PRO A CA 1
ATOM 2361 C C . PRO A 1 294 ? 12.560 -12.941 34.688 1.00 41.78 294 PRO A C 1
ATOM 2362 O O . PRO A 1 294 ? 12.675 -11.775 35.065 1.00 42.67 294 PRO A O 1
ATOM 2366 N N . GLU A 1 295 ? 11.383 -13.512 34.451 1.00 42.52 295 GLU A N 1
ATOM 2367 C CA . GLU A 1 295 ? 10.127 -12.787 34.596 1.00 42.96 295 GLU A CA 1
ATOM 2368 C C . GLU A 1 295 ? 9.820 -12.430 36.052 1.00 41.73 295 GLU A C 1
ATOM 2369 O O . GLU A 1 295 ? 9.516 -11.279 36.361 1.00 40.74 295 GLU A O 1
ATOM 2375 N N . GLU A 1 296 ? 9.894 -13.417 36.941 1.00 41.72 296 GLU A N 1
ATOM 2376 C CA . GLU A 1 296 ? 9.611 -13.183 38.358 1.00 42.33 296 GLU A CA 1
ATOM 2377 C C . GLU A 1 296 ? 10.558 -12.155 38.969 1.00 41.54 296 GLU A C 1
ATOM 2378 O O . GLU A 1 296 ? 10.163 -11.370 39.831 1.00 41.81 296 GLU A O 1
ATOM 2384 N N . TYR A 1 297 ? 11.809 -12.164 38.522 1.00 40.08 297 TYR A N 1
ATOM 2385 C CA . TYR A 1 297 ? 12.795 -11.217 39.024 1.00 38.05 297 TYR A CA 1
ATOM 2386 C C . TYR A 1 297 ? 12.411 -9.798 38.629 1.00 36.66 297 TYR A C 1
ATOM 2387 O O . TYR A 1 297 ? 12.378 -8.893 39.464 1.00 36.34 297 TYR A O 1
ATOM 2396 N N . ILE A 1 298 ? 12.124 -9.604 37.347 1.00 36.30 298 ILE A N 1
ATOM 2397 C CA . ILE A 1 298 ? 11.749 -8.287 36.853 1.00 35.29 298 ILE A CA 1
ATOM 2398 C C . ILE A 1 298 ? 10.531 -7.751 37.598 1.00 35.48 298 ILE A C 1
ATOM 2399 O O . ILE A 1 298 ? 10.461 -6.562 37.917 1.00 34.92 298 ILE A O 1
ATOM 2404 N N . LYS A 1 299 ? 9.574 -8.630 37.876 1.00 35.19 299 LYS A N 1
ATOM 2405 C CA . LYS A 1 299 ? 8.366 -8.235 38.597 1.00 36.19 299 LYS A CA 1
ATOM 2406 C C . LYS A 1 299 ? 8.736 -7.747 39.997 1.00 34.30 299 LYS A C 1
ATOM 2407 O O . LYS A 1 299 ? 8.215 -6.738 40.471 1.00 34.64 299 LYS A O 1
ATOM 2413 N N . SER A 1 300 ? 9.643 -8.464 40.655 1.00 34.95 300 SER A N 1
ATOM 2414 C CA . SER A 1 300 ? 10.066 -8.091 42.002 1.00 33.58 300 SER A CA 1
ATOM 2415 C C . SER A 1 300 ? 10.675 -6.690 41.995 1.00 33.06 300 SER A C 1
ATOM 2416 O O . SER A 1 300 ? 10.401 -5.881 42.880 1.00 32.39 300 SER A O 1
ATOM 2419 N N . VAL A 1 301 ? 11.499 -6.402 40.991 1.00 32.35 301 VAL A N 1
ATOM 2420 C CA . VAL A 1 301 ? 12.118 -5.086 40.888 1.00 30.70 301 VAL A CA 1
ATOM 2421 C C . VAL A 1 301 ? 11.046 -4.025 40.704 1.00 31.30 301 VAL A C 1
ATOM 2422 O O . VAL A 1 301 ? 11.034 -3.013 41.405 1.00 31.49 301 VAL A O 1
ATOM 2426 N N . LYS A 1 302 ? 10.141 -4.261 39.761 1.00 32.06 302 LYS A N 1
ATOM 2427 C CA . LYS A 1 302 ? 9.060 -3.319 39.498 1.00 34.93 302 LYS A CA 1
ATOM 2428 C C . LYS A 1 302 ? 8.241 -3.098 40.771 1.00 35.14 302 LYS A C 1
ATOM 2429 O O . LYS A 1 302 ? 7.874 -1.970 41.101 1.00 34.66 302 LYS A O 1
ATOM 2435 N N . GLU A 1 303 ? 7.971 -4.184 41.488 1.00 36.87 303 GLU A N 1
ATOM 2436 C CA . GLU A 1 303 ? 7.197 -4.112 42.720 1.00 38.79 303 GLU A CA 1
ATOM 2437 C C . GLU A 1 303 ? 7.873 -3.225 43.757 1.00 37.24 303 GLU A C 1
ATOM 2438 O O . GLU A 1 303 ? 7.225 -2.385 44.381 1.00 37.11 303 GLU A O 1
ATOM 2444 N N . ARG A 1 304 ? 9.175 -3.411 43.946 1.00 34.72 304 ARG A N 1
ATOM 2445 C CA . ARG A 1 304 ? 9.902 -2.610 44.920 1.00 32.94 304 ARG A CA 1
ATOM 2446 C C . ARG A 1 304 ? 9.938 -1.140 44.517 1.00 33.19 304 ARG A C 1
ATOM 2447 O O . ARG A 1 304 ? 9.906 -0.259 45.373 1.00 32.71 304 ARG A O 1
ATOM 2455 N N . LEU A 1 305 ? 9.994 -0.875 43.216 1.00 33.25 305 LEU A N 1
ATOM 2456 C CA . LEU A 1 305 ? 10.032 0.498 42.727 1.00 34.61 305 LEU A CA 1
ATOM 2457 C C . LEU A 1 305 ? 8.638 1.120 42.669 1.00 36.91 305 LEU A C 1
ATOM 2458 O O . LEU A 1 305 ? 8.501 2.318 42.425 1.00 37.20 305 LEU A O 1
ATOM 2463 N N . GLY A 1 306 ? 7.611 0.303 42.893 1.00 38.10 306 GLY A N 1
ATOM 2464 C CA . GLY A 1 306 ? 6.246 0.798 42.863 1.00 40.11 306 GLY A CA 1
ATOM 2465 C C . GLY A 1 306 ? 5.755 1.106 41.460 1.00 42.00 306 GLY A C 1
ATOM 2466 O O . GLY A 1 306 ? 5.001 2.057 41.251 1.00 42.02 306 GLY A O 1
ATOM 2467 N N . LEU A 1 307 ? 6.179 0.294 40.497 1.00 43.35 307 LEU A N 1
ATOM 2468 C CA . LEU A 1 307 ? 5.796 0.481 39.102 1.00 45.40 307 LEU A CA 1
ATOM 2469 C C . LEU A 1 307 ? 4.628 -0.415 38.699 1.00 47.61 307 LEU A C 1
ATOM 2470 O O . LEU A 1 307 ? 3.639 0.124 38.156 1.00 50.01 307 LEU A O 1
ATOM 2476 N N . MET B 1 1 ? 48.330 5.676 -12.980 1.00 36.85 1 MET B N 1
ATOM 2477 C CA . MET B 1 1 ? 47.550 4.861 -12.004 1.00 36.28 1 MET B CA 1
ATOM 2478 C C . MET B 1 1 ? 46.470 5.719 -11.362 1.00 34.61 1 MET B C 1
ATOM 2479 O O . MET B 1 1 ? 46.596 6.943 -11.305 1.00 35.60 1 MET B O 1
ATOM 2484 N N . ASN B 1 2 ? 45.409 5.079 -10.877 1.00 32.29 2 ASN B N 1
ATOM 2485 C CA . ASN B 1 2 ? 44.320 5.815 -10.254 1.00 26.47 2 ASN B CA 1
ATOM 2486 C C . ASN B 1 2 ? 43.724 5.188 -8.994 1.00 23.31 2 ASN B C 1
ATOM 2487 O O . ASN B 1 2 ? 42.774 5.723 -8.430 1.00 19.45 2 ASN B O 1
ATOM 2492 N N . VAL B 1 3 ? 44.269 4.059 -8.548 1.00 20.61 3 VAL B N 1
ATOM 2493 C CA . VAL B 1 3 ? 43.761 3.427 -7.331 1.00 19.77 3 VAL B CA 1
ATOM 2494 C C . VAL B 1 3 ? 44.862 2.677 -6.589 1.00 19.76 3 VAL B C 1
ATOM 2495 O O . VAL B 1 3 ? 45.993 2.559 -7.064 1.00 17.82 3 VAL B O 1
ATOM 2499 N N . VAL B 1 4 ? 44.513 2.188 -5.405 1.00 18.85 4 VAL B N 1
ATOM 2500 C CA . VAL B 1 4 ? 45.419 1.382 -4.605 1.00 18.05 4 VAL B CA 1
ATOM 2501 C C . VAL B 1 4 ? 44.582 0.219 -4.097 1.00 17.56 4 VAL B C 1
ATOM 2502 O O . VAL B 1 4 ? 43.555 0.430 -3.458 1.00 16.88 4 VAL B O 1
ATOM 2506 N N . ILE B 1 5 ? 44.999 -1.005 -4.405 1.00 16.51 5 ILE B N 1
ATOM 2507 C CA . ILE B 1 5 ? 44.276 -2.180 -3.929 1.00 16.63 5 ILE B CA 1
ATOM 2508 C C . ILE B 1 5 ? 44.840 -2.533 -2.555 1.00 16.46 5 ILE B C 1
ATOM 2509 O O . ILE B 1 5 ? 46.054 -2.649 -2.398 1.00 15.46 5 ILE B O 1
ATOM 2514 N N . VAL B 1 6 ? 43.963 -2.687 -1.565 1.00 16.40 6 VAL B N 1
ATOM 2515 C CA . VAL B 1 6 ? 44.380 -3.040 -0.214 1.00 15.23 6 VAL B CA 1
ATOM 2516 C C . VAL B 1 6 ? 43.854 -4.436 0.119 1.00 16.55 6 VAL B C 1
ATOM 2517 O O . VAL B 1 6 ? 42.644 -4.669 0.132 1.00 15.32 6 VAL B O 1
ATOM 2521 N N . ARG B 1 7 ? 44.771 -5.363 0.380 1.00 14.64 7 ARG B N 1
ATOM 2522 C CA . ARG B 1 7 ? 44.397 -6.740 0.685 1.00 17.02 7 ARG B CA 1
ATOM 2523 C C . ARG B 1 7 ? 44.626 -7.048 2.154 1.00 17.00 7 ARG B C 1
ATOM 2524 O O . ARG B 1 7 ? 45.629 -6.637 2.732 1.00 16.85 7 ARG B O 1
ATOM 2532 N N . TYR B 1 8 ? 43.692 -7.781 2.752 1.00 18.57 8 TYR B N 1
ATOM 2533 C CA . TYR B 1 8 ? 43.780 -8.122 4.166 1.00 21.56 8 TYR B CA 1
ATOM 2534 C C . TYR B 1 8 ? 43.299 -9.547 4.434 1.00 23.35 8 TYR B C 1
ATOM 2535 O O . TYR B 1 8 ? 43.063 -10.310 3.493 1.00 27.93 8 TYR B O 1
ATOM 2544 N N . LYS B 1 14 ? 43.625 -14.280 13.826 1.00 49.93 14 LYS B N 1
ATOM 2545 C CA . LYS B 1 14 ? 42.173 -14.143 13.770 1.00 49.38 14 LYS B CA 1
ATOM 2546 C C . LYS B 1 14 ? 41.678 -12.937 14.569 1.00 47.74 14 LYS B C 1
ATOM 2547 O O . LYS B 1 14 ? 42.302 -12.521 15.545 1.00 46.63 14 LYS B O 1
ATOM 2553 N N . SER B 1 15 ? 40.548 -12.384 14.142 1.00 46.60 15 SER B N 1
ATOM 2554 C CA . SER B 1 15 ? 39.959 -11.217 14.788 1.00 44.57 15 SER B CA 1
ATOM 2555 C C . SER B 1 15 ? 38.684 -11.566 15.542 1.00 43.74 15 SER B C 1
ATOM 2556 O O . SER B 1 15 ? 37.945 -12.464 15.144 1.00 43.34 15 SER B O 1
ATOM 2559 N N . ARG B 1 16 ? 38.430 -10.849 16.634 1.00 43.22 16 ARG B N 1
ATOM 2560 C CA . ARG B 1 16 ? 37.228 -11.069 17.427 1.00 42.67 16 ARG B CA 1
ATOM 2561 C C . ARG B 1 16 ? 36.097 -10.255 16.801 1.00 40.85 16 ARG B C 1
ATOM 2562 O O . ARG B 1 16 ? 34.939 -10.352 17.205 1.00 40.24 16 ARG B O 1
ATOM 2570 N N . GLN B 1 17 ? 36.453 -9.457 15.801 1.00 38.28 17 GLN B N 1
ATOM 2571 C CA . GLN B 1 17 ? 35.506 -8.597 15.099 1.00 37.16 17 GLN B CA 1
ATOM 2572 C C . GLN B 1 17 ? 34.878 -9.340 13.921 1.00 35.45 17 GLN B C 1
ATOM 2573 O O . GLN B 1 17 ? 35.513 -10.211 13.330 1.00 34.74 17 GLN B O 1
ATOM 2579 N N . THR B 1 18 ? 33.636 -9.004 13.577 1.00 32.58 18 THR B N 1
ATOM 2580 C CA . THR B 1 18 ? 33.002 -9.649 12.434 1.00 30.66 18 THR B CA 1
ATOM 2581 C C . THR B 1 18 ? 33.736 -9.104 11.220 1.00 29.71 18 THR B C 1
ATOM 2582 O O . THR B 1 18 ? 34.481 -8.129 11.328 1.00 28.49 18 THR B O 1
ATOM 2586 N N . ARG B 1 19 ? 33.524 -9.724 10.068 1.00 28.57 19 ARG B N 1
ATOM 2587 C CA . ARG B 1 19 ? 34.177 -9.289 8.841 1.00 27.83 19 ARG B CA 1
ATOM 2588 C C . ARG B 1 19 ? 33.815 -7.848 8.483 1.00 26.11 19 ARG B C 1
ATOM 2589 O O . ARG B 1 19 ? 34.685 -7.046 8.145 1.00 22.20 19 ARG B O 1
ATOM 2597 N N . SER B 1 20 ? 32.528 -7.522 8.554 1.00 23.70 20 SER B N 1
ATOM 2598 C CA . SER B 1 20 ? 32.076 -6.178 8.218 1.00 24.48 20 SER B CA 1
ATOM 2599 C C . SER B 1 20 ? 32.680 -5.097 9.122 1.00 21.93 20 SER B C 1
ATOM 2600 O O . SER B 1 20 ? 33.077 -4.038 8.639 1.00 20.57 20 SER B O 1
ATOM 2603 N N . TRP B 1 21 ? 32.752 -5.347 10.426 1.00 20.31 21 TRP B N 1
ATOM 2604 C CA . TRP B 1 21 ? 33.333 -4.346 11.310 1.00 19.98 21 TRP B CA 1
ATOM 2605 C C . TRP B 1 21 ? 34.837 -4.230 11.114 1.00 19.60 21 TRP B C 1
ATOM 2606 O O . TRP B 1 21 ? 35.393 -3.138 11.215 1.00 17.39 21 TRP B O 1
ATOM 2617 N N . PHE B 1 22 ? 35.490 -5.352 10.825 1.00 17.09 22 PHE B N 1
ATOM 2618 C CA . PHE B 1 22 ? 36.930 -5.356 10.576 1.00 17.60 22 PHE B CA 1
ATOM 2619 C C . PHE B 1 22 ? 37.200 -4.415 9.399 1.00 17.08 22 PHE B C 1
ATOM 2620 O O . PHE B 1 22 ? 38.107 -3.582 9.452 1.00 19.01 22 PHE B O 1
ATOM 2628 N N . GLU B 1 23 ? 36.398 -4.541 8.344 1.00 17.45 23 GLU B N 1
ATOM 2629 C CA . GLU B 1 23 ? 36.560 -3.703 7.158 1.00 18.50 23 GLU B CA 1
ATOM 2630 C C . GLU B 1 23 ? 36.227 -2.234 7.424 1.00 19.03 23 GLU B C 1
ATOM 2631 O O . GLU B 1 23 ? 36.950 -1.339 6.978 1.00 17.80 23 GLU B O 1
ATOM 2637 N N . LYS B 1 24 ? 35.145 -1.975 8.154 1.00 17.81 24 LYS B N 1
ATOM 2638 C CA . LYS B 1 24 ? 34.783 -0.592 8.456 1.00 19.35 24 LYS B CA 1
ATOM 2639 C C . LYS B 1 24 ? 35.858 0.110 9.290 1.00 18.37 24 LYS B C 1
ATOM 2640 O O . LYS B 1 24 ? 36.193 1.268 9.038 1.00 18.10 24 LYS B O 1
ATOM 2646 N N . ILE B 1 25 ? 36.391 -0.588 10.288 1.00 17.28 25 ILE B N 1
ATOM 2647 C CA . ILE B 1 25 ? 37.427 -0.018 11.145 1.00 16.82 25 ILE B CA 1
ATOM 2648 C C . ILE B 1 25 ? 38.708 0.193 10.342 1.00 17.78 25 ILE B C 1
ATOM 2649 O O . ILE B 1 25 ? 39.366 1.227 10.467 1.00 15.91 25 ILE B O 1
ATOM 2654 N N . LEU B 1 26 ? 39.055 -0.779 9.502 1.00 15.57 26 LEU B N 1
ATOM 2655 C CA . LEU B 1 26 ? 40.251 -0.653 8.678 1.00 17.55 26 LEU B CA 1
ATOM 2656 C C . LEU B 1 26 ? 40.122 0.518 7.700 1.00 16.38 26 LEU B C 1
ATOM 2657 O O . LEU B 1 26 ? 41.083 1.250 7.490 1.00 16.56 26 LEU B O 1
ATOM 2662 N N . MET B 1 27 ? 38.946 0.695 7.101 1.00 17.14 27 MET B N 1
ATOM 2663 C CA . MET B 1 27 ? 38.745 1.810 6.171 1.00 15.20 27 MET B CA 1
ATOM 2664 C C . MET B 1 27 ? 38.846 3.139 6.926 1.00 15.35 27 MET B C 1
ATOM 2665 O O . MET B 1 27 ? 39.343 4.133 6.387 1.00 16.49 27 MET B O 1
ATOM 2670 N N . ASN B 1 28 ? 38.368 3.153 8.167 1.00 14.85 28 ASN B N 1
ATOM 2671 C CA . ASN B 1 28 ? 38.442 4.352 9.000 1.00 18.31 28 ASN B CA 1
ATOM 2672 C C . ASN B 1 28 ? 39.906 4.715 9.232 1.00 16.85 28 ASN B C 1
ATOM 2673 O O . ASN B 1 28 ? 40.287 5.883 9.143 1.00 18.99 28 ASN B O 1
ATOM 2678 N N . ASN B 1 29 ? 40.719 3.706 9.540 1.00 14.98 29 ASN B N 1
ATOM 2679 C CA . ASN B 1 29 ? 42.139 3.911 9.807 1.00 16.57 29 ASN B CA 1
ATOM 2680 C C . ASN B 1 29 ? 42.894 4.337 8.555 1.00 17.83 29 ASN B C 1
ATOM 2681 O O . ASN B 1 29 ? 43.805 5.166 8.620 1.00 18.14 29 ASN B O 1
ATOM 2686 N N . ILE B 1 30 ? 42.512 3.775 7.414 1.00 17.54 30 ILE B N 1
ATOM 2687 C CA . ILE B 1 30 ? 43.135 4.143 6.148 1.00 18.91 30 ILE B CA 1
ATOM 2688 C C . ILE B 1 30 ? 42.812 5.611 5.877 1.00 18.79 30 ILE B C 1
ATOM 2689 O O . ILE B 1 30 ? 43.684 6.387 5.483 1.00 19.35 30 ILE B O 1
ATOM 2694 N N . ARG B 1 31 ? 41.559 5.992 6.104 1.00 18.03 31 ARG B N 1
ATOM 2695 C CA . ARG B 1 31 ? 41.139 7.374 5.887 1.00 20.13 31 ARG B CA 1
ATOM 2696 C C . ARG B 1 31 ? 41.921 8.341 6.780 1.00 19.78 31 ARG B C 1
ATOM 2697 O O . ARG B 1 31 ? 42.370 9.394 6.325 1.00 18.21 31 ARG B O 1
ATOM 2705 N N . GLU B 1 32 ? 42.079 7.985 8.051 1.00 18.53 32 GLU B N 1
ATOM 2706 C CA . GLU B 1 32 ? 42.806 8.836 8.980 1.00 20.70 32 GLU B CA 1
ATOM 2707 C C . GLU B 1 32 ? 44.287 8.932 8.631 1.00 19.84 32 GLU B C 1
ATOM 2708 O O . GLU B 1 32 ? 44.895 9.991 8.785 1.00 19.72 32 GLU B O 1
ATOM 2714 N N . ALA B 1 33 ? 44.867 7.830 8.161 1.00 17.21 33 ALA B N 1
ATOM 2715 C CA . ALA B 1 33 ? 46.276 7.816 7.782 1.00 17.71 33 ALA B CA 1
ATOM 2716 C C . ALA B 1 33 ? 46.530 8.751 6.597 1.00 18.59 33 ALA B C 1
ATOM 2717 O O . ALA B 1 33 ? 47.486 9.541 6.606 1.00 18.67 33 ALA B O 1
ATOM 2719 N N . LEU B 1 34 ? 45.683 8.654 5.574 1.00 17.65 34 LEU B N 1
ATOM 2720 C CA . LEU B 1 34 ? 45.834 9.497 4.389 1.00 18.36 34 LEU B CA 1
ATOM 2721 C C . LEU B 1 34 ? 45.617 10.975 4.713 1.00 19.74 34 LEU B C 1
ATOM 2722 O O . LEU B 1 34 ? 46.353 11.835 4.225 1.00 19.67 34 LEU B O 1
ATOM 2727 N N . VAL B 1 35 ? 44.616 11.277 5.536 1.00 19.21 35 VAL B N 1
ATOM 2728 C CA . VAL B 1 35 ? 44.357 12.666 5.898 1.00 20.90 35 VAL B CA 1
ATOM 2729 C C . VAL B 1 35 ? 45.513 13.231 6.728 1.00 22.21 35 VAL B C 1
ATOM 2730 O O . VAL B 1 35 ? 45.957 14.360 6.498 1.00 21.39 35 VAL B O 1
ATOM 2734 N N . THR B 1 36 ? 45.996 12.441 7.685 1.00 21.56 36 THR B N 1
ATOM 2735 C CA . THR B 1 36 ? 47.104 12.848 8.555 1.00 22.26 36 THR B CA 1
ATOM 2736 C C . THR B 1 36 ? 48.400 13.081 7.778 1.00 22.88 36 THR B C 1
ATOM 2737 O O . THR B 1 36 ? 49.149 14.021 8.063 1.00 21.46 36 THR B O 1
ATOM 2741 N N . GLU B 1 37 ? 48.662 12.227 6.794 1.00 21.59 37 GLU B N 1
ATOM 2742 C CA . GLU B 1 37 ? 49.882 12.329 6.008 1.00 20.53 37 GLU B CA 1
ATOM 2743 C C . GLU B 1 37 ? 49.737 13.163 4.738 1.00 20.71 37 GLU B C 1
ATOM 2744 O O . GLU B 1 37 ? 50.620 13.156 3.877 1.00 18.50 37 GLU B O 1
ATOM 2750 N N . GLU B 1 38 ? 48.625 13.884 4.629 1.00 18.63 38 GLU B N 1
ATOM 2751 C CA . GLU B 1 38 ? 48.364 14.744 3.478 1.00 20.36 38 GLU B CA 1
ATOM 2752 C C . GLU B 1 38 ? 48.358 14.044 2.121 1.00 20.54 38 GLU B C 1
ATOM 2753 O O . GLU B 1 38 ? 48.909 14.560 1.149 1.00 19.68 38 GLU B O 1
ATOM 2759 N N . VAL B 1 39 ? 47.741 12.870 2.046 1.00 20.03 39 VAL B N 1
ATOM 2760 C CA . VAL B 1 39 ? 47.650 12.160 0.774 1.00 18.41 39 VAL B CA 1
ATOM 2761 C C . VAL B 1 39 ? 46.205 12.280 0.319 1.00 19.42 39 VAL B C 1
ATOM 2762 O O . VAL B 1 39 ? 45.281 11.924 1.054 1.00 18.82 39 VAL B O 1
ATOM 2766 N N . PRO B 1 40 ? 45.982 12.798 -0.901 1.00 19.29 40 PRO B N 1
ATOM 2767 C CA . PRO B 1 40 ? 44.613 12.948 -1.399 1.00 19.72 40 PRO B CA 1
ATOM 2768 C C . PRO B 1 40 ? 44.001 11.644 -1.903 1.00 19.56 40 PRO B C 1
ATOM 2769 O O . PRO B 1 40 ? 44.711 10.732 -2.332 1.00 19.60 40 PRO B O 1
ATOM 2773 N N . TYR B 1 41 ? 42.677 11.566 -1.850 1.00 18.90 41 TYR B N 1
ATOM 2774 C CA . TYR B 1 41 ? 41.961 10.387 -2.327 1.00 20.02 41 TYR B CA 1
ATOM 2775 C C . TYR B 1 41 ? 40.531 10.815 -2.623 1.00 21.75 41 TYR B C 1
ATOM 2776 O O . TYR B 1 41 ? 40.059 11.814 -2.076 1.00 21.95 41 TYR B O 1
ATOM 2785 N N . LYS B 1 42 ? 39.846 10.073 -3.489 1.00 21.05 42 LYS B N 1
ATOM 2786 C CA . LYS B 1 42 ? 38.473 10.405 -3.856 1.00 23.24 42 LYS B CA 1
ATOM 2787 C C . LYS B 1 42 ? 37.460 9.512 -3.134 1.00 23.73 42 LYS B C 1
ATOM 2788 O O . LYS B 1 42 ? 36.423 9.960 -2.662 1.00 24.63 42 LYS B O 1
ATOM 2794 N N . GLU B 1 43 ? 37.755 8.216 -3.063 1.00 22.57 43 GLU B N 1
ATOM 2795 C CA . GLU B 1 43 ? 36.859 7.260 -2.418 1.00 22.07 43 GLU B CA 1
ATOM 2796 C C . GLU B 1 43 ? 37.632 6.139 -1.749 1.00 20.56 43 GLU B C 1
ATOM 2797 O O . GLU B 1 43 ? 38.781 5.870 -2.086 1.00 20.97 43 GLU B O 1
ATOM 2803 N N . ILE B 1 44 ? 36.961 5.468 -0.823 1.00 19.21 44 ILE B N 1
ATOM 2804 C CA . ILE B 1 44 ? 37.511 4.323 -0.122 1.00 18.26 44 ILE B CA 1
ATOM 2805 C C . ILE B 1 44 ? 36.322 3.390 0.059 1.00 18.72 44 ILE B C 1
ATOM 2806 O O . ILE B 1 44 ? 35.310 3.775 0.647 1.00 18.31 44 ILE B O 1
ATOM 2811 N N . PHE B 1 45 ? 36.416 2.178 -0.472 1.00 16.72 45 PHE B N 1
ATOM 2812 C CA . PHE B 1 45 ? 35.325 1.229 -0.304 1.00 16.49 45 PHE B CA 1
ATOM 2813 C C . PHE B 1 45 ? 35.837 -0.197 -0.271 1.00 17.30 45 PHE B C 1
ATOM 2814 O O . PHE B 1 45 ? 36.935 -0.488 -0.749 1.00 15.94 45 PHE B O 1
ATOM 2822 N N . SER B 1 46 ? 35.043 -1.071 0.333 1.00 17.15 46 SER B N 1
ATOM 2823 C CA . SER B 1 46 ? 35.390 -2.474 0.471 1.00 19.70 46 SER B CA 1
ATOM 2824 C C . SER B 1 46 ? 34.433 -3.314 -0.359 1.00 20.52 46 SER B C 1
ATOM 2825 O O . SER B 1 46 ? 33.217 -3.260 -0.163 1.00 21.69 46 SER B O 1
ATOM 2828 N N . ARG B 1 47 ? 34.978 -4.080 -1.294 1.00 19.31 47 ARG B N 1
ATOM 2829 C CA . ARG B 1 47 ? 34.146 -4.931 -2.127 1.00 21.37 47 ARG B CA 1
ATOM 2830 C C . ARG B 1 47 ? 34.818 -6.262 -2.429 1.00 20.62 47 ARG B C 1
ATOM 2831 O O . ARG B 1 47 ? 36.003 -6.324 -2.756 1.00 21.20 47 ARG B O 1
ATOM 2839 N N . HIS B 1 48 ? 34.044 -7.329 -2.282 1.00 21.52 48 HIS B N 1
ATOM 2840 C CA . HIS B 1 48 ? 34.514 -8.681 -2.535 1.00 22.76 48 HIS B CA 1
ATOM 2841 C C . HIS B 1 48 ? 35.831 -9.048 -1.861 1.00 23.11 48 HIS B C 1
ATOM 2842 O O . HIS B 1 48 ? 36.729 -9.608 -2.488 1.00 22.66 48 HIS B O 1
ATOM 2849 N N . GLY B 1 49 ? 35.945 -8.726 -0.578 1.00 21.79 49 GLY B N 1
ATOM 2850 C CA . GLY B 1 49 ? 37.147 -9.082 0.149 1.00 20.68 49 GLY B CA 1
ATOM 2851 C C . GLY B 1 49 ? 38.337 -8.150 0.086 1.00 20.89 49 GLY B C 1
ATOM 2852 O O . GLY B 1 49 ? 39.343 -8.414 0.740 1.00 22.90 49 GLY B O 1
ATOM 2853 N N . ARG B 1 50 ? 38.258 -7.080 -0.699 1.00 20.15 50 ARG B N 1
ATOM 2854 C CA . ARG B 1 50 ? 39.369 -6.137 -0.752 1.00 20.15 50 ARG B CA 1
ATOM 2855 C C . ARG B 1 50 ? 38.879 -4.710 -0.621 1.00 20.79 50 ARG B C 1
ATOM 2856 O O . ARG B 1 50 ? 37.686 -4.429 -0.769 1.00 19.33 50 ARG B O 1
ATOM 2864 N N . ILE B 1 51 ? 39.813 -3.811 -0.336 1.00 18.83 51 ILE B N 1
ATOM 2865 C CA . ILE B 1 51 ? 39.495 -2.401 -0.209 1.00 18.47 51 ILE B CA 1
ATOM 2866 C C . ILE B 1 51 ? 40.152 -1.674 -1.366 1.00 18.45 51 ILE B C 1
ATOM 2867 O O . ILE B 1 51 ? 41.292 -1.966 -1.737 1.00 18.31 51 ILE B O 1
ATOM 2872 N N . ILE B 1 52 ? 39.416 -0.739 -1.950 1.00 16.61 52 ILE B N 1
ATOM 2873 C CA . ILE B 1 52 ? 39.925 0.033 -3.064 1.00 16.15 52 ILE B CA 1
ATOM 2874 C C . ILE B 1 52 ? 39.972 1.492 -2.653 1.00 16.78 52 ILE B C 1
ATOM 2875 O O . ILE B 1 52 ? 38.980 2.036 -2.171 1.00 16.64 52 ILE B O 1
ATOM 2880 N N . VAL B 1 53 ? 41.137 2.111 -2.806 1.00 16.38 53 VAL B N 1
ATOM 2881 C CA . VAL B 1 53 ? 41.285 3.525 -2.508 1.00 15.90 53 VAL B CA 1
ATOM 2882 C C . VAL B 1 53 ? 41.497 4.211 -3.853 1.00 17.31 53 VAL B C 1
ATOM 2883 O O . VAL B 1 53 ? 42.520 3.992 -4.507 1.00 17.00 53 VAL B O 1
ATOM 2887 N N . LYS B 1 54 ? 40.529 5.017 -4.282 1.00 18.36 54 LYS B N 1
ATOM 2888 C CA . LYS B 1 54 ? 40.675 5.740 -5.545 1.00 20.89 54 LYS B CA 1
ATOM 2889 C C . LYS B 1 54 ? 41.459 6.999 -5.223 1.00 20.39 54 LYS B C 1
ATOM 2890 O O . LYS B 1 54 ? 41.053 7.789 -4.368 1.00 20.02 54 LYS B O 1
ATOM 2896 N N . THR B 1 55 ? 42.580 7.189 -5.912 1.00 19.93 55 THR B N 1
ATOM 2897 C CA . THR B 1 55 ? 43.442 8.336 -5.645 1.00 19.89 55 THR B CA 1
ATOM 2898 C C . THR B 1 55 ? 44.428 8.585 -6.775 1.00 21.70 55 THR B C 1
ATOM 2899 O O . THR B 1 55 ? 44.903 7.645 -7.410 1.00 20.91 55 THR B O 1
ATOM 2903 N N . ASN B 1 56 ? 44.749 9.854 -7.013 1.00 22.26 56 ASN B N 1
ATOM 2904 C CA . ASN B 1 56 ? 45.702 10.191 -8.059 1.00 23.97 56 ASN B CA 1
ATOM 2905 C C . ASN B 1 56 ? 47.127 10.268 -7.530 1.00 23.19 56 ASN B C 1
ATOM 2906 O O . ASN B 1 56 ? 48.034 10.719 -8.226 1.00 22.24 56 ASN B O 1
ATOM 2911 N N . SER B 1 57 ? 47.308 9.814 -6.291 1.00 20.36 57 SER B N 1
ATOM 2912 C CA . SER B 1 57 ? 48.619 9.772 -5.645 1.00 21.16 57 SER B CA 1
ATOM 2913 C C . SER B 1 57 ? 48.764 8.366 -5.057 1.00 20.92 57 SER B C 1
ATOM 2914 O O . SER B 1 57 ? 49.034 8.198 -3.866 1.00 20.17 57 SER B O 1
ATOM 2917 N N . PRO B 1 58 ? 48.590 7.334 -5.896 1.00 20.04 58 PRO B N 1
ATOM 2918 C CA . PRO B 1 58 ? 48.693 5.942 -5.447 1.00 20.62 58 PRO B CA 1
ATOM 2919 C C . PRO B 1 58 ? 50.019 5.531 -4.813 1.00 20.73 58 PRO B C 1
ATOM 2920 O O . PRO B 1 58 ? 50.035 4.800 -3.823 1.00 20.34 58 PRO B O 1
ATOM 2924 N N . LYS B 1 59 ? 51.133 5.990 -5.374 1.00 22.85 59 LYS B N 1
ATOM 2925 C CA . LYS B 1 59 ? 52.433 5.631 -4.817 1.00 24.79 59 LYS B CA 1
ATOM 2926 C C . LYS B 1 59 ? 52.586 6.206 -3.409 1.00 23.62 59 LYS B C 1
ATOM 2927 O O . LYS B 1 59 ? 53.043 5.517 -2.495 1.00 22.73 59 LYS B O 1
ATOM 2933 N N . GLU B 1 60 ? 52.213 7.472 -3.243 1.00 21.45 60 GLU B N 1
ATOM 2934 C CA . GLU B 1 60 ? 52.285 8.123 -1.938 1.00 22.09 60 GLU B CA 1
ATOM 2935 C C . GLU B 1 60 ? 51.322 7.439 -0.964 1.00 19.67 60 GLU B C 1
ATOM 2936 O O . GLU B 1 60 ? 51.635 7.256 0.210 1.00 17.56 60 GLU B O 1
ATOM 2942 N N . ALA B 1 61 ? 50.140 7.083 -1.453 1.00 18.71 61 ALA B N 1
ATOM 2943 C CA . ALA B 1 61 ? 49.149 6.417 -0.613 1.00 19.48 61 ALA B CA 1
ATOM 2944 C C . ALA B 1 61 ? 49.693 5.073 -0.148 1.00 18.80 61 ALA B C 1
ATOM 2945 O O . ALA B 1 61 ? 49.579 4.715 1.026 1.00 17.46 61 ALA B O 1
ATOM 2947 N N . ALA B 1 62 ? 50.286 4.330 -1.078 1.00 21.19 62 ALA B N 1
ATOM 2948 C CA . ALA B 1 62 ? 50.840 3.019 -0.766 1.00 23.17 62 ALA B CA 1
ATOM 2949 C C . ALA B 1 62 ? 51.902 3.121 0.317 1.00 24.49 62 ALA B C 1
ATOM 2950 O O . ALA B 1 62 ? 51.891 2.348 1.274 1.00 25.68 62 ALA B O 1
ATOM 2952 N N . ASN B 1 63 ? 52.820 4.074 0.166 1.00 26.03 63 ASN B N 1
ATOM 2953 C CA . ASN B 1 63 ? 53.884 4.250 1.148 1.00 27.64 63 ASN B CA 1
ATOM 2954 C C . ASN B 1 63 ? 53.299 4.399 2.547 1.00 26.03 63 ASN B C 1
ATOM 2955 O O . ASN B 1 63 ? 53.793 3.800 3.501 1.00 27.01 63 ASN B O 1
ATOM 2960 N N . VAL B 1 64 ? 52.240 5.194 2.662 1.00 23.39 64 VAL B N 1
ATOM 2961 C CA . VAL B 1 64 ? 51.585 5.413 3.949 1.00 21.30 64 VAL B CA 1
ATOM 2962 C C . VAL B 1 64 ? 50.871 4.166 4.476 1.00 19.71 64 VAL B C 1
ATOM 2963 O O . VAL B 1 64 ? 51.044 3.788 5.634 1.00 17.28 64 VAL B O 1
ATOM 2967 N N . LEU B 1 65 ? 50.074 3.527 3.624 1.00 18.19 65 LEU B N 1
ATOM 2968 C CA . LEU B 1 65 ? 49.308 2.361 4.044 1.00 19.73 65 LEU B CA 1
ATOM 2969 C C . LEU B 1 65 ? 50.134 1.166 4.509 1.00 19.22 65 LEU B C 1
ATOM 2970 O O . LEU B 1 65 ? 49.605 0.256 5.146 1.00 19.21 65 LEU B O 1
ATOM 2975 N N . VAL B 1 66 ? 51.428 1.163 4.206 1.00 19.24 66 VAL B N 1
ATOM 2976 C CA . VAL B 1 66 ? 52.271 0.062 4.648 1.00 20.20 66 VAL B CA 1
ATOM 2977 C C . VAL B 1 66 ? 52.340 0.085 6.182 1.00 20.82 66 VAL B C 1
ATOM 2978 O O . VAL B 1 66 ? 52.599 -0.934 6.811 1.00 19.77 66 VAL B O 1
ATOM 2982 N N . ARG B 1 67 ? 52.083 1.248 6.780 1.00 19.22 67 ARG B N 1
ATOM 2983 C CA . ARG B 1 67 ? 52.133 1.373 8.238 1.00 19.22 67 ARG B CA 1
ATOM 2984 C C . ARG B 1 67 ? 50.787 1.166 8.941 1.00 18.99 67 ARG B C 1
ATOM 2985 O O . ARG B 1 67 ? 50.685 1.314 10.163 1.00 20.69 67 ARG B O 1
ATOM 2993 N N . VAL B 1 68 ? 49.758 0.825 8.173 1.00 17.63 68 VAL B N 1
ATOM 2994 C CA . VAL B 1 68 ? 48.423 0.599 8.723 1.00 16.41 68 VAL B CA 1
ATOM 2995 C C . VAL B 1 68 ? 48.243 -0.881 9.031 1.00 17.23 68 VAL B C 1
ATOM 2996 O O . VAL B 1 68 ? 48.214 -1.713 8.118 1.00 15.58 68 VAL B O 1
ATOM 3000 N N . PHE B 1 69 ? 48.128 -1.212 10.314 1.00 14.75 69 PHE B N 1
ATOM 3001 C CA . PHE B 1 69 ? 47.964 -2.607 10.712 1.00 16.76 69 PHE B CA 1
ATOM 3002 C C . PHE B 1 69 ? 46.671 -3.205 10.192 1.00 16.56 69 PHE B C 1
ATOM 3003 O O . PHE B 1 69 ? 45.654 -2.517 10.081 1.00 16.74 69 PHE B O 1
ATOM 3011 N N . GLY B 1 70 ? 46.728 -4.495 9.867 1.00 17.01 70 GLY B N 1
ATOM 3012 C CA . GLY B 1 70 ? 45.568 -5.192 9.345 1.00 17.07 70 GLY B CA 1
ATOM 3013 C C . GLY B 1 70 ? 45.695 -5.445 7.853 1.00 17.51 70 GLY B C 1
ATOM 3014 O O . GLY B 1 70 ? 44.940 -6.227 7.278 1.00 19.30 70 GLY B O 1
ATOM 3015 N N . ILE B 1 71 ? 46.664 -4.785 7.229 1.00 15.68 71 ILE B N 1
ATOM 3016 C CA . ILE B 1 71 ? 46.899 -4.916 5.797 1.00 16.13 71 ILE B CA 1
ATOM 3017 C C . ILE B 1 71 ? 48.001 -5.924 5.486 1.00 17.81 71 ILE B C 1
ATOM 3018 O O . ILE B 1 71 ? 49.106 -5.832 6.019 1.00 19.22 71 ILE B O 1
ATOM 3023 N N . VAL B 1 72 ? 47.691 -6.870 4.606 1.00 17.31 72 VAL B N 1
ATOM 3024 C CA . VAL B 1 72 ? 48.638 -7.900 4.198 1.00 18.73 72 VAL B CA 1
ATOM 3025 C C . VAL B 1 72 ? 49.487 -7.418 3.021 1.00 18.77 72 VAL B C 1
ATOM 3026 O O . VAL B 1 72 ? 50.716 -7.526 3.050 1.00 20.68 72 VAL B O 1
ATOM 3030 N N . SER B 1 73 ? 48.841 -6.881 1.986 1.00 18.17 73 SER B N 1
ATOM 3031 C CA . SER B 1 73 ? 49.582 -6.365 0.836 1.00 19.52 73 SER B CA 1
ATOM 3032 C C . SER B 1 73 ? 48.897 -5.147 0.222 1.00 19.89 73 SER B C 1
ATOM 3033 O O . SER B 1 73 ? 47.699 -4.921 0.416 1.00 19.25 73 SER B O 1
ATOM 3036 N N . ILE B 1 74 ? 49.667 -4.372 -0.529 1.00 19.26 74 ILE B N 1
ATOM 3037 C CA . ILE B 1 74 ? 49.166 -3.154 -1.153 1.00 19.44 74 ILE B CA 1
ATOM 3038 C C . ILE B 1 74 ? 49.619 -3.055 -2.607 1.00 18.99 74 ILE B C 1
ATOM 3039 O O . ILE B 1 74 ? 50.792 -3.260 -2.910 1.00 17.98 74 ILE B O 1
ATOM 3044 N N . SER B 1 75 ? 48.697 -2.723 -3.506 1.00 16.14 75 SER B N 1
ATOM 3045 C CA . SER B 1 75 ? 49.068 -2.605 -4.906 1.00 17.63 75 SER B CA 1
ATOM 3046 C C . SER B 1 75 ? 48.581 -1.346 -5.603 1.00 17.81 75 SER B C 1
ATOM 3047 O O . SER B 1 75 ? 47.382 -1.189 -5.854 1.00 17.66 75 SER B O 1
ATOM 3050 N N . PRO B 1 76 ? 49.504 -0.412 -5.892 1.00 17.22 76 PRO B N 1
ATOM 3051 C CA . PRO B 1 76 ? 49.128 0.820 -6.590 1.00 17.69 76 PRO B CA 1
ATOM 3052 C C . PRO B 1 76 ? 48.667 0.263 -7.943 1.00 19.22 76 PRO B C 1
ATOM 3053 O O . PRO B 1 76 ? 49.279 -0.683 -8.441 1.00 19.41 76 PRO B O 1
ATOM 3057 N N . ALA B 1 77 ? 47.619 0.813 -8.545 1.00 17.10 77 ALA B N 1
ATOM 3058 C CA . ALA B 1 77 ? 47.164 0.253 -9.807 1.00 17.28 77 ALA B CA 1
ATOM 3059 C C . ALA B 1 77 ? 46.332 1.181 -10.673 1.00 19.80 77 ALA B C 1
ATOM 3060 O O . ALA B 1 77 ? 45.947 2.279 -10.261 1.00 18.28 77 ALA B O 1
ATOM 3062 N N . MET B 1 78 ? 46.074 0.724 -11.894 1.00 20.11 78 MET B N 1
ATOM 3063 C CA . MET B 1 78 ? 45.252 1.466 -12.831 1.00 21.51 78 MET B CA 1
ATOM 3064 C C . MET B 1 78 ? 43.939 0.712 -12.950 1.00 22.32 78 MET B C 1
ATOM 3065 O O . MET B 1 78 ? 43.928 -0.503 -13.153 1.00 22.29 78 MET B O 1
ATOM 3070 N N . GLU B 1 79 ? 42.835 1.429 -12.790 1.00 21.55 79 GLU B N 1
ATOM 3071 C CA . GLU B 1 79 ? 41.515 0.833 -12.914 1.00 24.59 79 GLU B CA 1
ATOM 3072 C C . GLU B 1 79 ? 40.973 1.212 -14.285 1.00 23.05 79 GLU B C 1
ATOM 3073 O O . GLU B 1 79 ? 40.990 2.384 -14.661 1.00 23.76 79 GLU B O 1
ATOM 3079 N N . VAL B 1 80 ? 40.504 0.219 -15.033 1.00 22.91 80 VAL B N 1
ATOM 3080 C CA . VAL B 1 80 ? 39.950 0.454 -16.362 1.00 21.63 80 VAL B CA 1
ATOM 3081 C C . VAL B 1 80 ? 38.736 -0.435 -16.600 1.00 22.81 80 VAL B C 1
ATOM 3082 O O . VAL B 1 80 ? 38.518 -1.413 -15.881 1.00 20.92 80 VAL B O 1
ATOM 3086 N N . GLU B 1 81 ? 37.943 -0.080 -17.606 1.00 24.35 81 GLU B N 1
ATOM 3087 C CA . GLU B 1 81 ? 36.779 -0.871 -17.981 1.00 27.47 81 GLU B CA 1
ATOM 3088 C C . GLU B 1 81 ? 37.322 -2.253 -18.326 1.00 26.84 81 GLU B C 1
ATOM 3089 O O . GLU B 1 81 ? 38.355 -2.367 -18.989 1.00 25.83 81 GLU B O 1
ATOM 3095 N N . ALA B 1 82 ? 36.633 -3.302 -17.888 1.00 25.45 82 ALA B N 1
ATOM 3096 C CA . ALA B 1 82 ? 37.099 -4.654 -18.158 1.00 25.62 82 ALA B CA 1
ATOM 3097 C C . ALA B 1 82 ? 36.786 -5.167 -19.562 1.00 26.37 82 ALA B C 1
ATOM 3098 O O . ALA B 1 82 ? 35.790 -5.856 -19.776 1.00 26.64 82 ALA B O 1
ATOM 3100 N N . SER B 1 83 ? 37.643 -4.816 -20.515 1.00 25.89 83 SER B N 1
ATOM 3101 C CA . SER B 1 83 ? 37.514 -5.266 -21.897 1.00 25.83 83 SER B CA 1
ATOM 3102 C C . SER B 1 83 ? 38.921 -5.709 -22.282 1.00 26.79 83 SER B C 1
ATOM 3103 O O . SER B 1 83 ? 39.901 -5.074 -21.883 1.00 22.90 83 SER B O 1
ATOM 3106 N N . LEU B 1 84 ? 39.026 -6.797 -23.038 1.00 25.77 84 LEU B N 1
ATOM 3107 C CA . LEU B 1 84 ? 40.332 -7.303 -23.443 1.00 25.71 84 LEU B CA 1
ATOM 3108 C C . LEU B 1 84 ? 41.201 -6.207 -24.055 1.00 25.22 84 LEU B C 1
ATOM 3109 O O . LEU B 1 84 ? 42.405 -6.151 -23.804 1.00 24.97 84 LEU B O 1
ATOM 3114 N N . GLU B 1 85 ? 40.587 -5.333 -24.847 1.00 25.03 85 GLU B N 1
ATOM 3115 C CA . GLU B 1 85 ? 41.305 -4.236 -25.493 1.00 26.78 85 GLU B CA 1
ATOM 3116 C C . GLU B 1 85 ? 41.981 -3.302 -24.486 1.00 25.07 85 GLU B C 1
ATOM 3117 O O . GLU B 1 85 ? 43.179 -3.023 -24.587 1.00 23.52 85 GLU B O 1
ATOM 3123 N N . LYS B 1 86 ? 41.206 -2.816 -23.521 1.00 24.52 86 LYS B N 1
ATOM 3124 C CA . LYS B 1 86 ? 41.720 -1.907 -22.502 1.00 23.78 86 LYS B CA 1
ATOM 3125 C C . LYS B 1 86 ? 42.694 -2.590 -21.551 1.00 22.77 86 LYS B C 1
ATOM 3126 O O . LYS B 1 86 ? 43.659 -1.978 -21.087 1.00 20.54 86 LYS B O 1
ATOM 3132 N N . ILE B 1 87 ? 42.441 -3.861 -21.265 1.00 20.41 87 ILE B N 1
ATOM 3133 C CA . ILE B 1 87 ? 43.310 -4.621 -20.382 1.00 20.50 87 ILE B CA 1
ATOM 3134 C C . ILE B 1 87 ? 44.676 -4.795 -21.041 1.00 21.35 87 ILE B C 1
ATOM 3135 O O . ILE B 1 87 ? 45.708 -4.638 -20.389 1.00 20.50 87 ILE B O 1
ATOM 3140 N N . ASN B 1 88 ? 44.676 -5.110 -22.334 1.00 19.73 88 ASN B N 1
ATOM 3141 C CA . ASN B 1 88 ? 45.921 -5.279 -23.077 1.00 20.98 88 ASN B CA 1
ATOM 3142 C C . ASN B 1 88 ? 46.714 -3.973 -23.112 1.00 19.99 88 ASN B C 1
ATOM 3143 O O . ASN B 1 88 ? 47.894 -3.947 -22.786 1.00 19.44 88 ASN B O 1
ATOM 3148 N N . ARG B 1 89 ? 46.062 -2.889 -23.517 1.00 21.93 89 ARG B N 1
ATOM 3149 C CA . ARG B 1 89 ? 46.733 -1.599 -23.600 1.00 22.49 89 ARG B CA 1
ATOM 3150 C C . ARG B 1 89 ? 47.275 -1.109 -22.255 1.00 21.34 89 ARG B C 1
ATOM 3151 O O . ARG B 1 89 ? 48.394 -0.597 -22.183 1.00 21.78 89 ARG B O 1
ATOM 3159 N N . THR B 1 90 ? 46.487 -1.263 -21.194 1.00 19.53 90 THR B N 1
ATOM 3160 C CA . THR B 1 90 ? 46.905 -0.828 -19.862 1.00 19.41 90 THR B CA 1
ATOM 3161 C C . THR B 1 90 ? 48.036 -1.713 -19.334 1.00 19.12 90 THR B C 1
ATOM 3162 O O . THR B 1 90 ? 48.981 -1.230 -18.708 1.00 17.16 90 THR B O 1
ATOM 3166 N N . ALA B 1 91 ? 47.929 -3.014 -19.585 1.00 18.01 91 ALA B N 1
ATOM 3167 C CA . ALA B 1 91 ? 48.955 -3.948 -19.148 1.00 17.69 91 ALA B CA 1
ATOM 3168 C C . ALA B 1 91 ? 50.290 -3.610 -19.822 1.00 16.96 91 ALA B C 1
ATOM 3169 O O . ALA B 1 91 ? 51.347 -3.702 -19.197 1.00 18.35 91 ALA B O 1
ATOM 3171 N N . LEU B 1 92 ? 50.242 -3.229 -21.097 1.00 15.74 92 LEU B N 1
ATOM 3172 C CA . LEU B 1 92 ? 51.462 -2.881 -21.827 1.00 16.35 92 LEU B CA 1
ATOM 3173 C C . LEU B 1 92 ? 52.042 -1.573 -21.294 1.00 17.77 92 LEU B C 1
ATOM 3174 O O . LEU B 1 92 ? 53.259 -1.429 -21.155 1.00 17.60 92 LEU B O 1
ATOM 3179 N N . LEU B 1 93 ? 51.164 -0.621 -20.995 1.00 17.46 93 LEU B N 1
ATOM 3180 C CA . LEU B 1 93 ? 51.585 0.669 -20.461 1.00 18.96 93 LEU B CA 1
ATOM 3181 C C . LEU B 1 93 ? 52.281 0.486 -19.104 1.00 18.32 93 LEU B C 1
ATOM 3182 O O . LEU B 1 93 ? 53.332 1.082 -18.851 1.00 19.47 93 LEU B O 1
ATOM 3187 N N . MET B 1 94 ? 51.697 -0.339 -18.240 1.00 16.37 94 MET B N 1
ATOM 3188 C CA . MET B 1 94 ? 52.274 -0.590 -16.922 1.00 17.10 94 MET B CA 1
ATOM 3189 C C . MET B 1 94 ? 53.589 -1.361 -17.070 1.00 17.51 94 MET B C 1
ATOM 3190 O O . MET B 1 94 ? 54.563 -1.087 -16.369 1.00 15.23 94 MET B O 1
ATOM 3195 N N . PHE B 1 95 ? 53.610 -2.324 -17.988 1.00 16.49 95 PHE B N 1
ATOM 3196 C CA . PHE B 1 95 ? 54.810 -3.116 -18.230 1.00 18.26 95 PHE B CA 1
ATOM 3197 C C . PHE B 1 95 ? 55.965 -2.208 -18.655 1.00 17.46 95 PHE B C 1
ATOM 3198 O O . PHE B 1 95 ? 57.074 -2.333 -18.147 1.00 16.66 95 PHE B O 1
ATOM 3206 N N . ARG B 1 96 ? 55.700 -1.284 -19.572 1.00 17.45 96 ARG B N 1
ATOM 3207 C CA . ARG B 1 96 ? 56.736 -0.373 -20.038 1.00 18.84 96 ARG B CA 1
ATOM 3208 C C . ARG B 1 96 ? 57.276 0.548 -18.942 1.00 19.96 96 ARG B C 1
ATOM 3209 O O . ARG B 1 96 ? 58.473 0.834 -18.910 1.00 20.72 96 ARG B O 1
ATOM 3217 N N . LYS B 1 97 ? 56.411 1.009 -18.042 1.00 19.87 97 LYS B N 1
ATOM 3218 C CA . LYS B 1 97 ? 56.870 1.870 -16.955 1.00 20.34 97 LYS B CA 1
ATOM 3219 C C . LYS B 1 97 ? 57.818 1.087 -16.048 1.00 20.31 97 LYS B C 1
ATOM 3220 O O . LYS B 1 97 ? 58.886 1.572 -15.675 1.00 20.79 97 LYS B O 1
ATOM 3226 N N . LYS B 1 98 ? 57.420 -0.132 -15.700 1.00 17.93 98 LYS B N 1
ATOM 3227 C CA . LYS B 1 98 ? 58.228 -0.991 -14.844 1.00 18.05 98 LYS B CA 1
ATOM 3228 C C . LYS B 1 98 ? 59.529 -1.386 -15.552 1.00 18.69 98 LYS B C 1
ATOM 3229 O O . LYS B 1 98 ? 60.605 -1.357 -14.951 1.00 18.60 98 LYS B O 1
ATOM 3235 N N . ALA B 1 99 ? 59.424 -1.752 -16.829 1.00 16.56 99 ALA B N 1
ATOM 3236 C CA . ALA B 1 99 ? 60.593 -2.147 -17.611 1.00 18.40 99 ALA B CA 1
ATOM 3237 C C . ALA B 1 99 ? 61.623 -1.023 -17.639 1.00 18.60 99 ALA B C 1
ATOM 3238 O O . ALA B 1 99 ? 62.829 -1.271 -17.618 1.00 18.24 99 ALA B O 1
ATOM 3240 N N . LYS B 1 100 ? 61.144 0.213 -17.695 1.00 18.94 100 LYS B N 1
ATOM 3241 C CA . LYS B 1 100 ? 62.037 1.362 -17.710 1.00 22.69 100 LYS B CA 1
ATOM 3242 C C . LYS B 1 100 ? 62.830 1.379 -16.402 1.00 23.19 100 LYS B C 1
ATOM 3243 O O . LYS B 1 100 ? 64.029 1.666 -16.393 1.00 22.23 100 LYS B O 1
ATOM 3249 N N . GLU B 1 101 ? 62.156 1.065 -15.298 1.00 22.32 101 GLU B N 1
ATOM 3250 C CA . GLU B 1 101 ? 62.804 1.044 -13.993 1.00 24.54 101 GLU B CA 1
ATOM 3251 C C . GLU B 1 101 ? 63.762 -0.141 -13.838 1.00 23.62 101 GLU B C 1
ATOM 3252 O O . GLU B 1 101 ? 64.832 -0.007 -13.239 1.00 21.51 101 GLU B O 1
ATOM 3258 N N . VAL B 1 102 ? 63.379 -1.297 -14.373 1.00 21.02 102 VAL B N 1
ATOM 3259 C CA . VAL B 1 102 ? 64.223 -2.489 -14.282 1.00 20.63 102 VAL B CA 1
ATOM 3260 C C . VAL B 1 102 ? 65.537 -2.249 -15.026 1.00 19.49 102 VAL B C 1
ATOM 3261 O O . VAL B 1 102 ? 66.605 -2.644 -14.561 1.00 20.32 102 VAL B O 1
ATOM 3265 N N . GLY B 1 103 ? 65.452 -1.590 -16.176 1.00 18.20 103 GLY B N 1
ATOM 3266 C CA . GLY B 1 103 ? 66.649 -1.274 -16.932 1.00 18.90 103 GLY B CA 1
ATOM 3267 C C . GLY B 1 103 ? 67.365 -2.404 -17.646 1.00 19.26 103 GLY B C 1
ATOM 3268 O O . GLY B 1 103 ? 68.597 -2.419 -17.704 1.00 19.17 103 GLY B O 1
ATOM 3269 N N . LYS B 1 104 ? 66.606 -3.351 -18.184 1.00 17.58 104 LYS B N 1
ATOM 3270 C CA . LYS B 1 104 ? 67.190 -4.460 -18.928 1.00 20.68 104 LYS B CA 1
ATOM 3271 C C . LYS B 1 104 ? 66.626 -4.421 -20.345 1.00 21.02 104 LYS B C 1
ATOM 3272 O O . LYS B 1 104 ? 65.500 -3.982 -20.550 1.00 25.25 104 LYS B O 1
ATOM 3278 N N . GLU B 1 105 ? 67.397 -4.863 -21.329 1.00 23.23 105 GLU B N 1
ATOM 3279 C CA . GLU B 1 105 ? 66.892 -4.845 -22.696 1.00 23.39 105 GLU B CA 1
ATOM 3280 C C . GLU B 1 105 ? 65.837 -5.927 -22.925 1.00 22.63 105 GLU B C 1
ATOM 3281 O O . GLU B 1 105 ? 64.915 -5.737 -23.723 1.00 23.39 105 GLU B O 1
ATOM 3287 N N . ARG B 1 106 ? 65.964 -7.049 -22.219 1.00 20.87 106 ARG B N 1
ATOM 3288 C CA . ARG B 1 106 ? 65.023 -8.162 -22.370 1.00 19.69 106 ARG B CA 1
ATOM 3289 C C . ARG B 1 106 ? 64.586 -8.699 -21.001 1.00 18.89 106 ARG B C 1
ATOM 3290 O O . ARG B 1 106 ? 65.038 -9.758 -20.554 1.00 16.34 106 ARG B O 1
ATOM 3298 N N . PRO B 1 107 ? 63.692 -7.972 -20.315 1.00 16.95 107 PRO B N 1
ATOM 3299 C CA . PRO B 1 107 ? 63.231 -8.420 -18.998 1.00 17.79 107 PRO B CA 1
ATOM 3300 C C . PRO B 1 107 ? 62.383 -9.687 -19.039 1.00 16.98 107 PRO B C 1
ATOM 3301 O O . PRO B 1 107 ? 61.671 -9.932 -20.005 1.00 17.20 107 PRO B O 1
ATOM 3305 N N . LYS B 1 108 ? 62.482 -10.497 -17.988 1.00 18.27 108 LYS B N 1
ATOM 3306 C CA . LYS B 1 108 ? 61.691 -11.720 -17.885 1.00 17.24 108 LYS B CA 1
ATOM 3307 C C . LYS B 1 108 ? 60.397 -11.300 -17.194 1.00 16.81 108 LYS B C 1
ATOM 3308 O O . LYS B 1 108 ? 60.421 -10.450 -16.304 1.00 15.54 108 LYS B O 1
ATOM 3314 N N . PHE B 1 109 ? 59.273 -11.891 -17.586 1.00 17.64 109 PHE B N 1
ATOM 3315 C CA . PHE B 1 109 ? 58.004 -11.521 -16.969 1.00 17.75 109 PHE B CA 1
ATOM 3316 C C . PHE B 1 109 ? 56.969 -12.631 -17.001 1.00 18.46 109 PHE B C 1
ATOM 3317 O O . PHE B 1 109 ? 57.172 -13.681 -17.603 1.00 17.62 109 PHE B O 1
ATOM 3325 N N . ARG B 1 110 ? 55.846 -12.371 -16.342 1.00 18.03 110 ARG B N 1
ATOM 3326 C CA . ARG B 1 110 ? 54.732 -13.300 -16.331 1.00 19.10 110 ARG B CA 1
ATOM 3327 C C . ARG B 1 110 ? 53.486 -12.482 -16.034 1.00 18.09 110 ARG B C 1
ATOM 3328 O O . ARG B 1 110 ? 53.576 -11.339 -15.584 1.00 18.21 110 ARG B O 1
ATOM 3336 N N . VAL B 1 111 ? 52.324 -13.056 -16.308 1.00 18.62 111 VAL B N 1
ATOM 3337 C CA . VAL B 1 111 ? 51.064 -12.367 -16.060 1.00 18.77 111 VAL B CA 1
ATOM 3338 C C . VAL B 1 111 ? 50.260 -13.218 -15.079 1.00 20.17 111 VAL B C 1
ATOM 3339 O O . VAL B 1 111 ? 50.229 -14.443 -15.193 1.00 19.64 111 VAL B O 1
ATOM 3343 N N . THR B 1 112 ? 49.642 -12.570 -14.097 1.00 19.65 112 THR B N 1
ATOM 3344 C CA . THR B 1 112 ? 48.836 -13.274 -13.109 1.00 21.54 112 THR B CA 1
ATOM 3345 C C . THR B 1 112 ? 47.487 -12.573 -13.041 1.00 22.86 112 THR B C 1
ATOM 3346 O O . THR B 1 112 ? 47.400 -11.414 -12.628 1.00 21.27 112 THR B O 1
ATOM 3350 N N . ALA B 1 113 ? 46.436 -13.274 -13.452 1.00 19.77 113 ALA B N 1
ATOM 3351 C CA . ALA B 1 113 ? 45.106 -12.693 -13.445 1.00 21.49 113 ALA B CA 1
ATOM 3352 C C . ALA B 1 113 ? 44.173 -13.431 -12.500 1.00 23.90 113 ALA B C 1
ATOM 3353 O O . ALA B 1 113 ? 44.304 -14.640 -12.285 1.00 22.54 113 ALA B O 1
ATOM 3355 N N . ARG B 1 114 ? 43.233 -12.689 -11.931 1.00 23.53 114 ARG B N 1
ATOM 3356 C CA . ARG B 1 114 ? 42.271 -13.270 -11.016 1.00 25.07 114 ARG B CA 1
ATOM 3357 C C . ARG B 1 114 ? 40.915 -12.623 -11.233 1.00 25.35 114 ARG B C 1
ATOM 3358 O O . ARG B 1 114 ? 40.791 -11.398 -11.244 1.00 23.81 114 ARG B O 1
ATOM 3366 N N . ARG B 1 115 ? 39.899 -13.449 -11.440 1.00 24.39 115 ARG B N 1
ATOM 3367 C CA . ARG B 1 115 ? 38.558 -12.926 -11.625 1.00 26.34 115 ARG B CA 1
ATOM 3368 C C . ARG B 1 115 ? 37.874 -12.989 -10.270 1.00 26.73 115 ARG B C 1
ATOM 3369 O O . ARG B 1 115 ? 37.401 -14.049 -9.857 1.00 27.61 115 ARG B O 1
ATOM 3377 N N . ILE B 1 116 ? 37.856 -11.863 -9.562 1.00 26.57 116 ILE B N 1
ATOM 3378 C CA . ILE B 1 116 ? 37.216 -11.806 -8.250 1.00 28.11 116 ILE B CA 1
ATOM 3379 C C . ILE B 1 116 ? 35.751 -12.172 -8.460 1.00 27.72 116 ILE B C 1
ATOM 3380 O O . ILE B 1 116 ? 35.214 -13.031 -7.764 1.00 27.73 116 ILE B O 1
ATOM 3385 N N . THR B 1 117 ? 35.110 -11.501 -9.413 1.00 28.78 117 THR B N 1
ATOM 3386 C CA . THR B 1 117 ? 33.728 -11.808 -9.774 1.00 30.16 117 THR B CA 1
ATOM 3387 C C . THR B 1 117 ? 33.882 -12.447 -11.153 1.00 31.20 117 THR B C 1
ATOM 3388 O O . THR B 1 117 ? 34.840 -12.148 -11.865 1.00 30.45 117 THR B O 1
ATOM 3392 N N . LYS B 1 118 ? 32.953 -13.315 -11.537 1.00 32.05 118 LYS B N 1
ATOM 3393 C CA . LYS B 1 118 ? 33.081 -14.034 -12.804 1.00 33.03 118 LYS B CA 1
ATOM 3394 C C . LYS B 1 118 ? 32.306 -13.569 -14.034 1.00 33.15 118 LYS B C 1
ATOM 3395 O O . LYS B 1 118 ? 31.984 -14.394 -14.887 1.00 35.27 118 LYS B O 1
ATOM 3401 N N . GLU B 1 119 ? 32.016 -12.281 -14.169 1.00 33.93 119 GLU B N 1
ATOM 3402 C CA . GLU B 1 119 ? 31.261 -11.862 -15.342 1.00 34.79 119 GLU B CA 1
ATOM 3403 C C . GLU B 1 119 ? 32.103 -11.759 -16.616 1.00 35.97 119 GLU B C 1
ATOM 3404 O O . GLU B 1 119 ? 31.569 -11.870 -17.721 1.00 35.88 119 GLU B O 1
ATOM 3410 N N . PHE B 1 120 ? 33.414 -11.564 -16.469 1.00 34.28 120 PHE B N 1
ATOM 3411 C CA . PHE B 1 120 ? 34.290 -11.463 -17.635 1.00 34.57 120 PHE B CA 1
ATOM 3412 C C . PHE B 1 120 ? 34.303 -12.803 -18.380 1.00 34.24 120 PHE B C 1
ATOM 3413 O O . PHE B 1 120 ? 34.578 -13.849 -17.792 1.00 34.10 120 PHE B O 1
ATOM 3421 N N . PRO B 1 121 ? 34.023 -12.778 -19.695 1.00 34.29 121 PRO B N 1
ATOM 3422 C CA . PRO B 1 121 ? 33.972 -13.950 -20.576 1.00 34.22 121 PRO B CA 1
ATOM 3423 C C . PRO B 1 121 ? 35.199 -14.855 -20.691 1.00 33.93 121 PRO B C 1
ATOM 3424 O O . PRO B 1 121 ? 35.068 -16.014 -21.082 1.00 35.55 121 PRO B O 1
ATOM 3428 N N . LEU B 1 122 ? 36.383 -14.348 -20.364 1.00 31.85 122 LEU B N 1
ATOM 3429 C CA . LEU B 1 122 ? 37.592 -15.166 -20.456 1.00 31.14 122 LEU B CA 1
ATOM 3430 C C . LEU B 1 122 ? 38.102 -15.533 -19.066 1.00 29.36 122 LE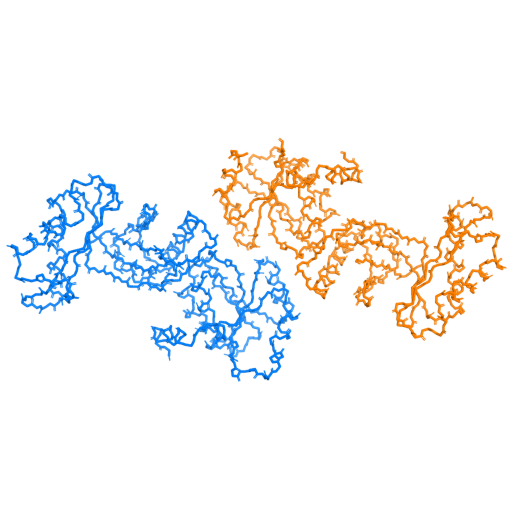U B C 1
ATOM 3431 O O . LEU B 1 122 ? 38.020 -14.722 -18.145 1.00 27.28 122 LEU B O 1
ATOM 3436 N N . ASP B 1 123 ? 38.618 -16.751 -18.905 1.00 27.39 123 ASP B N 1
ATOM 3437 C CA . ASP B 1 123 ? 39.134 -17.147 -17.598 1.00 26.58 123 ASP B CA 1
ATOM 3438 C C . ASP B 1 123 ? 40.550 -16.616 -17.398 1.00 25.04 123 ASP B C 1
ATOM 3439 O O . ASP B 1 123 ? 41.139 -16.042 -18.314 1.00 25.70 123 ASP B O 1
ATOM 3444 N N . SER B 1 124 ? 41.087 -16.803 -16.198 1.00 24.26 124 SER B N 1
ATOM 3445 C CA . SER B 1 124 ? 42.427 -16.320 -15.868 1.00 25.14 124 SER B CA 1
ATOM 3446 C C . SER B 1 124 ? 43.523 -16.802 -16.813 1.00 24.42 124 SER B C 1
ATOM 3447 O O . SER B 1 124 ? 44.390 -16.024 -17.207 1.00 22.90 124 SER B O 1
ATOM 3450 N N . LEU B 1 125 ? 43.492 -18.082 -17.171 1.00 24.93 125 LEU B N 1
ATOM 3451 C CA . LEU B 1 125 ? 44.502 -18.627 -18.071 1.00 24.19 125 LEU B CA 1
ATOM 3452 C C . LEU B 1 125 ? 44.489 -17.901 -19.416 1.00 23.84 125 LEU B C 1
ATOM 3453 O O . LEU B 1 125 ? 45.537 -17.500 -19.923 1.00 22.60 125 LEU B O 1
ATOM 3458 N N . GLU B 1 126 ? 43.299 -17.727 -19.985 1.00 22.94 126 GLU B N 1
ATOM 3459 C CA . GLU B 1 126 ? 43.154 -17.061 -21.273 1.00 23.82 126 GLU B CA 1
ATOM 3460 C C . GLU B 1 126 ? 43.572 -15.595 -21.187 1.00 21.97 126 GLU B C 1
ATOM 3461 O O . GLU B 1 126 ? 44.184 -15.064 -22.108 1.00 20.08 126 GLU B O 1
ATOM 3467 N N . ILE B 1 127 ? 43.228 -14.939 -20.085 1.00 21.68 127 ILE B N 1
ATOM 3468 C CA . ILE B 1 127 ? 43.597 -13.540 -19.916 1.00 21.06 127 ILE B CA 1
ATOM 3469 C C . ILE B 1 127 ? 45.116 -13.429 -19.885 1.00 19.99 127 ILE B C 1
ATOM 3470 O O . ILE B 1 127 ? 45.698 -12.593 -20.567 1.00 22.35 127 ILE B O 1
ATOM 3475 N N . GLN B 1 128 ? 45.752 -14.289 -19.099 1.00 19.25 128 GLN B N 1
ATOM 3476 C CA . GLN B 1 128 ? 47.208 -14.289 -18.974 1.00 20.93 128 GLN B CA 1
ATOM 3477 C C . GLN B 1 128 ? 47.915 -14.564 -20.300 1.00 20.02 128 GLN B C 1
ATOM 3478 O O . GLN B 1 128 ? 48.929 -13.937 -20.613 1.00 18.94 128 GLN B O 1
ATOM 3484 N N . ALA B 1 129 ? 47.372 -15.491 -21.082 1.00 20.51 129 ALA B N 1
ATOM 3485 C CA . ALA B 1 129 ? 47.961 -15.843 -22.371 1.00 20.76 129 ALA B CA 1
ATOM 3486 C C . ALA B 1 129 ? 47.844 -14.709 -23.387 1.00 20.64 129 ALA B C 1
ATOM 3487 O O . ALA B 1 129 ? 48.811 -14.379 -24.080 1.00 19.64 129 ALA B O 1
ATOM 3489 N N . LYS B 1 130 ? 46.657 -14.118 -23.476 1.00 18.51 130 LYS B N 1
ATOM 3490 C CA . LYS B 1 130 ? 46.419 -13.031 -24.416 1.00 19.09 130 LYS B CA 1
ATOM 3491 C C . LYS B 1 130 ? 47.209 -11.776 -24.065 1.00 18.56 130 LYS B C 1
ATOM 3492 O O . LYS B 1 130 ? 47.712 -11.082 -24.952 1.00 17.66 130 LYS B O 1
ATOM 3498 N N . VAL B 1 131 ? 47.308 -11.479 -22.772 1.00 17.89 131 VAL B N 1
ATOM 3499 C CA . VAL B 1 131 ? 48.052 -10.310 -22.331 1.00 16.80 131 VAL B CA 1
ATOM 3500 C C . VAL B 1 131 ? 49.539 -10.559 -22.575 1.00 17.25 131 VAL B C 1
ATOM 3501 O O . VAL B 1 131 ? 50.263 -9.665 -23.017 1.00 16.28 131 VAL B O 1
ATOM 3505 N N . GLY B 1 132 ? 49.988 -11.779 -22.291 1.00 15.91 132 GLY B N 1
ATOM 3506 C CA . GLY B 1 132 ? 51.384 -12.116 -22.516 1.00 17.67 132 GLY B CA 1
ATOM 3507 C C . GLY B 1 132 ? 51.746 -12.000 -23.988 1.00 19.36 132 GLY B C 1
ATOM 3508 O O . GLY B 1 132 ? 52.801 -11.466 -24.338 1.00 19.43 132 GLY B O 1
ATOM 3509 N N . GLU B 1 133 ? 50.865 -12.488 -24.859 1.00 20.04 133 GLU B N 1
ATOM 3510 C CA . GLU B 1 133 ? 51.098 -12.428 -26.303 1.00 22.02 133 GLU B CA 1
ATOM 3511 C C . GLU B 1 133 ? 51.156 -10.975 -26.770 1.00 21.48 133 GLU B C 1
ATOM 3512 O O . GLU B 1 133 ? 51.990 -10.608 -27.600 1.00 19.66 133 GLU B O 1
ATOM 3518 N N . TYR B 1 134 ? 50.265 -10.151 -26.225 1.00 18.13 134 TYR B N 1
ATOM 3519 C CA . TYR B 1 134 ? 50.204 -8.738 -26.585 1.00 18.29 134 TYR B CA 1
ATOM 3520 C C . TYR B 1 134 ? 51.510 -8.027 -26.224 1.00 17.27 134 TYR B C 1
ATOM 3521 O O . TYR B 1 134 ? 52.058 -7.260 -27.017 1.00 17.18 134 TYR B O 1
ATOM 3530 N N . ILE B 1 135 ? 52.004 -8.283 -25.019 1.00 17.18 135 ILE B N 1
ATOM 3531 C CA . ILE B 1 135 ? 53.249 -7.671 -24.565 1.00 16.92 135 ILE B CA 1
ATOM 3532 C C . ILE B 1 135 ? 54.422 -8.190 -25.404 1.00 18.03 135 ILE B C 1
ATOM 3533 O O . ILE B 1 135 ? 55.278 -7.418 -25.835 1.00 16.94 135 ILE B O 1
ATOM 3538 N N . LEU B 1 136 ? 54.446 -9.497 -25.644 1.00 17.18 136 LEU B N 1
ATOM 3539 C CA . LEU B 1 136 ? 55.500 -10.113 -26.448 1.00 18.57 136 LEU B CA 1
ATOM 3540 C C . LEU B 1 136 ? 55.572 -9.532 -27.864 1.00 18.14 136 LEU B C 1
ATOM 3541 O O . LEU B 1 136 ? 56.636 -9.523 -28.475 1.00 19.15 136 LEU B O 1
ATOM 3546 N N . ASN B 1 137 ? 54.448 -9.047 -28.382 1.00 18.59 137 ASN B N 1
ATOM 3547 C CA . ASN B 1 137 ? 54.410 -8.468 -29.728 1.00 19.72 137 ASN B CA 1
ATOM 3548 C C . ASN B 1 137 ? 54.863 -7.007 -29.784 1.00 20.86 137 ASN B C 1
ATOM 3549 O O . ASN B 1 137 ? 55.070 -6.462 -30.870 1.00 20.55 137 ASN B O 1
ATOM 3554 N N . ASN B 1 138 ? 55.019 -6.382 -28.619 1.00 19.41 138 ASN B N 1
ATOM 3555 C CA . ASN B 1 138 ? 55.401 -4.976 -28.547 1.00 20.53 138 ASN B CA 1
ATOM 3556 C C . ASN B 1 138 ? 56.682 -4.647 -27.787 1.00 20.39 138 ASN B C 1
ATOM 3557 O O . ASN B 1 138 ? 57.120 -3.494 -27.784 1.00 19.05 138 ASN B O 1
ATOM 3562 N N . GLU B 1 139 ? 57.281 -5.641 -27.143 1.00 18.60 139 GLU B N 1
ATOM 3563 C CA . GLU B 1 139 ? 58.509 -5.408 -26.388 1.00 20.05 139 GLU B CA 1
ATOM 3564 C C . GLU B 1 139 ? 59.448 -6.592 -26.456 1.00 19.18 139 GLU B C 1
ATOM 3565 O O . GLU B 1 139 ? 59.011 -7.732 -26.608 1.00 19.04 139 GLU B O 1
ATOM 3571 N N . ASN B 1 140 ? 60.743 -6.316 -26.337 1.00 18.70 140 ASN B N 1
ATOM 3572 C CA . ASN B 1 140 ? 61.725 -7.385 -26.317 1.00 18.61 140 ASN B CA 1
ATOM 3573 C C . ASN B 1 140 ? 61.683 -7.864 -24.874 1.00 19.40 140 ASN B C 1
ATOM 3574 O O . ASN B 1 140 ? 62.020 -7.120 -23.954 1.00 18.07 140 ASN B O 1
ATOM 3579 N N . CYS B 1 141 ? 61.236 -9.099 -24.681 1.00 19.84 141 CYS B N 1
ATOM 3580 C CA . CYS B 1 141 ? 61.123 -9.674 -23.354 1.00 20.61 141 CYS B CA 1
ATOM 3581 C C . CYS B 1 141 ? 60.883 -11.166 -23.505 1.00 22.20 141 CYS B C 1
ATOM 3582 O O . CYS B 1 141 ? 60.873 -11.686 -24.620 1.00 22.53 141 CYS B O 1
ATOM 3585 N N . GLU B 1 142 ? 60.696 -11.853 -22.386 1.00 21.18 142 GLU B N 1
ATOM 3586 C CA . GLU B 1 142 ? 60.429 -13.283 -22.424 1.00 22.98 142 GLU B CA 1
ATOM 3587 C C . GLU B 1 142 ? 59.696 -13.744 -21.175 1.00 21.00 142 GLU B C 1
ATOM 3588 O O . GLU B 1 142 ? 59.921 -13.244 -20.070 1.00 20.72 142 GLU B O 1
ATOM 3594 N N . VAL B 1 143 ? 58.813 -14.712 -21.365 1.00 20.22 143 VAL B N 1
ATOM 3595 C CA . VAL B 1 143 ? 58.041 -15.265 -20.271 1.00 21.52 143 VAL B CA 1
ATOM 3596 C C . VAL B 1 143 ? 58.900 -16.198 -19.423 1.00 22.06 143 VAL B C 1
ATOM 3597 O O . VAL B 1 143 ? 59.628 -17.032 -19.953 1.00 22.48 143 VAL B O 1
ATOM 3601 N N . ASP B 1 144 ? 58.826 -16.032 -18.109 1.00 21.33 144 ASP B N 1
ATOM 3602 C CA . ASP B 1 144 ? 59.544 -16.893 -17.174 1.00 25.87 144 ASP B CA 1
ATOM 3603 C C . ASP B 1 144 ? 58.658 -16.970 -15.940 1.00 25.82 144 ASP B C 1
ATOM 3604 O O . ASP B 1 144 ? 58.461 -15.975 -15.244 1.00 24.46 144 ASP B O 1
ATOM 3609 N N . LEU B 1 145 ? 58.113 -18.152 -15.682 1.00 28.03 145 LEU B N 1
ATOM 3610 C CA . LEU B 1 145 ? 57.218 -18.350 -14.548 1.00 31.52 145 LEU B CA 1
ATOM 3611 C C . LEU B 1 145 ? 57.916 -18.489 -13.201 1.00 32.23 145 LEU B C 1
ATOM 3612 O O . LEU B 1 145 ? 57.289 -18.300 -12.159 1.00 33.74 145 LEU B O 1
ATOM 3617 N N . LYS B 1 146 ? 59.206 -18.813 -13.220 1.00 33.62 146 LYS B N 1
ATOM 3618 C CA . LYS B 1 146 ? 59.966 -19.001 -11.982 1.00 36.13 146 LYS B CA 1
ATOM 3619 C C . LYS B 1 146 ? 60.659 -17.733 -11.497 1.00 34.72 146 LYS B C 1
ATOM 3620 O O . LYS B 1 146 ? 60.456 -17.299 -10.361 1.00 35.23 146 LYS B O 1
ATOM 3626 N N . ASN B 1 147 ? 61.495 -17.155 -12.352 1.00 34.15 147 ASN B N 1
ATOM 3627 C CA . ASN B 1 147 ? 62.214 -15.934 -12.003 1.00 32.84 147 ASN B CA 1
ATOM 3628 C C . ASN B 1 147 ? 61.884 -14.863 -13.029 1.00 31.00 147 ASN B C 1
ATOM 3629 O O . ASN B 1 147 ? 62.167 -15.016 -14.218 1.00 31.51 147 ASN B O 1
ATOM 3634 N N . TYR B 1 148 ? 61.283 -13.777 -12.561 1.00 27.31 148 TYR B N 1
ATOM 3635 C CA . TYR B 1 148 ? 60.883 -12.695 -13.443 1.00 24.28 148 TYR B CA 1
ATOM 3636 C C . TYR B 1 148 ? 61.172 -11.322 -12.852 1.00 23.28 148 TYR B C 1
ATOM 3637 O O . TYR B 1 148 ? 61.102 -11.125 -11.636 1.00 23.54 148 TYR B O 1
ATOM 3646 N N . ASP B 1 149 ? 61.499 -10.378 -13.727 1.00 21.51 149 ASP B N 1
ATOM 3647 C CA . ASP B 1 149 ? 61.781 -9.011 -13.319 1.00 21.96 149 ASP B CA 1
ATOM 3648 C C . ASP B 1 149 ? 60.477 -8.248 -13.198 1.00 20.85 149 ASP B C 1
ATOM 3649 O O . ASP B 1 149 ? 60.390 -7.268 -12.464 1.00 21.09 149 ASP B O 1
ATOM 3654 N N . ILE B 1 150 ? 59.466 -8.701 -13.934 1.00 19.71 150 ILE B N 1
ATOM 3655 C CA . ILE B 1 150 ? 58.178 -8.026 -13.945 1.00 18.81 150 ILE B CA 1
ATOM 3656 C C . ILE B 1 150 ? 57.000 -8.983 -13.853 1.00 19.20 150 ILE B C 1
ATOM 3657 O O . ILE B 1 150 ? 56.971 -10.024 -14.505 1.00 19.36 150 ILE B O 1
ATOM 3662 N N . GLU B 1 151 ? 56.027 -8.624 -13.029 1.00 18.58 151 GLU B N 1
ATOM 3663 C CA . GLU B 1 151 ? 54.834 -9.437 -12.900 1.00 20.47 151 GLU B CA 1
ATOM 3664 C C . GLU B 1 151 ? 53.645 -8.522 -13.118 1.00 20.43 151 GLU B C 1
ATOM 3665 O O . GLU B 1 151 ? 53.438 -7.568 -12.373 1.00 20.61 151 GLU B O 1
ATOM 3671 N N . ILE B 1 152 ? 52.890 -8.797 -14.172 1.00 19.37 152 ILE B N 1
ATOM 3672 C CA . ILE B 1 152 ? 51.712 -8.011 -14.475 1.00 19.37 152 ILE B CA 1
ATOM 3673 C C . ILE B 1 152 ? 50.551 -8.678 -13.755 1.00 19.13 152 ILE B C 1
ATOM 3674 O O . ILE B 1 152 ? 50.113 -9.762 -14.141 1.00 17.01 152 ILE B O 1
ATOM 3679 N N . GLY B 1 153 ? 50.075 -8.032 -12.695 1.00 18.76 153 GLY B N 1
ATOM 3680 C CA . GLY B 1 153 ? 48.961 -8.570 -11.938 1.00 17.18 153 GLY B CA 1
ATOM 3681 C C . GLY B 1 153 ? 47.665 -7.973 -12.444 1.00 18.25 153 GLY B C 1
ATOM 3682 O O . GLY B 1 153 ? 47.606 -6.791 -12.781 1.00 17.54 153 GLY B O 1
ATOM 3683 N N . ILE B 1 154 ? 46.618 -8.785 -12.506 1.00 17.71 154 ILE B N 1
ATOM 3684 C CA . ILE B 1 154 ? 45.336 -8.302 -12.990 1.00 18.50 154 ILE B CA 1
ATOM 3685 C C . ILE B 1 154 ? 44.206 -8.856 -12.136 1.00 19.42 154 ILE B C 1
ATOM 3686 O O . ILE B 1 154 ? 44.099 -10.066 -11.949 1.00 22.36 154 ILE B O 1
ATOM 3691 N N . GLU B 1 155 ? 43.373 -7.968 -11.608 1.00 18.90 155 GLU B N 1
ATOM 3692 C CA . GLU B 1 155 ? 42.231 -8.385 -10.806 1.00 19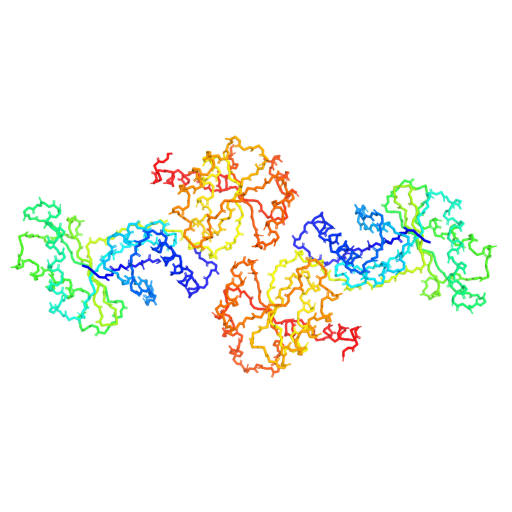.40 155 GLU B CA 1
ATOM 3693 C C . GLU B 1 155 ? 40.990 -7.791 -11.460 1.00 20.26 155 GLU B C 1
ATOM 3694 O O . GLU B 1 155 ? 40.932 -6.592 -11.726 1.00 19.62 155 GLU B O 1
ATOM 3700 N N . ILE B 1 156 ? 40.015 -8.644 -11.757 1.00 20.21 156 ILE B N 1
ATOM 3701 C CA . ILE B 1 156 ? 38.780 -8.192 -12.388 1.00 21.21 156 ILE B CA 1
ATOM 3702 C C . ILE B 1 156 ? 37.641 -8.335 -11.388 1.00 20.84 156 ILE B C 1
ATOM 3703 O O . ILE B 1 156 ? 37.422 -9.404 -10.824 1.00 22.04 156 ILE B O 1
ATOM 3708 N N . MET B 1 157 ? 36.922 -7.241 -11.172 1.00 23.44 157 MET B N 1
ATOM 3709 C CA . MET B 1 157 ? 35.832 -7.232 -10.213 1.00 23.24 157 MET B CA 1
ATOM 3710 C C . MET B 1 157 ? 34.731 -6.274 -10.658 1.00 22.66 157 MET B C 1
ATOM 3711 O O . MET B 1 157 ? 34.981 -5.098 -10.912 1.00 20.52 157 MET B O 1
ATOM 3716 N N . GLN B 1 158 ? 33.515 -6.799 -10.769 1.00 24.06 158 GLN B N 1
ATOM 3717 C CA . GLN B 1 158 ? 32.355 -6.005 -11.160 1.00 23.80 158 GLN B CA 1
ATOM 3718 C C . GLN B 1 158 ? 32.578 -5.119 -12.378 1.00 24.35 158 GLN B C 1
ATOM 3719 O O . GLN B 1 158 ? 32.369 -3.905 -12.326 1.00 24.47 158 GLN B O 1
ATOM 3725 N N . GLY B 1 159 ? 33.015 -5.733 -13.473 1.00 23.70 159 GLY B N 1
ATOM 3726 C CA . GLY B 1 159 ? 33.229 -4.997 -14.706 1.00 23.65 159 GLY B CA 1
ATOM 3727 C C . GLY B 1 159 ? 34.425 -4.064 -14.752 1.00 24.03 159 GLY B C 1
ATOM 3728 O O . GLY B 1 159 ? 34.546 -3.256 -15.677 1.00 22.86 159 GLY B O 1
ATOM 3729 N N . LYS B 1 160 ? 35.301 -4.155 -13.758 1.00 23.00 160 LYS B N 1
ATOM 3730 C CA . LYS B 1 160 ? 36.491 -3.314 -13.727 1.00 24.27 160 LYS B CA 1
ATOM 3731 C C . LYS B 1 160 ? 37.734 -4.190 -13.654 1.00 23.90 160 LYS B C 1
ATOM 3732 O O . LYS B 1 160 ? 37.718 -5.256 -13.036 1.00 24.00 160 LYS B O 1
ATOM 3738 N N . ALA B 1 161 ? 38.804 -3.735 -14.294 1.00 22.47 161 ALA B N 1
ATOM 3739 C CA . ALA B 1 161 ? 40.064 -4.456 -14.276 1.00 22.42 161 ALA B CA 1
ATOM 3740 C C . ALA B 1 161 ? 41.078 -3.570 -13.551 1.00 20.83 161 ALA B C 1
ATOM 3741 O O . ALA B 1 161 ? 41.193 -2.381 -13.844 1.00 22.10 161 ALA B O 1
ATOM 3743 N N . TYR B 1 162 ? 41.788 -4.155 -12.594 1.00 20.78 162 TYR B N 1
ATOM 3744 C CA . TYR B 1 162 ? 42.796 -3.442 -11.814 1.00 20.70 162 TYR B CA 1
ATOM 3745 C C . TYR B 1 162 ? 44.143 -4.036 -12.204 1.00 20.09 162 TYR B C 1
ATOM 3746 O O . TYR B 1 162 ? 44.407 -5.209 -11.954 1.00 20.66 162 TYR B O 1
ATOM 3755 N N . ILE B 1 163 ? 44.983 -3.215 -12.821 1.00 18.10 163 ILE B N 1
ATOM 3756 C CA . ILE B 1 163 ? 46.282 -3.658 -13.311 1.00 18.75 163 ILE B CA 1
ATOM 3757 C C . ILE B 1 163 ? 47.449 -3.024 -12.557 1.00 17.64 163 ILE B C 1
ATOM 3758 O O . ILE B 1 163 ? 47.547 -1.798 -12.449 1.00 16.08 163 ILE B O 1
ATOM 3763 N N . TYR B 1 164 ? 48.338 -3.876 -12.054 1.00 16.58 164 TYR B N 1
ATOM 3764 C CA . TYR B 1 164 ? 49.487 -3.430 -11.272 1.00 17.68 164 TYR B CA 1
ATOM 3765 C C . TYR B 1 164 ? 50.751 -4.243 -11.538 1.00 18.16 164 TYR B C 1
ATOM 3766 O O . TYR B 1 164 ? 50.701 -5.313 -12.140 1.00 18.96 164 TYR B O 1
ATOM 3775 N N . THR B 1 165 ? 51.884 -3.727 -11.070 1.00 17.95 165 THR B N 1
ATOM 3776 C CA . THR B 1 165 ? 53.161 -4.420 -11.217 1.00 18.63 165 THR B CA 1
ATOM 3777 C C . THR B 1 165 ? 53.833 -4.538 -9.848 1.00 20.88 165 THR B C 1
ATOM 3778 O O . THR B 1 165 ? 54.898 -5.139 -9.719 1.00 18.17 165 THR B O 1
ATOM 3782 N N . GLU B 1 166 ? 53.204 -3.965 -8.827 1.00 20.93 166 GLU B N 1
ATOM 3783 C CA . GLU B 1 166 ? 53.767 -4.012 -7.480 1.00 24.74 166 GLU B CA 1
ATOM 3784 C C . GLU B 1 166 ? 52.819 -4.623 -6.454 1.00 24.38 166 GLU B C 1
ATOM 3785 O O . GLU B 1 166 ? 51.603 -4.428 -6.504 1.00 23.44 166 GLU B O 1
ATOM 3791 N N . LYS B 1 167 ? 53.399 -5.363 -5.521 1.00 24.22 167 LYS B N 1
ATOM 3792 C CA . LYS B 1 167 ? 52.656 -6.007 -4.453 1.00 26.80 167 LYS B CA 1
ATOM 3793 C C . LYS B 1 167 ? 53.475 -5.751 -3.190 1.00 27.27 167 LYS B C 1
ATOM 3794 O O . LYS B 1 167 ? 54.278 -6.588 -2.777 1.00 28.04 167 LYS B O 1
ATOM 3800 N N . ILE B 1 168 ? 53.273 -4.577 -2.599 1.00 25.26 168 ILE B N 1
ATOM 3801 C CA . ILE B 1 168 ? 53.992 -4.159 -1.401 1.00 24.38 168 ILE B CA 1
ATOM 3802 C C . ILE B 1 168 ? 53.470 -4.843 -0.147 1.00 24.54 168 ILE B C 1
ATOM 3803 O O . ILE B 1 168 ? 52.274 -4.824 0.129 1.00 23.23 168 ILE B O 1
ATOM 3808 N N . LYS B 1 169 ? 54.382 -5.442 0.613 1.00 22.70 169 LYS B N 1
ATOM 3809 C CA . LYS B 1 169 ? 54.033 -6.145 1.840 1.00 24.08 169 LYS B CA 1
ATOM 3810 C C . LYS B 1 169 ? 53.682 -5.192 2.987 1.00 22.18 169 LYS B C 1
ATOM 3811 O O . LYS B 1 169 ? 54.441 -4.272 3.301 1.00 22.25 169 LYS B O 1
ATOM 3817 N N . GLY B 1 170 ? 52.523 -5.412 3.598 1.00 22.58 170 GLY B N 1
ATOM 3818 C CA . GLY B 1 170 ? 52.107 -4.593 4.721 1.00 22.30 170 GLY B CA 1
ATOM 3819 C C . GLY B 1 170 ? 52.610 -5.224 6.006 1.00 22.25 170 GLY B C 1
ATOM 3820 O O . GLY B 1 170 ? 53.287 -6.253 5.974 1.00 21.58 170 GLY B O 1
ATOM 3821 N N . TRP B 1 171 ? 52.280 -4.626 7.144 1.00 22.51 171 TRP B N 1
ATOM 3822 C CA . TRP B 1 171 ? 52.728 -5.158 8.425 1.00 21.87 171 TRP B CA 1
ATOM 3823 C C . TRP B 1 171 ? 51.847 -6.266 8.982 1.00 23.12 171 TRP B C 1
ATOM 3824 O O . TRP B 1 171 ? 52.184 -6.889 9.989 1.00 24.15 171 TRP B O 1
ATOM 3835 N N . GLY B 1 172 ? 50.721 -6.521 8.332 1.00 22.90 172 GLY B N 1
ATOM 3836 C CA . GLY B 1 172 ? 49.833 -7.549 8.835 1.00 22.65 172 GLY B CA 1
ATOM 3837 C C . GLY B 1 172 ? 49.242 -7.093 10.156 1.00 23.81 172 GLY B C 1
ATOM 3838 O O . GLY B 1 172 ? 49.036 -5.897 10.370 1.00 21.91 172 GLY B O 1
ATOM 3839 N N . GLY B 1 173 ? 48.984 -8.039 11.054 1.00 23.51 173 GLY B N 1
ATOM 3840 C CA . GLY B 1 173 ? 48.400 -7.691 12.336 1.00 21.91 173 GLY B CA 1
ATOM 3841 C C . GLY B 1 173 ? 46.907 -7.451 12.199 1.00 21.42 173 GLY B C 1
ATOM 3842 O O . GLY B 1 173 ? 46.290 -7.888 11.224 1.00 21.42 173 GLY B O 1
ATOM 3843 N N . LEU B 1 174 ? 46.329 -6.744 13.168 1.00 19.19 174 LEU B N 1
ATOM 3844 C CA . LEU B 1 174 ? 44.900 -6.446 13.173 1.00 18.59 174 LEU B CA 1
ATOM 3845 C C . LEU B 1 174 ? 44.687 -4.933 13.173 1.00 18.22 174 LEU B C 1
ATOM 3846 O O . LEU B 1 174 ? 45.510 -4.188 13.700 1.00 19.12 174 LEU B O 1
ATOM 3851 N N . PRO B 1 175 ? 43.580 -4.461 12.577 1.00 18.14 175 PRO B N 1
ATOM 3852 C CA . PRO B 1 175 ? 43.306 -3.019 12.529 1.00 18.25 175 PRO B CA 1
ATOM 3853 C C . PRO B 1 175 ? 43.199 -2.402 13.918 1.00 19.38 175 PRO B C 1
ATOM 3854 O O . PRO B 1 175 ? 42.568 -2.972 14.816 1.00 17.78 175 PRO B O 1
ATOM 3858 N N . ILE B 1 176 ? 43.811 -1.233 14.094 1.00 17.75 176 ILE B N 1
ATOM 3859 C CA . ILE B 1 176 ? 43.764 -0.556 15.381 1.00 17.29 176 ILE B CA 1
ATOM 3860 C C . ILE B 1 176 ? 42.324 -0.249 15.768 1.00 17.62 176 ILE B C 1
ATOM 3861 O O . ILE B 1 176 ? 41.560 0.320 14.986 1.00 16.67 176 ILE B O 1
ATOM 3866 N N . GLY B 1 177 ? 41.963 -0.626 16.989 1.00 18.38 177 GLY B N 1
ATOM 3867 C CA . GLY B 1 177 ? 40.613 -0.384 17.453 1.00 21.09 177 GLY B CA 1
ATOM 3868 C C . GLY B 1 177 ? 39.715 -1.608 17.387 1.00 22.11 177 GLY B C 1
ATOM 3869 O O . GLY B 1 177 ? 38.603 -1.571 17.904 1.00 23.47 177 GLY B O 1
ATOM 3870 N N . THR B 1 178 ? 40.176 -2.691 16.765 1.00 21.49 178 THR B N 1
ATOM 3871 C CA . THR B 1 178 ? 39.351 -3.894 16.679 1.00 22.54 178 THR B CA 1
ATOM 3872 C C . THR B 1 178 ? 39.445 -4.748 17.938 1.00 24.25 178 THR B C 1
ATOM 3873 O O . THR B 1 178 ? 38.582 -5.592 18.184 1.00 23.97 178 THR B O 1
ATOM 3877 N N . GLU B 1 179 ? 40.484 -4.521 18.739 1.00 23.58 179 GLU B N 1
ATOM 3878 C CA . GLU B 1 179 ? 40.671 -5.284 19.963 1.00 25.81 179 GLU B CA 1
ATOM 3879 C C . GLU B 1 179 ? 40.630 -4.430 21.231 1.00 26.67 179 GLU B C 1
ATOM 3880 O O . GLU B 1 179 ? 41.272 -4.757 22.229 1.00 28.42 179 GLU B O 1
ATOM 3886 N N . GLY B 1 180 ? 39.881 -3.331 21.185 1.00 25.88 180 GLY B N 1
ATOM 3887 C CA . GLY B 1 180 ? 39.747 -2.483 22.359 1.00 26.24 180 GLY B CA 1
ATOM 3888 C C . GLY B 1 180 ? 40.724 -1.333 22.532 1.00 24.99 180 GLY B C 1
ATOM 3889 O O . GLY B 1 180 ? 41.499 -1.005 21.636 1.00 23.34 180 GLY B O 1
ATOM 3890 N N . ARG B 1 181 ? 40.678 -0.726 23.713 1.00 22.99 181 ARG B N 1
ATOM 3891 C CA . ARG B 1 181 ? 41.532 0.407 24.046 1.00 21.93 181 ARG B CA 1
ATOM 3892 C C . ARG B 1 181 ? 42.291 0.206 25.358 1.00 20.95 181 ARG B C 1
ATOM 3893 O O . ARG B 1 181 ? 41.714 -0.217 26.362 1.00 18.75 181 ARG B O 1
ATOM 3901 N N . MET B 1 182 ? 43.585 0.523 25.341 1.00 20.51 182 MET B N 1
ATOM 3902 C CA . MET B 1 182 ? 44.436 0.397 26.524 1.00 18.91 182 MET B CA 1
ATOM 3903 C C . MET B 1 182 ? 45.344 1.617 26.634 1.00 19.08 182 MET B C 1
ATOM 3904 O O . MET B 1 182 ? 45.486 2.384 25.683 1.00 18.63 182 MET B O 1
ATOM 3909 N N . ILE B 1 183 ? 45.948 1.813 27.800 1.00 17.79 183 ILE B N 1
ATOM 3910 C CA . ILE B 1 183 ? 46.892 2.909 27.935 1.00 17.34 183 ILE B CA 1
ATOM 3911 C C . ILE B 1 183 ? 48.256 2.241 27.882 1.00 18.43 183 ILE B C 1
ATOM 3912 O O . ILE B 1 183 ? 48.393 1.065 28.222 1.00 17.71 183 ILE B O 1
ATOM 3917 N N . GLY B 1 184 ? 49.257 2.977 27.425 1.00 17.00 184 GLY B N 1
ATOM 3918 C CA . GLY B 1 184 ? 50.595 2.427 27.356 1.00 17.59 184 GLY B CA 1
ATOM 3919 C C . GLY B 1 184 ? 51.502 3.343 28.139 1.00 19.42 184 GLY B C 1
ATOM 3920 O O . GLY B 1 184 ? 51.584 4.537 27.837 1.00 20.02 184 GLY B O 1
ATOM 3921 N N . ILE B 1 185 ? 52.156 2.807 29.166 1.00 19.79 185 ILE B N 1
ATOM 3922 C CA . ILE B 1 185 ? 53.062 3.612 29.976 1.00 22.19 185 ILE B CA 1
ATOM 3923 C C . ILE B 1 185 ? 54.350 3.762 29.177 1.00 22.74 185 ILE B C 1
ATOM 3924 O O . ILE B 1 185 ? 55.123 2.812 29.039 1.00 24.39 185 ILE B O 1
ATOM 3929 N N . LEU B 1 186 ? 54.569 4.966 28.653 1.00 21.45 186 LEU B N 1
ATOM 3930 C CA . LEU B 1 186 ? 55.730 5.258 27.820 1.00 21.63 186 LEU B CA 1
ATOM 3931 C C . LEU B 1 186 ? 56.825 6.038 28.541 1.00 22.87 186 LEU B C 1
ATOM 3932 O O . LEU B 1 186 ? 56.568 7.099 29.109 1.00 22.83 186 LEU B O 1
ATOM 3937 N N . HIS B 1 187 ? 58.049 5.516 28.510 1.00 23.04 187 HIS B N 1
ATOM 3938 C CA . HIS B 1 187 ? 59.171 6.190 29.157 1.00 25.67 187 HIS B CA 1
ATOM 3939 C C . HIS B 1 187 ? 60.525 5.898 28.498 1.00 27.14 187 HIS B C 1
ATOM 3940 O O . HIS B 1 187 ? 61.502 6.606 28.746 1.00 25.78 187 HIS B O 1
ATOM 3947 N N . ASP B 1 188 ? 60.591 4.858 27.671 1.00 26.69 188 ASP B N 1
ATOM 3948 C CA . ASP B 1 188 ? 61.841 4.530 26.985 1.00 29.11 188 ASP B CA 1
ATOM 3949 C C . ASP B 1 188 ? 61.610 3.752 25.695 1.00 29.50 188 ASP B C 1
ATOM 3950 O O . ASP B 1 188 ? 60.471 3.469 25.324 1.00 29.56 188 ASP B O 1
ATOM 3955 N N . GLU B 1 189 ? 62.698 3.411 25.011 1.00 29.97 189 GLU B N 1
ATOM 3956 C CA . GLU B 1 189 ? 62.616 2.668 23.762 1.00 30.24 189 GLU B CA 1
ATOM 3957 C C . GLU B 1 189 ? 61.897 1.333 23.930 1.00 28.49 189 GLU B C 1
ATOM 3958 O O . GLU B 1 189 ? 61.114 0.938 23.073 1.00 28.10 189 GLU B O 1
ATOM 3964 N N . LEU B 1 190 ? 62.165 0.641 25.034 1.00 28.79 190 LEU B N 1
ATOM 3965 C CA . LEU B 1 190 ? 61.536 -0.652 25.308 1.00 28.62 190 LEU B CA 1
ATOM 3966 C C . LEU B 1 190 ? 60.015 -0.557 25.461 1.00 27.62 190 LEU B C 1
ATOM 3967 O O . LEU B 1 190 ? 59.269 -1.335 24.863 1.00 26.29 190 LEU B O 1
ATOM 3972 N N . SER B 1 191 ? 59.555 0.382 26.278 1.00 25.08 191 SER B N 1
ATOM 3973 C CA . SER B 1 191 ? 58.123 0.550 26.485 1.00 24.29 191 SER B CA 1
ATOM 3974 C C . SER B 1 191 ? 57.477 0.974 25.169 1.00 22.94 191 SER B C 1
ATOM 3975 O O . SER B 1 191 ? 56.317 0.654 24.897 1.00 19.69 191 SER B O 1
ATOM 3978 N N . ALA B 1 192 ? 58.237 1.690 24.346 1.00 22.03 192 ALA B N 1
ATOM 3979 C CA . ALA B 1 192 ? 57.731 2.138 23.059 1.00 21.78 192 ALA B CA 1
ATOM 3980 C C . ALA B 1 192 ? 57.505 0.916 22.174 1.00 21.86 192 ALA B C 1
ATOM 3981 O O . ALA B 1 192 ? 56.483 0.807 21.502 1.00 19.83 192 ALA B O 1
ATOM 3983 N N . LEU B 1 193 ? 58.460 -0.008 22.177 1.00 22.19 193 LEU B N 1
ATOM 3984 C CA . LEU B 1 193 ? 58.318 -1.215 21.370 1.00 21.35 193 LEU B CA 1
ATOM 3985 C C . LEU B 1 193 ? 57.123 -2.028 21.849 1.00 20.33 193 LEU B C 1
ATOM 3986 O O . LEU B 1 193 ? 56.398 -2.611 21.044 1.00 20.83 193 LEU B O 1
ATOM 3991 N N . ALA B 1 194 ? 56.920 -2.062 23.164 1.00 20.62 194 ALA B N 1
ATOM 3992 C CA . ALA B 1 194 ? 55.805 -2.808 23.744 1.00 19.60 194 ALA B CA 1
ATOM 3993 C C . ALA B 1 194 ? 54.485 -2.247 23.220 1.00 19.01 194 ALA B C 1
ATOM 3994 O O . ALA B 1 194 ? 53.552 -2.991 22.916 1.00 17.55 194 ALA B O 1
ATOM 3996 N N . ILE B 1 195 ? 54.415 -0.926 23.110 1.00 19.23 195 ILE B N 1
ATOM 3997 C CA . ILE B 1 195 ? 53.212 -0.277 22.616 1.00 18.24 195 ILE B CA 1
ATOM 3998 C C . ILE B 1 195 ? 52.995 -0.607 21.143 1.00 17.58 195 ILE B C 1
ATOM 3999 O O . ILE B 1 195 ? 51.865 -0.833 20.712 1.00 17.46 195 ILE B O 1
ATOM 4004 N N . PHE B 1 196 ? 54.077 -0.646 20.373 1.00 17.56 196 PHE B N 1
ATOM 4005 C CA . PHE B 1 196 ? 53.975 -0.957 18.947 1.00 18.36 196 PHE B CA 1
ATOM 4006 C C . PHE B 1 196 ? 53.407 -2.361 18.764 1.00 18.41 196 PHE B C 1
ATOM 4007 O O . PHE B 1 196 ? 52.494 -2.573 17.968 1.00 18.99 196 PHE B O 1
ATOM 4015 N N . LEU B 1 197 ? 53.948 -3.315 19.513 1.00 19.80 197 LEU B N 1
ATOM 4016 C CA . LEU B 1 197 ? 53.509 -4.707 19.426 1.00 19.60 197 LEU B CA 1
ATOM 4017 C C . LEU B 1 197 ? 52.026 -4.887 19.759 1.00 19.81 197 LEU B C 1
ATOM 4018 O O . LEU B 1 197 ? 51.361 -5.768 19.211 1.00 19.52 197 LEU B O 1
ATOM 4023 N N . MET B 1 198 ? 51.504 -4.052 20.651 1.00 18.12 198 MET B N 1
ATOM 4024 C CA . MET B 1 198 ? 50.098 -4.145 21.019 1.00 18.86 198 MET B CA 1
ATOM 4025 C C . MET B 1 198 ? 49.197 -3.477 19.976 1.00 18.66 198 MET B C 1
ATOM 4026 O O . MET B 1 198 ? 48.093 -3.952 19.713 1.00 17.72 198 MET B O 1
ATOM 4031 N N . MET B 1 199 ? 49.655 -2.382 19.374 1.00 18.49 199 MET B N 1
ATOM 4032 C CA . MET B 1 199 ? 48.844 -1.733 18.346 1.00 19.40 199 MET B CA 1
ATOM 4033 C C . MET B 1 199 ? 48.700 -2.698 17.165 1.00 18.22 199 MET B C 1
ATOM 4034 O O . MET B 1 199 ? 47.648 -2.769 16.529 1.00 18.01 199 MET B O 1
ATOM 4039 N N . LYS B 1 200 ? 49.762 -3.450 16.887 1.00 19.31 200 LYS B N 1
ATOM 4040 C CA . LYS B 1 200 ? 49.757 -4.421 15.794 1.00 20.15 200 LYS B CA 1
ATOM 4041 C C . LYS B 1 200 ? 48.762 -5.541 16.114 1.00 22.55 200 LYS B C 1
ATOM 4042 O O . LYS B 1 200 ? 48.286 -6.243 15.217 1.00 22.46 200 LYS B O 1
ATOM 4048 N N . ARG B 1 201 ? 48.459 -5.701 17.399 1.00 21.20 201 ARG B N 1
ATOM 4049 C CA . ARG B 1 201 ? 47.506 -6.706 17.848 1.00 21.59 201 ARG B CA 1
ATOM 4050 C C . ARG B 1 201 ? 46.095 -6.104 17.843 1.00 21.62 201 ARG B C 1
ATOM 4051 O O . ARG B 1 201 ? 45.163 -6.639 18.452 1.00 21.12 201 ARG B O 1
ATOM 4059 N N . GLY B 1 202 ? 45.955 -4.978 17.145 1.00 20.54 202 GLY B N 1
ATOM 4060 C CA . GLY B 1 202 ? 44.663 -4.320 17.021 1.00 19.87 202 GLY B CA 1
ATOM 4061 C C . GLY B 1 202 ? 44.194 -3.451 18.177 1.00 19.05 202 GLY B C 1
ATOM 4062 O O . GLY B 1 202 ? 43.045 -3.012 18.198 1.00 19.72 202 GLY B O 1
ATOM 4063 N N . VAL B 1 203 ? 45.074 -3.191 19.135 1.00 18.81 203 VAL B N 1
ATOM 4064 C CA . VAL B 1 203 ? 44.713 -2.381 20.289 1.00 18.13 203 VAL B CA 1
ATOM 4065 C C . VAL B 1 203 ? 44.985 -0.894 20.092 1.00 19.19 203 VAL B C 1
ATOM 4066 O O . VAL B 1 203 ? 46.076 -0.499 19.676 1.00 18.34 203 VAL B O 1
ATOM 4070 N N . GLU B 1 204 ? 43.977 -0.077 20.378 1.00 18.14 204 GLU B N 1
ATOM 4071 C CA . GLU B 1 204 ? 44.104 1.373 20.300 1.00 18.65 204 GLU B CA 1
ATOM 4072 C C . GLU B 1 204 ? 44.789 1.776 21.609 1.00 19.67 204 GLU B C 1
ATOM 4073 O O . GLU B 1 204 ? 44.279 1.509 22.698 1.00 19.52 204 GLU B O 1
ATOM 4079 N N . VAL B 1 205 ? 45.942 2.424 21.506 1.00 19.38 205 VAL B N 1
ATOM 4080 C CA . VAL B 1 205 ? 46.689 2.803 22.692 1.00 18.77 205 VAL B CA 1
ATOM 4081 C C . VAL B 1 205 ? 46.785 4.291 22.967 1.00 21.34 205 VAL B C 1
ATOM 4082 O O . VAL B 1 205 ? 47.088 5.090 22.081 1.00 22.21 205 VAL B O 1
ATOM 4086 N N . ILE B 1 206 ? 46.511 4.647 24.216 1.00 20.17 206 ILE B N 1
ATOM 4087 C CA . ILE B 1 206 ? 46.615 6.021 24.679 1.00 19.62 206 ILE B CA 1
ATOM 4088 C C . ILE B 1 206 ? 47.940 6.042 25.438 1.00 18.59 206 ILE B C 1
ATOM 4089 O O . ILE B 1 206 ? 48.055 5.437 26.505 1.00 19.90 206 ILE B O 1
ATOM 4094 N N . PRO B 1 207 ? 48.966 6.712 24.885 1.00 19.23 207 PRO B N 1
ATOM 4095 C CA . PRO B 1 207 ? 50.272 6.779 25.547 1.00 18.35 207 PRO B CA 1
ATOM 4096 C C . PRO B 1 207 ? 50.238 7.720 26.744 1.00 19.26 207 PRO B C 1
ATOM 4097 O O . PRO B 1 207 ? 49.634 8.796 26.681 1.00 18.43 207 PRO B O 1
ATOM 4101 N N . VAL B 1 208 ? 50.895 7.316 27.828 1.00 18.21 208 VAL B N 1
ATOM 4102 C CA . VAL B 1 208 ? 50.917 8.118 29.042 1.00 17.79 208 VAL B CA 1
ATOM 4103 C C . VAL B 1 208 ? 52.316 8.263 29.615 1.00 20.17 208 VAL B C 1
ATOM 4104 O O . VAL B 1 208 ? 53.060 7.288 29.721 1.00 20.53 208 VAL B O 1
ATOM 4108 N N . TYR B 1 209 ? 52.666 9.493 29.973 1.00 19.85 209 TYR B N 1
ATOM 4109 C CA . TYR B 1 209 ? 53.956 9.790 30.590 1.00 23.45 209 TYR B CA 1
ATOM 4110 C C . TYR B 1 209 ? 53.623 10.108 32.044 1.00 22.66 209 TYR B C 1
ATOM 4111 O O . TYR B 1 209 ? 52.856 11.031 32.318 1.00 22.44 209 TYR B O 1
ATOM 4120 N N . ILE B 1 210 ? 54.185 9.354 32.978 1.00 23.17 210 ILE B N 1
ATOM 4121 C CA . ILE B 1 210 ? 53.884 9.593 34.383 1.00 25.29 210 ILE B CA 1
ATOM 4122 C C . ILE B 1 210 ? 54.924 10.437 35.103 1.00 27.43 210 ILE B C 1
ATOM 4123 O O . ILE B 1 210 ? 56.122 10.282 34.887 1.00 27.29 210 ILE B O 1
ATOM 4128 N N . GLY B 1 211 ? 54.450 11.334 35.961 1.00 31.23 211 GLY B N 1
ATOM 4129 C CA . GLY B 1 211 ? 55.359 12.149 36.742 1.00 34.41 211 GLY B CA 1
ATOM 4130 C C . GLY B 1 211 ? 55.398 13.644 36.502 1.00 36.83 211 GLY B C 1
ATOM 4131 O O . GLY B 1 211 ? 55.193 14.129 35.384 1.00 34.28 211 GLY B O 1
ATOM 4132 N N . LYS B 1 212 ? 55.676 14.364 37.587 1.00 39.15 212 LYS B N 1
ATOM 4133 C CA . LYS B 1 212 ? 55.792 15.816 37.587 1.00 40.71 212 LYS B CA 1
ATOM 4134 C C . LYS B 1 212 ? 57.132 16.158 36.939 1.00 41.54 212 LYS B C 1
ATOM 4135 O O . LYS B 1 212 ? 57.211 17.008 36.056 1.00 41.52 212 LYS B O 1
ATOM 4141 N N . ASP B 1 213 ? 58.184 15.476 37.383 1.00 42.83 213 ASP B N 1
ATOM 4142 C CA . ASP B 1 213 ? 59.524 15.681 36.842 1.00 43.82 213 ASP B CA 1
ATOM 4143 C C . ASP B 1 213 ? 59.440 15.571 35.321 1.00 44.20 213 ASP B C 1
ATOM 4144 O O . ASP B 1 213 ? 59.019 14.538 34.791 1.00 43.55 213 ASP B O 1
ATOM 4149 N N . ASP B 1 214 ? 59.840 16.630 34.622 1.00 43.59 214 ASP B N 1
ATOM 4150 C CA . ASP B 1 214 ? 59.770 16.634 33.165 1.00 44.26 214 ASP B CA 1
ATOM 4151 C C . ASP B 1 214 ? 61.117 16.708 32.447 1.00 43.43 214 ASP B C 1
ATOM 4152 O O . ASP B 1 214 ? 61.238 17.371 31.413 1.00 44.56 214 ASP B O 1
ATOM 4157 N N . LYS B 1 215 ? 62.128 16.029 32.984 1.00 42.26 215 LYS B N 1
ATOM 4158 C CA . LYS B 1 215 ? 63.444 16.020 32.339 1.00 41.73 215 LYS B CA 1
ATOM 4159 C C . LYS B 1 215 ? 63.391 15.100 31.121 1.00 39.22 215 LYS B C 1
ATOM 4160 O O . LYS B 1 215 ? 63.900 15.421 30.050 1.00 38.71 215 LYS B O 1
ATOM 4166 N N . ASN B 1 216 ? 62.762 13.947 31.314 1.00 37.84 216 ASN B N 1
ATOM 4167 C CA . ASN B 1 216 ? 62.647 12.925 30.282 1.00 35.21 216 ASN B CA 1
ATOM 4168 C C . ASN B 1 216 ? 61.454 13.120 29.340 1.00 33.70 216 ASN B C 1
ATOM 4169 O O . ASN B 1 216 ? 61.261 12.332 28.417 1.00 33.26 216 ASN B O 1
ATOM 4174 N N . LEU B 1 217 ? 60.667 14.173 29.549 1.00 31.95 217 LEU B N 1
ATOM 4175 C CA . LEU B 1 217 ? 59.493 14.397 28.709 1.00 30.34 217 LEU B CA 1
ATOM 4176 C C . LEU B 1 217 ? 59.805 14.683 27.245 1.00 30.23 217 LEU B C 1
ATOM 4177 O O . LEU B 1 217 ? 59.161 14.125 26.356 1.00 29.27 217 LEU B O 1
ATOM 4182 N N . GLU B 1 218 ? 60.782 15.546 26.980 1.00 29.88 218 GLU B N 1
ATOM 4183 C CA . GLU B 1 218 ? 61.121 15.846 25.596 1.00 30.50 218 GLU B CA 1
ATOM 4184 C C . GLU B 1 218 ? 61.519 14.561 24.871 1.00 27.68 218 GLU B C 1
ATOM 4185 O O . GLU B 1 218 ? 61.094 14.324 23.743 1.00 29.09 218 GLU B O 1
ATOM 4191 N N . LYS B 1 219 ? 62.324 13.731 25.524 1.00 27.02 219 LYS B N 1
ATOM 4192 C CA . LYS B 1 219 ? 62.765 12.472 24.931 1.00 28.62 219 LYS B CA 1
ATOM 4193 C C . LYS B 1 219 ? 61.567 11.573 24.652 1.00 27.16 219 LYS B C 1
ATOM 4194 O O . LYS B 1 219 ? 61.490 10.928 23.608 1.00 27.10 219 LYS B O 1
ATOM 4200 N N . VAL B 1 220 ? 60.630 11.540 25.591 1.00 25.60 220 VAL B N 1
ATOM 4201 C CA . VAL B 1 220 ? 59.429 10.731 25.436 1.00 24.23 220 VAL B CA 1
ATOM 4202 C C . VAL B 1 220 ? 58.568 11.224 24.274 1.00 24.00 220 VAL B C 1
ATOM 4203 O O . VAL B 1 220 ? 58.039 10.415 23.513 1.00 23.73 220 VAL B O 1
ATOM 4207 N N . ARG B 1 221 ? 58.425 12.540 24.130 1.00 22.86 221 ARG B N 1
ATOM 4208 C CA . ARG B 1 221 ? 57.629 13.076 23.028 1.00 24.37 221 ARG B CA 1
ATOM 4209 C C . ARG B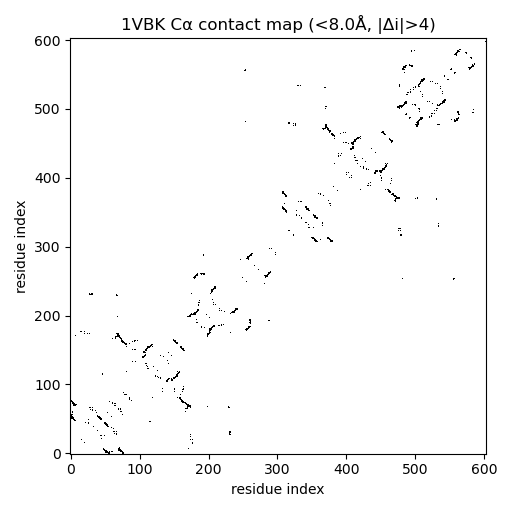 1 221 ? 58.258 12.654 21.700 1.00 24.19 221 ARG B C 1
ATOM 4210 O O . ARG B 1 221 ? 57.555 12.413 20.718 1.00 23.55 221 ARG B O 1
ATOM 4218 N N . SER B 1 222 ? 59.584 12.561 21.678 1.00 24.37 222 SER B N 1
ATOM 4219 C CA . SER B 1 222 ? 60.298 12.144 20.475 1.00 25.68 222 SER B CA 1
ATOM 4220 C C . SER B 1 222 ? 59.959 10.693 20.146 1.00 23.98 222 SER B C 1
ATOM 4221 O O . SER B 1 222 ? 59.771 10.339 18.984 1.00 22.69 222 SER B O 1
ATOM 4224 N N . LEU B 1 223 ? 59.904 9.854 21.176 1.00 24.20 223 LEU B N 1
ATOM 4225 C CA . LEU B 1 223 ? 59.568 8.444 20.995 1.00 23.41 223 LEU B CA 1
ATOM 4226 C C . LEU B 1 223 ? 58.142 8.321 20.472 1.00 23.09 223 LEU B C 1
ATOM 4227 O O . LEU B 1 223 ? 57.868 7.532 19.563 1.00 22.45 223 LEU B O 1
ATOM 4232 N N . TRP B 1 224 ? 57.228 9.096 21.048 1.00 22.18 224 TRP B N 1
ATOM 4233 C CA . TRP B 1 224 ? 55.843 9.030 20.604 1.00 22.83 224 TRP B CA 1
ATOM 4234 C C . TRP B 1 224 ? 55.701 9.521 19.170 1.00 24.28 224 TRP B C 1
ATOM 4235 O O . TRP B 1 224 ? 54.873 9.004 18.418 1.00 23.91 224 TRP B O 1
ATOM 4246 N N . ASN B 1 225 ? 56.504 10.511 18.781 1.00 24.37 225 ASN B N 1
ATOM 4247 C CA . ASN B 1 225 ? 56.422 11.025 17.416 1.00 25.91 225 ASN B CA 1
ATOM 4248 C C . ASN B 1 225 ? 56.729 9.926 16.403 1.00 25.13 225 ASN B C 1
ATOM 4249 O O . ASN B 1 225 ? 56.201 9.933 15.296 1.00 25.16 225 ASN B O 1
ATOM 4254 N N . LEU B 1 226 ? 57.581 8.982 16.788 1.00 23.83 226 LEU B N 1
ATOM 4255 C CA . LEU B 1 226 ? 57.917 7.860 15.918 1.00 25.05 226 LEU B CA 1
ATOM 4256 C C . LEU B 1 226 ? 56.763 6.856 15.922 1.00 24.43 226 LEU B C 1
ATOM 4257 O O . LEU B 1 226 ? 56.329 6.393 14.866 1.00 24.04 226 LEU B O 1
ATOM 4262 N N . LEU B 1 227 ? 56.273 6.526 17.114 1.00 23.27 227 LEU B N 1
ATOM 4263 C CA . LEU B 1 227 ? 55.165 5.581 17.266 1.00 23.13 227 LEU B CA 1
ATOM 4264 C C . LEU B 1 227 ? 53.895 6.069 16.580 1.00 23.13 227 LEU B C 1
ATOM 4265 O O . LEU B 1 227 ? 53.114 5.270 16.057 1.00 22.55 227 LEU B O 1
ATOM 4270 N N . LYS B 1 228 ? 53.692 7.383 16.602 1.00 21.90 228 LYS B N 1
ATOM 4271 C CA . LYS B 1 228 ? 52.520 8.011 16.009 1.00 25.40 228 LYS B CA 1
ATOM 4272 C C . LYS B 1 228 ? 52.287 7.566 14.562 1.00 25.04 228 LYS B C 1
ATOM 4273 O O . LYS B 1 228 ? 51.145 7.409 14.132 1.00 25.22 228 LYS B O 1
ATOM 4279 N N . ARG B 1 229 ? 53.376 7.368 13.824 1.00 23.21 229 ARG B N 1
ATOM 4280 C CA . ARG B 1 229 ? 53.317 6.958 12.420 1.00 23.86 229 ARG B CA 1
ATOM 4281 C C . ARG B 1 229 ? 52.759 5.553 12.198 1.00 22.82 229 ARG B C 1
ATOM 4282 O O . ARG B 1 229 ? 52.653 5.094 11.060 1.00 22.58 229 ARG B O 1
ATOM 4290 N N . TYR B 1 230 ? 52.417 4.873 13.288 1.00 20.85 230 TYR B N 1
ATOM 4291 C CA . TYR B 1 230 ? 51.852 3.526 13.227 1.00 19.31 230 TYR B CA 1
ATOM 4292 C C . TYR B 1 230 ? 50.581 3.479 14.070 1.00 18.26 230 TYR B C 1
ATOM 4293 O O . TYR B 1 230 ? 50.091 2.404 14.395 1.00 18.16 230 TYR B O 1
ATOM 4302 N N . SER B 1 231 ? 50.034 4.644 14.403 1.00 18.50 231 SER B N 1
ATOM 4303 C CA . SER B 1 231 ? 48.850 4.692 15.255 1.00 18.64 231 SER B CA 1
ATOM 4304 C C . SER B 1 231 ? 47.558 5.200 14.619 1.00 18.37 231 SER B C 1
ATOM 4305 O O . SER B 1 231 ? 46.609 5.490 15.340 1.00 19.25 231 SER B O 1
ATOM 4308 N N . TYR B 1 232 ? 47.508 5.300 13.293 1.00 17.30 232 TYR B N 1
ATOM 4309 C CA . TYR B 1 232 ? 46.314 5.808 12.615 1.00 18.81 232 TYR B CA 1
ATOM 4310 C C . TYR B 1 232 ? 45.037 5.124 13.094 1.00 20.47 232 TYR B C 1
ATOM 4311 O O . TYR B 1 232 ? 44.936 3.894 13.107 1.00 19.36 232 TYR B O 1
ATOM 4320 N N . GLY B 1 233 ? 44.064 5.935 13.492 1.00 20.86 233 GLY B N 1
ATOM 4321 C CA . GLY B 1 233 ? 42.811 5.401 13.994 1.00 23.55 233 GLY B CA 1
ATOM 4322 C C . GLY B 1 233 ? 42.588 5.830 15.435 1.00 25.14 233 GLY B C 1
ATOM 4323 O O . GLY B 1 233 ? 41.450 5.900 15.905 1.00 28.27 233 GLY B O 1
ATOM 4324 N N . SER B 1 234 ? 43.679 6.116 16.142 1.00 24.80 234 SER B N 1
ATOM 4325 C CA . SER B 1 234 ? 43.595 6.556 17.530 1.00 23.87 234 SER B CA 1
ATOM 4326 C C . SER B 1 234 ? 43.814 8.065 17.579 1.00 25.10 234 SER B C 1
ATOM 4327 O O . SER B 1 234 ? 44.265 8.663 16.598 1.00 22.74 234 SER B O 1
ATOM 4330 N N . LYS B 1 235 ? 43.488 8.682 18.712 1.00 26.36 235 LYS B N 1
ATOM 4331 C CA . LYS B 1 235 ? 43.675 10.123 18.865 1.00 26.71 235 LYS B CA 1
ATOM 4332 C C . LYS B 1 235 ? 45.162 10.453 18.768 1.00 26.92 235 LYS B C 1
ATOM 4333 O O . LYS B 1 235 ? 45.544 11.494 18.237 1.00 27.75 235 LYS B O 1
ATOM 4339 N N . GLY B 1 236 ? 45.994 9.555 19.288 1.00 27.41 236 GLY B N 1
ATOM 4340 C CA . GLY B 1 236 ? 47.433 9.744 19.236 1.00 28.64 236 GLY B CA 1
ATOM 4341 C C . GLY B 1 236 ? 47.981 10.938 19.997 1.00 29.66 236 GLY B C 1
ATOM 4342 O O . GLY B 1 236 ? 48.945 11.565 19.554 1.00 30.32 236 GLY B O 1
ATOM 4343 N N . PHE B 1 237 ? 47.378 11.243 21.143 1.00 27.50 237 PHE B N 1
ATOM 4344 C CA . PHE B 1 237 ? 47.811 12.364 21.974 1.00 26.98 237 PHE B CA 1
ATOM 4345 C C . PHE B 1 237 ? 48.496 11.842 23.239 1.00 25.49 237 PHE B C 1
ATOM 4346 O O . PHE B 1 237 ? 47.953 10.993 23.951 1.00 23.27 237 PHE B O 1
ATOM 4354 N N . LEU B 1 238 ? 49.699 12.340 23.506 1.00 23.43 238 LEU B N 1
ATOM 4355 C CA . LEU B 1 238 ? 50.441 11.917 24.687 1.00 23.17 238 LEU B CA 1
ATOM 4356 C C . LEU B 1 238 ? 49.860 12.574 25.929 1.00 23.26 238 LEU B C 1
ATOM 4357 O O . LEU B 1 238 ? 49.760 13.800 26.002 1.00 23.09 238 LEU B O 1
ATOM 4362 N N . VAL B 1 239 ? 49.469 11.753 26.900 1.00 19.68 239 VAL B N 1
ATOM 4363 C CA . VAL B 1 239 ? 48.909 12.254 28.148 1.00 21.47 239 VAL B CA 1
ATOM 4364 C C . VAL B 1 239 ? 49.992 12.316 29.218 1.00 21.82 239 VAL B C 1
ATOM 4365 O O . VAL B 1 239 ? 50.671 11.326 29.488 1.00 21.42 239 VAL B O 1
ATOM 4369 N N . VAL B 1 240 ? 50.159 13.485 29.822 1.00 22.00 240 VAL B N 1
ATOM 4370 C CA . VAL B 1 240 ? 51.146 13.637 30.876 1.00 23.86 240 VAL B CA 1
ATOM 4371 C C . VAL B 1 240 ? 50.397 13.600 32.201 1.00 24.66 240 VAL B C 1
ATOM 4372 O O . VAL B 1 240 ? 49.592 14.482 32.489 1.00 25.01 240 VAL B O 1
ATOM 4376 N N . ALA B 1 241 ? 50.641 12.560 32.993 1.00 23.09 241 ALA B N 1
ATOM 4377 C CA . ALA B 1 241 ? 49.974 12.418 34.281 1.00 25.23 241 ALA B CA 1
ATOM 4378 C C . ALA B 1 241 ? 50.936 12.786 35.408 1.00 25.18 241 ALA B C 1
ATOM 4379 O O . ALA B 1 241 ? 51.928 12.100 35.636 1.00 27.07 241 ALA B O 1
ATOM 4381 N N . GLU B 1 242 ? 50.632 13.874 36.107 1.00 25.62 242 GLU B N 1
ATOM 4382 C CA . GLU B 1 242 ? 51.470 14.360 37.204 1.00 26.15 242 GLU B CA 1
ATOM 4383 C C . GLU B 1 242 ? 51.481 13.435 38.423 1.00 25.14 242 GLU B C 1
ATOM 4384 O O . GLU B 1 242 ? 52.433 13.432 39.204 1.00 25.58 242 GLU B O 1
ATOM 4390 N N . SER B 1 243 ? 50.411 12.669 38.595 1.00 24.00 243 SER B N 1
ATOM 4391 C CA . SER B 1 243 ? 50.302 11.743 39.718 1.00 23.06 243 SER B CA 1
ATOM 4392 C C . SER B 1 243 ? 49.421 10.574 39.302 1.00 21.96 243 SER B C 1
ATOM 4393 O O . SER B 1 243 ? 48.732 10.654 38.285 1.00 22.12 243 SER B O 1
ATOM 4396 N N . PHE B 1 244 ? 49.435 9.501 40.091 1.00 20.67 244 PHE B N 1
ATOM 4397 C CA . PHE B 1 244 ? 48.670 8.300 39.769 1.00 19.77 244 PHE B CA 1
ATOM 4398 C C . PHE B 1 244 ? 47.154 8.475 39.727 1.00 19.19 244 PHE B C 1
ATOM 4399 O O . PHE B 1 244 ? 46.468 7.783 38.965 1.00 17.87 244 PHE B O 1
ATOM 4407 N N . ASP B 1 245 ? 46.621 9.380 40.542 1.00 18.48 245 ASP B N 1
ATOM 4408 C CA . ASP B 1 245 ? 45.183 9.606 40.533 1.00 19.11 245 ASP B CA 1
ATOM 4409 C C . ASP B 1 245 ? 44.729 10.017 39.132 1.00 19.02 245 ASP B C 1
ATOM 4410 O O . ASP B 1 245 ? 43.617 9.694 38.711 1.00 19.99 245 ASP B O 1
ATOM 4415 N N . ARG B 1 246 ? 45.603 10.710 38.409 1.00 18.78 246 ARG B N 1
ATOM 4416 C CA . ARG B 1 246 ? 45.301 11.163 37.050 1.00 20.24 246 ARG B CA 1
ATOM 4417 C C . ARG B 1 246 ? 45.248 9.976 36.084 1.00 19.83 246 ARG B C 1
ATOM 4418 O O . ARG B 1 246 ? 44.473 9.972 35.125 1.00 18.64 246 ARG B O 1
ATOM 4426 N N . VAL B 1 247 ? 46.089 8.978 36.329 1.00 18.51 247 VAL B N 1
ATOM 4427 C CA . VAL B 1 247 ? 46.116 7.790 35.486 1.00 17.45 247 VAL B CA 1
ATOM 4428 C C . VAL B 1 247 ? 44.820 6.994 35.676 1.00 18.80 247 VAL B C 1
ATOM 4429 O O . VAL B 1 247 ? 44.213 6.551 34.700 1.00 18.69 247 VAL B O 1
ATOM 4433 N N . LEU B 1 248 ? 44.395 6.815 36.926 1.00 17.05 248 LEU B N 1
ATOM 4434 C CA . LEU B 1 248 ? 43.157 6.089 37.211 1.00 18.09 248 LEU B CA 1
ATOM 4435 C C . LEU B 1 248 ? 41.964 6.819 36.591 1.00 18.57 248 LEU B C 1
ATOM 4436 O O . LEU B 1 248 ? 41.051 6.189 36.050 1.00 19.18 248 LEU B O 1
ATOM 4441 N N . LYS B 1 249 ? 41.976 8.146 36.670 1.00 17.52 249 LYS B N 1
ATOM 4442 C CA . LYS B 1 249 ? 40.903 8.961 36.099 1.00 18.73 249 LYS B CA 1
ATOM 4443 C C . LYS B 1 249 ? 40.858 8.765 34.585 1.00 18.82 249 LYS B C 1
ATOM 4444 O O . LYS B 1 249 ? 39.780 8.677 33.992 1.00 18.17 249 LYS B O 1
ATOM 4450 N N . LEU B 1 250 ? 42.033 8.698 33.966 1.00 17.85 250 LEU B N 1
ATOM 4451 C CA . LEU B 1 250 ? 42.130 8.497 32.522 1.00 19.75 250 LEU B CA 1
ATOM 4452 C C . LEU B 1 250 ? 41.510 7.149 32.155 1.00 19.99 250 LEU B C 1
ATOM 4453 O O . LEU B 1 250 ? 40.737 7.043 31.200 1.00 18.49 250 LEU B O 1
ATOM 4458 N N . ILE B 1 251 ? 41.853 6.120 32.925 1.00 20.28 251 ILE B N 1
ATOM 4459 C CA . ILE B 1 251 ? 41.325 4.780 32.684 1.00 19.76 251 ILE B CA 1
ATOM 4460 C C . ILE B 1 251 ? 39.796 4.774 32.757 1.00 21.20 251 ILE B C 1
ATOM 4461 O O . ILE B 1 251 ? 39.125 4.180 31.907 1.00 19.56 251 ILE B O 1
ATOM 4466 N N . ARG B 1 252 ? 39.248 5.440 33.770 1.00 20.62 252 ARG B N 1
ATOM 4467 C CA . ARG B 1 252 ? 37.799 5.509 33.938 1.00 22.67 252 ARG B CA 1
ATOM 4468 C C . ARG B 1 252 ? 37.124 6.349 32.853 1.00 22.76 252 ARG B C 1
ATOM 4469 O O . ARG B 1 252 ? 36.164 5.909 32.219 1.00 21.17 252 ARG B O 1
ATOM 4477 N N . ASP B 1 253 ? 37.635 7.556 32.631 1.00 21.84 253 ASP B N 1
ATOM 4478 C CA . ASP B 1 253 ? 37.040 8.458 31.650 1.00 21.32 253 ASP B CA 1
ATOM 4479 C C . ASP B 1 253 ? 37.011 7.964 30.214 1.00 21.27 253 ASP B C 1
ATOM 4480 O O . ASP B 1 253 ? 36.094 8.294 29.462 1.00 21.54 253 ASP B O 1
ATOM 4485 N N . PHE B 1 254 ? 38.005 7.176 29.824 1.00 19.75 254 PHE B N 1
ATOM 4486 C CA . PHE B 1 254 ? 38.052 6.696 28.455 1.00 20.91 254 PHE B CA 1
ATOM 4487 C C . PHE B 1 254 ? 37.739 5.217 28.250 1.00 20.78 254 PHE B C 1
ATOM 4488 O O . PHE B 1 254 ? 37.961 4.681 27.166 1.00 20.28 254 PHE B O 1
ATOM 4496 N N . GLY B 1 255 ? 37.208 4.568 29.283 1.00 20.35 255 GLY B N 1
ATOM 4497 C CA . GLY B 1 255 ? 36.854 3.160 29.171 1.00 19.60 255 GLY B CA 1
ATOM 4498 C C . GLY B 1 255 ? 37.992 2.237 28.777 1.00 19.75 255 GLY B C 1
ATOM 4499 O O . GLY B 1 255 ? 37.819 1.329 27.957 1.00 21.34 255 GLY B O 1
ATOM 4500 N N . VAL B 1 256 ? 39.159 2.474 29.365 1.00 18.47 256 VAL B N 1
ATOM 4501 C CA . VAL B 1 256 ? 40.359 1.682 29.105 1.00 18.86 256 VAL B CA 1
ATOM 4502 C C . VAL B 1 256 ? 40.183 0.287 29.704 1.00 21.61 256 VAL B C 1
ATOM 4503 O O . VAL B 1 256 ? 39.680 0.150 30.820 1.00 20.23 256 VAL B O 1
ATOM 4507 N N . LYS B 1 257 ? 40.601 -0.747 28.976 1.00 21.58 257 LYS B N 1
ATOM 4508 C CA . LYS B 1 257 ? 40.444 -2.109 29.481 1.00 23.74 257 LYS B CA 1
ATOM 4509 C C . LYS B 1 257 ? 41.757 -2.806 29.822 1.00 22.70 257 LYS B C 1
ATOM 4510 O O . LYS B 1 257 ? 41.764 -3.966 30.235 1.00 22.64 257 LYS B O 1
ATOM 4516 N N . GLY B 1 258 ? 42.870 -2.104 29.642 1.00 20.63 258 GLY B N 1
ATOM 4517 C CA . GLY B 1 258 ? 44.156 -2.691 29.953 1.00 18.36 258 GLY B CA 1
ATOM 4518 C C . GLY B 1 258 ? 45.252 -1.650 30.031 1.00 19.34 258 GLY B C 1
ATOM 4519 O O . GLY B 1 258 ? 45.066 -0.500 29.621 1.00 17.87 258 GLY B O 1
ATOM 4520 N N . VAL B 1 259 ? 46.393 -2.061 30.567 1.00 18.12 259 VAL B N 1
ATOM 4521 C CA . VAL B 1 259 ? 47.556 -1.196 30.704 1.00 19.57 259 VAL B CA 1
ATOM 4522 C C . VAL B 1 259 ? 48.756 -1.953 30.143 1.00 20.51 259 VAL B C 1
ATOM 4523 O O . VAL B 1 259 ? 48.959 -3.122 30.472 1.00 21.12 259 VAL B O 1
ATOM 4527 N N . ILE B 1 260 ? 49.545 -1.288 29.305 1.00 19.32 260 ILE B N 1
ATOM 4528 C CA . ILE B 1 260 ? 50.730 -1.909 28.704 1.00 19.55 260 ILE B CA 1
ATOM 4529 C C . ILE B 1 260 ? 52.000 -1.323 29.306 1.00 20.09 260 ILE B C 1
ATOM 4530 O O . ILE B 1 260 ? 52.128 -0.107 29.427 1.00 19.50 260 ILE B O 1
ATOM 4535 N N . LYS B 1 261 ? 52.934 -2.189 29.689 1.00 21.36 261 LYS B N 1
ATOM 4536 C CA . LYS B 1 261 ? 54.205 -1.749 30.254 1.00 22.08 261 LYS B CA 1
ATOM 4537 C C . LYS B 1 261 ? 55.362 -2.424 29.518 1.00 23.26 261 LYS B C 1
ATOM 4538 O O . LYS B 1 261 ? 55.194 -3.502 28.944 1.00 23.13 261 LYS B O 1
ATOM 4544 N N . GLY B 1 262 ? 56.531 -1.788 29.540 1.00 22.51 262 GLY B N 1
ATOM 4545 C CA . GLY B 1 262 ? 57.685 -2.326 28.837 1.00 26.22 262 GLY B CA 1
ATOM 4546 C C . GLY B 1 262 ? 58.603 -3.242 29.626 1.00 29.15 262 GLY B C 1
ATOM 4547 O O . GLY B 1 262 ? 59.782 -3.383 29.294 1.00 28.88 262 GLY B O 1
ATOM 4548 N N . LEU B 1 263 ? 58.070 -3.876 30.662 1.00 30.38 263 LEU B N 1
ATOM 4549 C CA . LEU B 1 263 ? 58.862 -4.780 31.488 1.00 34.28 263 LEU B CA 1
ATOM 4550 C C . LEU B 1 263 ? 59.410 -5.933 30.641 1.00 37.24 263 LEU B C 1
ATOM 4551 O O . LEU B 1 263 ? 58.687 -6.526 29.834 1.00 35.86 263 LEU B O 1
ATOM 4556 N N . ARG B 1 264 ? 60.690 -6.247 30.819 1.00 39.94 264 ARG B N 1
ATOM 4557 C CA . ARG B 1 264 ? 61.304 -7.333 30.063 1.00 44.23 264 ARG B CA 1
ATOM 4558 C C . ARG B 1 264 ? 61.845 -8.418 30.991 1.00 45.60 264 ARG B C 1
ATOM 4559 O O . ARG B 1 264 ? 62.162 -8.157 32.152 1.00 45.80 264 ARG B O 1
ATOM 4567 N N . PRO B 1 265 ? 61.944 -9.661 30.491 1.00 46.39 265 PRO B N 1
ATOM 4568 C CA . PRO B 1 265 ? 62.452 -10.776 31.297 1.00 47.31 265 PRO B CA 1
ATOM 4569 C C . PRO B 1 265 ? 63.932 -10.628 31.641 1.00 47.29 265 PRO B C 1
ATOM 4570 O O . PRO B 1 265 ? 64.289 -9.971 32.622 1.00 48.41 265 PRO B O 1
ATOM 4574 N N . VAL B 1 272 ? 58.191 -10.380 38.646 1.00 54.61 272 VAL B N 1
ATOM 4575 C CA . VAL B 1 272 ? 57.276 -11.126 39.504 1.00 54.59 272 VAL B CA 1
ATOM 4576 C C . VAL B 1 272 ? 56.813 -10.248 40.664 1.00 53.53 272 VAL B C 1
ATOM 4577 O O . VAL B 1 272 ? 55.632 -10.235 41.015 1.00 53.15 272 VAL B O 1
ATOM 4581 N N . SER B 1 273 ? 57.755 -9.523 41.260 1.00 51.99 273 SER B N 1
ATOM 4582 C CA . SER B 1 273 ? 57.438 -8.631 42.367 1.00 49.66 273 SER B CA 1
ATOM 4583 C C . SER B 1 273 ? 56.715 -7.414 41.811 1.00 47.54 273 SER B C 1
ATOM 4584 O O . SER B 1 273 ? 55.669 -7.012 42.317 1.00 46.90 273 SER B O 1
ATOM 4587 N N . GLU B 1 274 ? 57.281 -6.829 40.761 1.00 44.69 274 GLU B N 1
ATOM 4588 C CA . GLU B 1 274 ? 56.672 -5.664 40.143 1.00 42.26 274 GLU B CA 1
ATOM 4589 C C . GLU B 1 274 ? 55.336 -6.075 39.544 1.00 39.55 274 GLU B C 1
ATOM 4590 O O . GLU B 1 274 ? 54.381 -5.305 39.558 1.00 38.36 274 GLU B O 1
ATOM 4596 N N . ILE B 1 275 ? 55.272 -7.298 39.026 1.00 36.77 275 ILE B N 1
ATOM 4597 C CA . ILE B 1 275 ? 54.045 -7.811 38.423 1.00 34.65 275 ILE B CA 1
ATOM 4598 C C . ILE B 1 275 ? 52.925 -7.925 39.461 1.00 32.99 275 ILE B C 1
ATOM 4599 O O . ILE B 1 275 ? 51.764 -7.627 39.173 1.00 29.07 275 ILE B O 1
ATOM 4604 N N . THR B 1 276 ? 53.279 -8.354 40.669 1.00 32.52 276 THR B N 1
ATOM 4605 C CA . THR B 1 276 ? 52.303 -8.490 41.744 1.00 32.66 276 THR B CA 1
ATOM 4606 C C . THR B 1 276 ? 51.818 -7.104 42.152 1.00 31.85 276 THR B C 1
ATOM 4607 O O . THR B 1 276 ? 50.625 -6.885 42.369 1.00 31.59 276 THR B O 1
ATOM 4611 N N . GLU B 1 277 ? 52.758 -6.170 42.255 1.00 31.13 277 GLU B N 1
ATOM 4612 C CA . GLU B 1 277 ? 52.437 -4.798 42.628 1.00 32.21 277 GLU B CA 1
ATOM 4613 C C . GLU B 1 277 ? 51.609 -4.140 41.519 1.00 30.99 277 GLU B C 1
ATOM 4614 O O . GLU B 1 277 ? 50.657 -3.410 41.802 1.00 29.50 277 GLU B O 1
ATOM 4620 N N . ASP B 1 278 ? 51.963 -4.409 40.262 1.00 29.97 278 ASP B N 1
ATOM 4621 C CA . ASP B 1 278 ? 51.219 -3.851 39.136 1.00 29.90 278 ASP B CA 1
ATOM 4622 C C . ASP B 1 278 ? 49.777 -4.344 39.183 1.00 28.97 278 ASP B C 1
ATOM 4623 O O . ASP B 1 278 ? 48.839 -3.574 38.982 1.00 27.64 278 ASP B O 1
ATOM 4628 N N . PHE B 1 279 ? 49.608 -5.635 39.449 1.00 28.14 279 PHE B N 1
ATOM 4629 C CA . PHE B 1 279 ? 48.278 -6.232 39.511 1.00 27.08 279 PHE B CA 1
ATOM 4630 C C . PHE B 1 279 ? 47.359 -5.501 40.480 1.00 26.46 279 PHE B C 1
ATOM 4631 O O . PHE B 1 279 ? 46.189 -5.265 40.186 1.00 26.30 279 PHE B O 1
ATOM 4639 N N . LYS B 1 280 ? 47.892 -5.144 41.642 1.00 26.80 280 LYS B N 1
ATOM 4640 C CA . LYS B 1 280 ? 47.096 -4.466 42.658 1.00 26.90 280 LYS B CA 1
ATOM 4641 C C . LYS B 1 280 ? 46.874 -2.974 42.426 1.00 25.13 280 LYS B C 1
ATOM 4642 O O . LYS B 1 280 ? 45.807 -2.447 42.743 1.00 25.55 280 LYS B O 1
ATOM 4648 N N . MET B 1 281 ? 47.862 -2.287 41.864 1.00 24.50 281 MET B N 1
ATOM 4649 C CA . MET B 1 281 ? 47.709 -0.852 41.658 1.00 23.05 281 MET B CA 1
ATOM 4650 C C . MET B 1 281 ? 46.802 -0.440 40.499 1.00 23.36 281 MET B C 1
ATOM 4651 O O . MET B 1 281 ? 46.292 0.679 40.481 1.00 22.16 281 MET B O 1
ATOM 4656 N N . PHE B 1 282 ? 46.577 -1.341 39.544 1.00 22.90 282 PHE B N 1
ATOM 4657 C CA . PHE B 1 282 ? 45.714 -1.032 38.407 1.00 20.96 282 PHE B CA 1
ATOM 4658 C C . PHE B 1 282 ? 44.381 -1.775 38.482 1.00 21.13 282 PHE B C 1
ATOM 4659 O O . PHE B 1 282 ? 44.337 -2.954 38.834 1.00 21.76 282 PHE B O 1
ATOM 4667 N N . PRO B 1 283 ? 43.276 -1.092 38.140 1.00 20.83 283 PRO B N 1
ATOM 4668 C CA . PRO B 1 283 ? 41.923 -1.660 38.159 1.00 20.65 283 PRO B CA 1
ATOM 4669 C C . PRO B 1 283 ? 41.586 -2.515 36.938 1.00 20.59 283 PRO B C 1
ATOM 4670 O O . PRO B 1 283 ? 40.464 -3.000 36.802 1.00 19.92 283 PRO B O 1
ATOM 4674 N N . VAL B 1 284 ? 42.555 -2.669 36.042 1.00 21.98 284 VAL B N 1
ATOM 4675 C CA . VAL B 1 284 ? 42.388 -3.470 34.832 1.00 21.34 284 VAL B CA 1
ATOM 4676 C C . VAL B 1 284 ? 43.679 -4.258 34.637 1.00 21.34 284 VAL B C 1
ATOM 4677 O O . VAL B 1 284 ? 44.708 -3.924 35.230 1.00 20.22 284 VAL B O 1
ATOM 4681 N N . PRO B 1 285 ? 43.641 -5.318 33.812 1.00 20.82 285 PRO B N 1
ATOM 4682 C CA . PRO B 1 285 ? 44.819 -6.153 33.550 1.00 22.33 285 PRO B CA 1
ATOM 4683 C C . PRO B 1 285 ? 46.011 -5.387 32.973 1.00 22.77 285 PRO B C 1
ATOM 4684 O O . PRO B 1 285 ? 45.841 -4.457 32.185 1.00 22.14 285 PRO B O 1
ATOM 4688 N N . VAL B 1 286 ? 47.214 -5.789 33.375 1.00 20.95 286 VAL B N 1
ATOM 4689 C CA . VAL B 1 286 ? 48.437 -5.170 32.885 1.00 22.56 286 VAL B CA 1
ATOM 4690 C C . VAL B 1 286 ? 49.100 -6.183 31.949 1.00 23.11 286 VAL B C 1
ATOM 4691 O O . VAL B 1 286 ? 49.212 -7.364 32.287 1.00 23.89 286 VAL B O 1
ATOM 4695 N N . TYR B 1 287 ? 49.527 -5.722 30.776 1.00 22.21 287 TYR B N 1
ATOM 4696 C CA . TYR B 1 287 ? 50.161 -6.597 29.793 1.00 23.00 287 TYR B CA 1
ATOM 4697 C C . TYR B 1 287 ? 51.635 -6.287 29.579 1.00 23.00 287 TYR B C 1
ATOM 4698 O O . TYR B 1 287 ? 52.043 -5.129 29.581 1.00 22.21 287 TYR B O 1
ATOM 4707 N N . TYR B 1 288 ? 52.432 -7.335 29.397 1.00 22.55 288 TYR B N 1
ATOM 4708 C CA . TYR B 1 288 ? 53.868 -7.185 29.188 1.00 22.43 288 TYR B CA 1
ATOM 4709 C C . TYR B 1 288 ? 54.256 -7.936 27.917 1.00 22.60 288 TYR B C 1
ATOM 4710 O O . TYR B 1 288 ? 54.691 -9.084 27.976 1.00 24.16 288 TYR B O 1
ATOM 4719 N N . PRO B 1 289 ? 54.101 -7.288 26.750 1.00 22.75 289 PRO B N 1
ATOM 4720 C CA . PRO B 1 289 ? 54.413 -7.842 25.427 1.00 22.77 289 PRO B CA 1
ATOM 4721 C C . PRO B 1 289 ? 55.831 -8.398 25.292 1.00 24.36 289 PRO B C 1
ATOM 4722 O O . PRO B 1 289 ? 56.041 -9.447 24.682 1.00 24.53 289 PRO B O 1
ATOM 4726 N N . LEU B 1 290 ? 56.800 -7.688 25.856 1.00 25.42 290 LEU B N 1
ATOM 4727 C CA . LEU B 1 290 ? 58.194 -8.106 25.772 1.00 27.20 290 LEU B CA 1
ATOM 4728 C C . LEU B 1 290 ? 58.483 -9.389 26.552 1.00 29.37 290 LEU B C 1
ATOM 4729 O O . LEU B 1 290 ? 59.539 -10.000 26.384 1.00 29.52 290 LEU B O 1
ATOM 4734 N N . ILE B 1 291 ? 57.540 -9.792 27.395 1.00 29.53 291 ILE B N 1
ATOM 4735 C CA . ILE B 1 291 ? 57.692 -11.002 28.193 1.00 30.86 291 ILE B CA 1
ATOM 4736 C C . ILE B 1 291 ? 56.814 -12.128 27.654 1.00 31.16 291 ILE B C 1
ATOM 4737 O O . ILE B 1 291 ? 57.261 -13.269 27.523 1.00 31.72 291 ILE B O 1
ATOM 4742 N N . ALA B 1 292 ? 55.570 -11.793 27.328 1.00 30.21 292 ALA B N 1
ATOM 4743 C CA . ALA B 1 292 ? 54.597 -12.770 26.844 1.00 31.16 292 ALA B CA 1
ATOM 4744 C C . ALA B 1 292 ? 54.768 -13.249 25.404 1.00 31.54 292 ALA B C 1
ATOM 4745 O O . ALA B 1 292 ? 54.473 -14.404 25.098 1.00 31.88 292 ALA B O 1
ATOM 4747 N N . LEU B 1 293 ? 55.238 -12.376 24.521 1.00 30.28 293 LEU B N 1
ATOM 4748 C CA . LEU B 1 293 ? 55.405 -12.759 23.125 1.00 30.17 293 LEU B CA 1
ATOM 4749 C C . LEU B 1 293 ? 56.732 -13.471 22.873 1.00 30.64 293 LEU B C 1
ATOM 4750 O O . LEU B 1 293 ? 57.706 -13.268 23.599 1.00 30.66 293 LEU B O 1
ATOM 4755 N N . PRO B 1 294 ? 56.780 -14.326 21.835 1.00 31.99 294 PRO B N 1
ATOM 4756 C CA . PRO B 1 294 ? 57.979 -15.086 21.461 1.00 32.47 294 PRO B CA 1
ATOM 4757 C C . PRO B 1 294 ? 59.176 -14.190 21.145 1.00 33.17 294 PRO B C 1
ATOM 4758 O O . PRO B 1 294 ? 59.045 -13.196 20.427 1.00 32.34 294 PRO B O 1
ATOM 4762 N N . GLU B 1 295 ? 60.340 -14.550 21.677 1.00 34.13 295 GLU B N 1
ATOM 4763 C CA . GLU B 1 295 ? 61.556 -13.777 21.448 1.00 35.96 295 GLU B CA 1
ATOM 4764 C C . GLU B 1 295 ? 61.870 -13.636 19.961 1.00 35.97 295 GLU B C 1
ATOM 4765 O O . GLU B 1 295 ? 62.274 -12.566 19.505 1.00 35.82 295 GLU B O 1
ATOM 4771 N N . GLU B 1 296 ? 61.692 -14.717 19.207 1.00 35.39 296 GLU B N 1
ATOM 4772 C CA . GLU B 1 296 ? 61.973 -14.685 17.774 1.00 35.58 296 GLU B CA 1
ATOM 4773 C C . GLU B 1 296 ? 61.051 -13.717 17.044 1.00 33.74 296 GLU B C 1
ATOM 4774 O O . GLU B 1 296 ? 61.476 -13.008 16.128 1.00 33.29 296 GLU B O 1
ATOM 4780 N N . TYR B 1 297 ? 59.786 -13.688 17.448 1.00 31.45 297 TYR B N 1
ATOM 4781 C CA . TYR B 1 297 ? 58.832 -12.783 16.828 1.00 30.16 297 TYR B CA 1
ATOM 4782 C C . TYR B 1 297 ? 59.285 -11.344 17.077 1.00 29.58 297 TYR B C 1
ATOM 4783 O O . TYR B 1 297 ? 59.402 -10.550 16.146 1.00 29.28 297 TYR B O 1
ATOM 4792 N N . ILE B 1 298 ? 59.547 -11.019 18.339 1.00 29.03 298 ILE B N 1
ATOM 4793 C CA . ILE B 1 298 ? 59.995 -9.679 18.701 1.00 30.20 298 ILE B CA 1
ATOM 4794 C C . ILE B 1 298 ? 61.259 -9.326 17.917 1.00 31.01 298 ILE B C 1
ATOM 4795 O O . ILE B 1 298 ? 61.429 -8.190 17.466 1.00 29.75 298 ILE B O 1
ATOM 4800 N N . LYS B 1 299 ? 62.146 -10.305 17.761 1.00 31.55 299 LYS B N 1
ATOM 4801 C CA . LYS B 1 299 ? 63.385 -10.102 17.014 1.00 31.61 299 LYS B CA 1
ATOM 4802 C C . LYS B 1 299 ? 63.068 -9.669 15.588 1.00 28.15 299 LYS B C 1
ATOM 4803 O O . LYS B 1 299 ? 63.600 -8.675 15.098 1.00 28.59 299 LYS B O 1
ATOM 4809 N N . SER B 1 300 ? 62.201 -10.426 14.924 1.00 28.01 300 SER B N 1
ATOM 4810 C CA . SER B 1 300 ? 61.831 -10.123 13.547 1.00 29.33 300 SER B CA 1
ATOM 4811 C C . SER B 1 300 ? 61.176 -8.750 13.418 1.00 28.59 300 SER B C 1
ATOM 4812 O O . SER B 1 300 ? 61.353 -8.068 12.407 1.00 28.44 300 SER B O 1
ATOM 4815 N N . VAL B 1 301 ? 60.421 -8.342 14.435 1.00 28.02 301 VAL B N 1
ATOM 4816 C CA . VAL B 1 301 ? 59.776 -7.034 14.398 1.00 25.87 301 VAL B CA 1
ATOM 4817 C C . VAL B 1 301 ? 60.837 -5.942 14.500 1.00 27.14 301 VAL B C 1
ATOM 4818 O O . VAL B 1 301 ? 60.799 -4.954 13.764 1.00 25.63 301 VAL B O 1
ATOM 4822 N N . LYS B 1 302 ? 61.786 -6.127 15.412 1.00 28.25 302 LYS B N 1
ATOM 4823 C CA . LYS B 1 302 ? 62.854 -5.156 15.593 1.00 29.94 302 LYS B CA 1
ATOM 4824 C C . LYS B 1 302 ? 63.676 -5.034 14.313 1.00 30.66 302 LYS B C 1
ATOM 4825 O O . LYS B 1 302 ? 64.042 -3.931 13.905 1.00 29.70 302 LYS B O 1
ATOM 4831 N N . GLU B 1 303 ? 63.951 -6.169 13.674 1.00 31.86 303 GLU B N 1
ATOM 4832 C CA . GLU B 1 303 ? 64.728 -6.176 12.441 1.00 32.94 303 GLU B CA 1
ATOM 4833 C C . GLU B 1 303 ? 64.044 -5.404 11.319 1.00 31.55 303 GLU B C 1
ATOM 4834 O O . GLU B 1 303 ? 64.694 -4.650 10.599 1.00 30.49 303 GLU B O 1
ATOM 4840 N N . ARG B 1 304 ? 62.736 -5.587 11.166 1.00 29.12 304 ARG B N 1
ATOM 4841 C CA . ARG B 1 304 ? 62.014 -4.876 10.121 1.00 29.05 304 ARG B CA 1
ATOM 4842 C C . ARG B 1 304 ? 61.964 -3.383 10.433 1.00 29.00 304 ARG B C 1
ATOM 4843 O O . ARG B 1 304 ? 61.947 -2.557 9.524 1.00 26.93 304 ARG B O 1
ATOM 4851 N N . LEU B 1 305 ? 61.942 -3.043 11.721 1.00 29.64 305 LEU B N 1
ATOM 4852 C CA . LEU B 1 305 ? 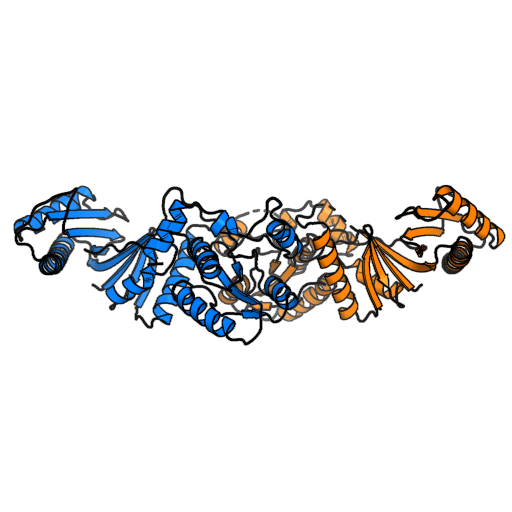61.910 -1.645 12.145 1.00 31.57 305 LEU B CA 1
ATOM 4853 C C . LEU B 1 305 ? 63.308 -1.033 12.128 1.00 34.01 305 LEU B C 1
ATOM 4854 O O . LEU B 1 305 ? 63.472 0.175 12.312 1.00 35.58 305 LEU B O 1
ATOM 4859 N N . GLY B 1 306 ? 64.314 -1.875 11.912 1.00 35.90 306 GLY B N 1
ATOM 4860 C CA . GLY B 1 306 ? 65.682 -1.394 11.868 1.00 39.58 306 GLY B CA 1
ATOM 4861 C C . GLY B 1 306 ? 66.220 -0.987 13.225 1.00 40.75 306 GLY B C 1
ATOM 4862 O O . GLY B 1 306 ? 67.034 -0.068 13.327 1.00 42.41 306 GLY B O 1
ATOM 4863 N N . LEU B 1 307 ? 65.765 -1.670 14.269 1.00 41.65 307 LEU B N 1
ATOM 4864 C CA . LEU B 1 307 ? 66.208 -1.378 15.624 1.00 43.30 307 LEU B CA 1
ATOM 4865 C C . LEU B 1 307 ? 67.315 -2.347 16.036 1.00 45.72 307 LEU B C 1
ATOM 4866 O O . LEU B 1 307 ? 67.152 -3.044 17.060 1.00 47.13 307 LEU B O 1
#

InterPro domains:
  IPR004114 THUMP domain [PF02926] (81-165)
  IPR004114 THUMP domain [PS51165] (59-167)
  IPR004114 THUMP domain [SM00981] (73-167)
  IPR014729 Rossmann-like alpha/beta/alpha sandwich fold [G3DSA:3.40.50.620] (175-307)
  IPR020536 Thil, AANH domain [PF02568] (178-251)
  IPR049962 ThiI, THUMP domain [cd11716] (3-172)
  IPR050102 tRNA sulfurtransferase, ThiI [PTHR43209] (1-249)
  IPR054173 ThiI, ferredoxin-like domain [PF22025] (3-75)

Nearest PDB structures (foldseek):
  1vbk-assembly1_B  TM=1.003E+00  e=7.251E-67  Pyrococcus horikoshii OT3
  1vbk-assembly1_A  TM=9.888E-01  e=1.459E-62  Pyrococcus horikoshii OT3
  2c5s-assembly1_A-2  TM=8.237E-01  e=1.313E-25  Bacillus anthracis str. Ames
  4kr7-assembly1_A  TM=8.338E-01  e=3.161E-24  Thermotoga maritima MSB8
  3tm5-assembly1_A  TM=4.106E-01  e=3.656E-09  Pyrococcus furiosus DSM 3638

Solvent-accessible surface area: 29898 Å² total; per-residue (Å²): 87,60,2,0,0,0,20,19,40,86,181,53,61,167,37,137,31,57,149,66,25,18,22,111,19,0,41,42,1,0,88,61,0,0,83,83,72,148,5,87,68,141,77,36,23,28,106,105,23,44,0,1,0,60,0,109,31,11,113,88,0,0,62,11,0,29,27,5,2,2,0,54,8,0,0,1,0,48,36,31,88,24,40,60,125,66,0,20,131,8,0,13,107,11,0,106,128,61,16,178,113,42,62,120,162,129,5,74,0,45,8,21,0,125,55,41,18,142,95,16,116,38,59,30,128,77,0,28,67,99,0,6,98,76,0,78,113,63,57,84,5,54,72,16,115,171,100,89,44,2,30,0,0,1,6,0,8,95,31,72,0,10,0,8,27,69,114,34,156,3,23,12,20,23,0,4,20,0,37,11,16,10,0,0,18,0,89,44,121,53,0,10,13,0,0,5,0,12,1,29,120,0,5,12,2,20,0,0,9,77,17,129,135,67,183,61,4,120,88,0,100,53,12,11,91,119,12,82,110,30,3,19,9,22,121,2,139,26,43,55,2,91,46,61,91,106,0,54,87,18,9,86,33,75,20,8,86,0,0,0,34,8,14,85,83,117,71,38,84,115,134,50,37,60,51,69,101,3,130,144,81,7,37,29,77,24,85,25,4,19,54,83,24,80,126,142,63,18,116,58,4,60,145,100,49,66,147,78,55,2,0,0,0,32,67,205,30,134,32,48,162,55,22,28,19,103,17,0,40,30,1,0,96,46,0,0,92,78,63,162,12,82,66,164,74,35,23,32,102,88,25,15,0,1,0,55,4,122,24,8,100,93,0,0,73,11,0,27,30,5,2,3,0,87,13,0,0,5,0,34,30,28,88,19,30,58,107,85,0,14,142,11,0,14,83,8,0,102,99,41,16,174,133,41,64,112,148,123,5,75,0,67,15,57,8,136,47,31,23,141,94,12,113,35,59,34,133,69,0,50,63,82,0,6,106,57,0,79,114,63,60,80,6,50,76,18,121,161,103,74,40,1,34,0,2,1,8,0,5,94,34,82,0,7,0,17,22,64,113,44,151,3,21,18,33,35,0,6,25,0,28,18,17,10,0,0,19,1,91,38,124,59,0,11,10,0,0,5,0,13,1,30,120,0,5,14,1,24,1,0,12,70,20,185,81,98,158,42,25,126,114,0,110,64,25,10,90,119,11,82,104,32,4,14,6,15,154,6,145,10,33,59,1,98,47,60,73,88,0,53,107,16,9,88,28,84,22,10,77,0,0,0,34,9,45,147,140,146,80,74,65,68,101,2,126,140,82,7,24,26,74,25,84,25,4,18,68,86,31,86,116,122,66,17,98,61,5,60,135,100,45,62,144

CATH classification: 3.30.70.1510 (+2 more: 3.30.2300.10, 3.40.50.620)

Secondary structure (DSSP, 8-state):
--EEEEEE--TT---SS-HHHHHHHHHHHHHHHHHHTT---SEEEEETTEEEEE-S-HHHHHHHHTTSTTEEEEEEEEEEE--HHHHHHHHHHHHHHHHHHHT-SS-EEEEEEEESSS-SSS-HHHHHHHHHHHHHHHSS-EE-SSS-SEEEEEEEETTEEEEES--EE---SB-TTTT-EEEEE-SSHHHHHHHHHHHHBT-EEEEEEES-SSHHHHHHHHHHHHHHTT-BTB----EEESSHHHHHHHHHHHT--EEE----GGG--TT-HHHHHHHHH-SS-EE-HHHHS-HHHHHHHHHHHT-/--EEEEE---SS-HHHHHHHHHHHHHHHHHHTT---SEEEEETTEEEEE-S-HHHHHHHHTTSTTEEEEEEEEEEES-HHHHHHHHHHHHHHHHHHHT-SS-EEEEEEEESSS-SSS-HHHHHHHHHHHHHTTSS-EE-SSS-SEEEEEEEETTEEEEES--EEEEESB-TTTT-EEEEE-SSHHHHHHHHHHHTBT-EEEEEEE-S--SSHHHHHHHHHHHGGG-BTB----EEESSHHHHHHHHHHTT---EE------HHHHHHHHH-SS-EE-HHHHS-HHHHHHHHHHHT-

B-factor: mean 27.99, std 10.0, range [7.27, 61.34]